Protein AF-0000000076938879 (afdb_homodimer)

Secondary structure (DSSP, 8-state):
------------------------------------------SEEEEEEE-HHHHGGG--S--TT-GGGSSSPP-S-EEEEEEEE-TTS-EEE---TT----GGGGGGGHHHHHHHS---SSS-EE-STT-EE-HHHHIIIIIGGGSTTT--SHHHHHHHHHHHHHHT-HHHHHHHTT---EEEEEEEHHHHHHHHHHHHSS--EEEEETTEEEEEEEEE-TTS-EE---HHHHHHHHTSTTT---SEEEEPPPP----------SHHHHHHHHHHHHGGGG-/------------------------------------------SEEEEEEE-HHHHGGG--S--TT-GGGSSSPP-S-EEEEEEEE-TTS-EEE---TT----GGGGGGGHHHHHHHS---SSS-EE-STT-EE-HHHHIIIIIGGGSTTT--SHHHHHHHHHHHHHHT-HHHHHHHTT---EEEEEEEHHHHHHHHHHHHSS--EEEEETTEEEEEEEEE-TTS-EE---HHHHHHHHTSTTT---SEEEEPPPP---------SHHHHHHHHHHHHHTGGG-

Sequence (566 aa):
MDRTRRGRRLLVSLCFLCLAVLLPGALLASPAAGRKRRQAGFDHYVLALQWPGTVCRQTNHCCSSNGCCRSNPLNWFTIHGLWPQYSYGGWPSCCRPTTTFNMNKIAMLKPILEKYWPSLYCGDTSTCFGGRGPFWAHEWATHGTCGYPEIQDEYDYFSTALYLYSKYNVTKALRKAHIYPRNGRKYAVAHIVDAIDHAFGRLPHLVCKNGSVQELRLCFHKDYQPRDCGSEDDEAWSSSRRSHCPRYVTLPQSGTYQQSLVSLGVLHLITKNADTELLSLKSMDRTRRGRRLLVSLCFLCLAVLLPGALLASPAAGRKRRQAGFDHYVLALQWPGTVCRQTNHCCSSNGCCRSNPLNWFTIHGLWPQYSYGGWPSCCRPTTTFNMNKIAMLKPILEKYWPSLYCGDTSTCFGGRGPFWAHEWATHGTCGYPEIQDEYDYFSTALYLYSKYNVTKALRKAHIYPRNGRKYAVAHIVDAIDHAFGRLPHLVCKNGSVQELRLCFHKDYQPRDCGSEDDEAWSSSRRSHCPRYVTLPQSGTYQQSLVSLGVLHLITKNADTELLSLKS

Organism: Aegilops tauschii subsp. strangulata (NCBI:txid200361)

InterPro domains:
  IPR001568 Ribonuclease T2-like [PF00445] (42-229)
  IPR001568 Ribonuclease T2-like [PTHR11240] (25-244)
  IPR018188 Ribonuclease T2, His active site 1 [PS00530] (77-84)
  IPR033130 Ribonuclease T2, His active site 2 [PS00531] (135-146)
  IPR033697 Ribonuclease T2, eukaryotic [cd01061] (42-229)
  IPR036430 Ribonuclease T2-like superfamily [G3DSA:3.90.730.10] (39-255)
  IPR036430 Ribonuclease T2-like superfamily [SSF55895] (41-251)

Radius of gyration: 37.09 Å; Cα contacts (8 Å, |Δi|>4): 1011; chains: 2; bounding box: 168×109×142 Å

Structure (mmCIF, N/CA/C/O backbone):
data_AF-0000000076938879-model_v1
#
loop_
_entity.id
_entity.type
_entity.pdbx_description
1 polymer 'Uncharacterized protein'
#
loop_
_atom_site.group_PDB
_atom_site.id
_atom_site.type_symbol
_atom_site.label_atom_id
_atom_site.label_alt_id
_atom_site.label_comp_id
_atom_site.label_asym_id
_atom_site.label_entity_id
_atom_site.label_seq_id
_atom_site.pdbx_PDB_ins_code
_atom_site.Cartn_x
_atom_site.Cartn_y
_atom_site.Cartn_z
_atom_site.occupancy
_atom_site.B_iso_or_equiv
_atom_site.auth_seq_id
_atom_site.auth_comp_id
_atom_site.auth_asym_id
_atom_site.auth_atom_id
_atom_site.pdbx_PDB_model_num
ATOM 1 N N . MET A 1 1 ? -98.688 -2.184 -59.219 1 25 1 MET A N 1
ATOM 2 C CA . MET A 1 1 ? -97.312 -2.656 -59.406 1 25 1 MET A CA 1
ATOM 3 C C . MET A 1 1 ? -96.312 -1.599 -58.938 1 25 1 MET A C 1
ATOM 5 O O . MET A 1 1 ? -96.625 -0.415 -58.875 1 25 1 MET A O 1
ATOM 9 N N . ASP A 1 2 ? -95 -2.049 -58.875 1 24.91 2 ASP A N 1
ATOM 10 C CA . ASP A 1 2 ? -93.75 -2.066 -58.219 1 24.91 2 ASP A CA 1
ATOM 11 C C . ASP A 1 2 ? -92.875 -0.896 -58.656 1 24.91 2 ASP A C 1
ATOM 13 O O . ASP A 1 2 ? -92.438 -0.821 -59.812 1 24.91 2 ASP A O 1
ATOM 17 N N . ARG A 1 3 ? -93.125 0.353 -58.094 1 29.06 3 ARG A N 1
ATOM 18 C CA . ARG A 1 3 ? -92.562 1.684 -58.25 1 29.06 3 ARG A CA 1
ATOM 19 C C . ARG A 1 3 ? -91.062 1.659 -57.938 1 29.06 3 ARG A C 1
ATOM 21 O O . ARG A 1 3 ? -90.625 1.355 -56.844 1 29.06 3 ARG A O 1
ATOM 28 N N . THR A 1 4 ? -90.188 1.072 -58.875 1 28.36 4 THR A N 1
ATOM 29 C CA . THR A 1 4 ? -88.75 0.814 -58.875 1 28.36 4 THR A CA 1
ATOM 30 C C . THR A 1 4 ? -88 2.1 -58.594 1 28.36 4 THR A C 1
ATOM 32 O O . THR A 1 4 ? -88 3.023 -59.406 1 28.36 4 THR A O 1
ATOM 35 N N . ARG A 1 5 ? -87.938 2.605 -57.312 1 27.12 5 ARG A N 1
ATOM 36 C CA . ARG A 1 5 ? -87.312 3.795 -56.781 1 27.12 5 ARG A CA 1
ATOM 37 C C . ARG A 1 5 ? -85.812 3.787 -57.094 1 27.12 5 ARG A C 1
ATOM 39 O O . ARG A 1 5 ? -85.062 2.814 -56.812 1 27.12 5 ARG A O 1
ATOM 46 N N . ARG A 1 6 ? -85.312 4.449 -58.156 1 28.62 6 ARG A N 1
ATOM 47 C CA . ARG A 1 6 ? -84 4.68 -58.719 1 28.62 6 ARG A CA 1
ATOM 48 C C . ARG A 1 6 ? -83.062 5.301 -57.688 1 28.62 6 ARG A C 1
ATOM 50 O O . ARG A 1 6 ? -83.25 6.438 -57.281 1 28.62 6 ARG A O 1
ATOM 57 N N . GLY A 1 7 ? -82.625 4.562 -56.594 1 27.86 7 GLY A N 1
ATOM 58 C CA . GLY A 1 7 ? -81.812 5.078 -55.531 1 27.86 7 GLY A CA 1
ATOM 59 C C . GLY A 1 7 ? -80.5 5.641 -56.031 1 27.86 7 GLY A C 1
ATOM 60 O O . GLY A 1 7 ? -79.812 5.023 -56.844 1 27.86 7 GLY A O 1
ATOM 61 N N . ARG A 1 8 ? -80.312 6.957 -56.281 1 28.5 8 ARG A N 1
ATOM 62 C CA . ARG A 1 8 ? -79.188 7.785 -56.656 1 28.5 8 ARG A CA 1
ATOM 63 C C . ARG A 1 8 ? -78 7.516 -55.75 1 28.5 8 ARG A C 1
ATOM 65 O O . ARG A 1 8 ? -78.125 7.566 -54.531 1 28.5 8 ARG A O 1
ATOM 72 N N . ARG A 1 9 ? -76.938 6.777 -56.219 1 27.77 9 ARG A N 1
ATOM 73 C CA . ARG A 1 9 ? -75.625 6.375 -55.688 1 27.77 9 ARG A CA 1
ATOM 74 C C . ARG A 1 9 ? -74.75 7.59 -55.375 1 27.77 9 ARG A C 1
ATOM 76 O O . ARG A 1 9 ? -74.438 8.383 -56.25 1 27.77 9 ARG A O 1
ATOM 83 N N . LEU A 1 10 ? -75.062 8.375 -54.312 1 29.53 10 LEU A N 1
ATOM 84 C CA . LEU A 1 10 ? -74.25 9.492 -53.906 1 29.53 10 LEU A CA 1
ATOM 85 C C . LEU A 1 10 ? -72.812 9.031 -53.719 1 29.53 10 LEU A C 1
ATOM 87 O O . LEU A 1 10 ? -72.562 8.094 -52.969 1 29.53 10 LEU A O 1
ATOM 91 N N . LEU A 1 11 ? -71.875 9.195 -54.688 1 30.08 11 LEU A N 1
ATOM 92 C CA . LEU A 1 11 ? -70.438 8.992 -54.75 1 30.08 11 LEU A CA 1
ATOM 93 C C . LEU A 1 11 ? -69.75 9.844 -53.688 1 30.08 11 LEU A C 1
ATOM 95 O O . LEU A 1 11 ? -69.875 11.078 -53.719 1 30.08 11 LEU A O 1
ATOM 99 N N . VAL A 1 12 ? -69.812 9.531 -52.375 1 32.47 12 VAL A N 1
ATOM 100 C CA . VAL A 1 12 ? -69.125 10.227 -51.281 1 32.47 12 VAL A CA 1
ATOM 101 C C . VAL A 1 12 ? -67.625 10.211 -51.562 1 32.47 12 VAL A C 1
ATOM 103 O O . VAL A 1 12 ? -67 9.156 -51.844 1 32.47 12 VAL A O 1
ATOM 106 N N . SER A 1 13 ? -67 11.25 -52.156 1 32.66 13 SER A N 1
ATOM 107 C CA . SER A 1 13 ? -65.625 11.516 -52.312 1 32.66 13 SER A CA 1
ATOM 108 C C . SER A 1 13 ? -64.875 11.453 -50.969 1 32.66 13 SER A C 1
ATOM 110 O O . SER A 1 13 ? -65.188 12.156 -50.031 1 32.66 13 SER A O 1
ATOM 112 N N . LEU A 1 14 ? -64.312 10.32 -50.562 1 34.56 14 LEU A N 1
ATOM 113 C CA . LEU A 1 14 ? -63.469 10.07 -49.438 1 34.56 14 LEU A CA 1
ATOM 114 C C . LEU A 1 14 ? -62.188 10.938 -49.5 1 34.56 14 LEU A C 1
ATOM 116 O O . LEU A 1 14 ? -61.406 10.805 -50.438 1 34.56 14 LEU A O 1
ATOM 120 N N . CYS A 1 15 ? -62.312 12.25 -49.156 1 32.56 15 CYS A N 1
ATOM 121 C CA . CYS A 1 15 ? -61.156 13.109 -49 1 32.56 15 CYS A CA 1
ATOM 122 C C . CYS A 1 15 ? -60.156 12.469 -48.062 1 32.56 15 CYS A C 1
ATOM 124 O O . CYS A 1 15 ? -60.469 12.18 -46.906 1 32.56 15 CYS A O 1
ATOM 126 N N . PHE A 1 16 ? -59.188 11.742 -48.562 1 33.31 16 PHE A N 1
ATOM 127 C CA . PHE A 1 16 ? -58 11.164 -47.938 1 33.31 16 PHE A CA 1
ATOM 128 C C . PHE A 1 16 ? -57.188 12.242 -47.219 1 33.31 16 PHE A C 1
ATOM 130 O O . PHE A 1 16 ? -56.594 13.109 -47.875 1 33.31 16 PHE A O 1
ATOM 137 N N . LEU A 1 17 ? -57.75 12.812 -46.094 1 32.38 17 LEU A N 1
ATOM 138 C CA . LEU A 1 17 ? -56.906 13.672 -45.281 1 32.38 17 LEU A CA 1
ATOM 139 C C . LEU A 1 17 ? -55.562 13 -44.938 1 32.38 17 LEU A C 1
ATOM 141 O O . LEU A 1 17 ? -55.562 11.914 -44.375 1 32.38 17 LEU A O 1
ATOM 145 N N . CYS A 1 18 ? -54.594 13.203 -45.781 1 34.41 18 CYS A N 1
ATOM 146 C CA . CYS A 1 18 ? -53.188 12.828 -45.531 1 34.41 18 CYS A CA 1
ATOM 147 C C . CYS A 1 18 ? -52.719 13.398 -44.219 1 34.41 18 CYS A C 1
ATOM 149 O O . CYS A 1 18 ? -52.562 14.617 -44.062 1 34.41 18 CYS A O 1
ATOM 151 N N . LEU A 1 19 ? -53.25 12.906 -43.094 1 36.47 19 LEU A N 1
ATOM 152 C CA . LEU A 1 19 ? -52.625 13.266 -41.812 1 36.47 19 LEU A CA 1
ATOM 153 C C . LEU A 1 19 ? -51.125 13.094 -41.844 1 36.47 19 LEU A C 1
ATOM 155 O O . LEU A 1 19 ? -50.625 11.977 -42.031 1 36.47 19 LEU A O 1
ATOM 159 N N . ALA A 1 20 ? -50.406 14.109 -42.375 1 38.84 20 ALA A N 1
ATOM 160 C CA . ALA A 1 20 ? -48.969 14.172 -42.188 1 38.84 20 ALA A CA 1
ATOM 161 C C . ALA A 1 20 ? -48.594 13.922 -40.719 1 38.84 20 ALA A C 1
ATOM 163 O O . ALA A 1 20 ? -48.906 14.727 -39.844 1 38.84 20 ALA A O 1
ATOM 164 N N . VAL A 1 21 ? -48.656 12.688 -40.312 1 41.12 21 VAL A N 1
ATOM 165 C CA . VAL A 1 21 ? -48.062 12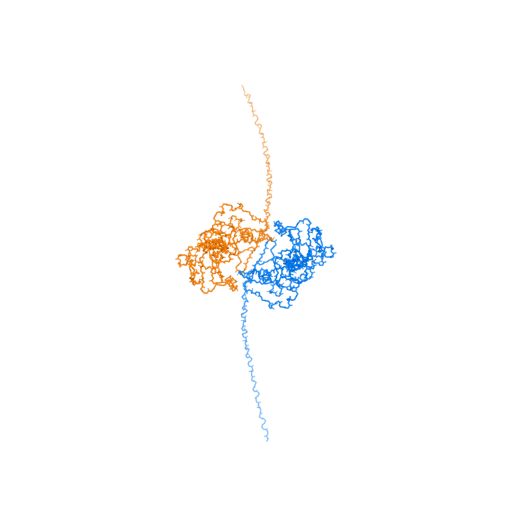.359 -39 1 41.12 21 VAL A CA 1
ATOM 166 C C . VAL A 1 21 ? -46.656 12.977 -38.906 1 41.12 21 VAL A C 1
ATOM 168 O O . VAL A 1 21 ? -45.75 12.609 -39.656 1 41.12 21 VAL A O 1
ATOM 171 N N . LEU A 1 22 ? -46.625 14.289 -38.594 1 41.22 22 LEU A N 1
ATOM 172 C CA . LEU A 1 22 ? -45.344 14.812 -38.188 1 41.22 22 LEU A CA 1
ATOM 173 C C . LEU A 1 22 ? -44.656 13.875 -37.188 1 41.22 22 LEU A C 1
ATOM 175 O O . LEU A 1 22 ? -45.188 13.594 -36.125 1 41.22 22 LEU A O 1
ATOM 179 N N . LEU A 1 23 ? -43.969 12.891 -37.75 1 43.53 23 LEU A N 1
ATOM 180 C CA . LEU A 1 23 ? -43.094 12.102 -36.875 1 43.53 23 LEU A CA 1
ATOM 181 C C . LEU A 1 23 ? -42.25 13 -35.969 1 43.53 23 LEU A C 1
ATOM 183 O O . LEU A 1 23 ? -41.625 13.938 -36.438 1 43.53 23 LEU A O 1
ATOM 187 N N . PRO A 1 24 ? -42.781 13.25 -34.719 1 45.31 24 PRO A N 1
ATOM 188 C CA . PRO A 1 24 ? -41.844 13.984 -33.875 1 45.31 24 PRO A CA 1
ATOM 189 C C . PRO A 1 24 ? -40.406 13.531 -34.062 1 45.31 24 PRO A C 1
ATOM 191 O O . PRO A 1 24 ? -40.156 12.336 -34.219 1 45.31 24 PRO A O 1
ATOM 194 N N . GLY A 1 25 ? -39.625 14.273 -34.844 1 39.59 25 GLY A N 1
ATOM 195 C CA . GLY A 1 25 ? -38.188 14.047 -34.781 1 39.59 25 GLY A CA 1
ATOM 196 C C . GLY A 1 25 ? -37.688 13.75 -33.375 1 39.59 25 GLY A C 1
ATOM 197 O O . GLY A 1 25 ? -37.844 14.57 -32.469 1 39.59 25 GLY A O 1
ATOM 198 N N . ALA A 1 26 ? -37.781 12.453 -32.969 1 43.53 26 ALA A N 1
ATOM 199 C CA . ALA A 1 26 ? -37.062 12.07 -31.781 1 43.53 26 ALA A CA 1
ATOM 200 C C . ALA A 1 26 ? -35.688 12.773 -31.719 1 43.53 26 ALA A C 1
ATOM 202 O O . ALA A 1 26 ? -34.875 12.625 -32.625 1 43.53 26 ALA A O 1
ATOM 203 N N . LEU A 1 27 ? -35.75 13.961 -31.141 1 41.31 27 LEU A N 1
ATOM 204 C CA . LEU A 1 27 ? -34.438 14.445 -30.719 1 41.31 27 LEU A CA 1
ATOM 205 C C . LEU A 1 27 ? -33.562 13.305 -30.203 1 41.31 27 LEU A C 1
ATOM 207 O O . LEU A 1 27 ? -33.906 12.68 -29.188 1 41.31 27 LEU A O 1
ATOM 211 N N . LEU A 1 28 ? -32.938 12.625 -31.109 1 40.12 28 LEU A N 1
ATOM 212 C CA . LEU A 1 28 ? -31.797 11.836 -30.641 1 40.12 28 LEU A CA 1
ATOM 213 C C . LEU A 1 28 ? -31 12.609 -29.594 1 40.12 28 LEU A C 1
ATOM 215 O O . LEU A 1 28 ? -30.297 13.555 -29.922 1 40.12 28 LEU A O 1
ATOM 219 N N . ALA A 1 29 ? -31.562 12.773 -28.406 1 39.78 29 ALA A N 1
ATOM 220 C CA . ALA A 1 29 ? -30.609 13.141 -27.375 1 39.78 29 ALA A CA 1
ATOM 221 C C . ALA A 1 29 ? -29.281 12.406 -27.562 1 39.78 29 ALA A C 1
ATOM 223 O O . ALA A 1 29 ? -29.25 11.18 -27.672 1 39.78 29 ALA A O 1
ATOM 224 N N . SER A 1 30 ? -28.359 13.047 -28.25 1 38.44 30 SER A N 1
ATOM 225 C CA . SER A 1 30 ? -27.016 12.492 -28.203 1 38.44 30 SER A CA 1
ATOM 226 C C . SER A 1 30 ? -26.703 11.953 -26.812 1 38.44 30 SER A C 1
ATOM 228 O O . SER A 1 30 ? -27.016 12.586 -25.797 1 38.44 30 SER A O 1
ATOM 230 N N . PRO A 1 31 ? -26.688 10.648 -26.672 1 38.75 31 PRO A N 1
ATOM 231 C CA . PRO A 1 31 ? -26.25 10.258 -25.328 1 38.75 31 PRO A CA 1
ATOM 232 C C . PRO A 1 31 ? -25.203 11.211 -24.75 1 38.75 31 PRO A C 1
ATOM 234 O O . PRO A 1 31 ? -24.406 11.781 -25.5 1 38.75 31 PRO A O 1
ATOM 237 N N . ALA A 1 32 ? -25.594 12.016 -23.844 1 36.16 32 ALA A N 1
ATOM 238 C CA . ALA A 1 32 ? -24.531 12.68 -23.094 1 36.16 32 ALA A CA 1
ATOM 239 C C . ALA A 1 32 ? -23.25 11.875 -23.125 1 36.16 32 ALA A C 1
ATOM 241 O O . ALA A 1 32 ? -23.25 10.672 -22.844 1 36.16 32 ALA A O 1
ATOM 242 N N . ALA A 1 33 ? -22.375 12.125 -24.047 1 36.28 33 ALA A N 1
ATOM 243 C CA . ALA A 1 33 ? -21.016 11.57 -23.938 1 36.28 33 ALA A CA 1
ATOM 244 C C . ALA A 1 33 ? -20.625 11.383 -22.469 1 36.28 33 ALA A C 1
ATOM 246 O O . ALA A 1 33 ? -20.438 12.359 -21.75 1 36.28 33 ALA A O 1
ATOM 247 N N . GLY A 1 34 ? -21.219 10.523 -21.828 1 36.38 34 GLY A N 1
ATOM 248 C CA . GLY A 1 34 ? -20.734 10.273 -20.484 1 36.38 34 GLY A CA 1
ATOM 249 C C . GLY A 1 34 ? -19.266 10.586 -20.312 1 36.38 34 GLY A C 1
ATOM 250 O O . GLY A 1 34 ? -18.453 10.297 -21.188 1 36.38 34 GLY A O 1
ATOM 251 N N . ARG A 1 35 ? -18.891 11.664 -19.797 1 36.72 35 ARG A N 1
ATOM 252 C CA . ARG A 1 35 ? -17.5 11.992 -19.484 1 36.72 35 ARG A CA 1
ATOM 253 C C . ARG A 1 35 ? -16.688 10.727 -19.25 1 36.72 35 ARG A C 1
ATOM 255 O O . ARG A 1 35 ? -17.031 9.906 -18.391 1 36.72 35 ARG A O 1
ATOM 262 N N . LYS A 1 36 ? -16.141 10.125 -20.297 1 42.69 36 LYS A N 1
ATOM 263 C CA . LYS A 1 36 ? -15.188 9.031 -20.203 1 42.69 36 LYS A CA 1
ATOM 264 C C . LYS A 1 36 ? -14.398 9.117 -18.891 1 42.69 36 LYS A C 1
ATOM 266 O O . LYS A 1 36 ? -13.695 10.102 -18.641 1 42.69 36 LYS A O 1
ATOM 271 N N . ARG A 1 37 ? -14.984 8.617 -17.797 1 49.09 37 ARG A N 1
ATOM 272 C CA . ARG A 1 37 ? -14.312 8.539 -16.516 1 49.09 37 ARG A CA 1
ATOM 273 C C . ARG A 1 37 ? -12.828 8.258 -16.688 1 49.09 37 ARG A C 1
ATOM 275 O O . ARG A 1 37 ? -12.445 7.234 -17.25 1 49.09 37 ARG A O 1
ATOM 282 N N . ARG A 1 38 ? -12.086 9.273 -16.656 1 57.06 38 ARG A N 1
ATOM 283 C CA . ARG A 1 38 ? -10.641 9.086 -16.672 1 57.06 38 ARG A CA 1
ATOM 284 C C . ARG A 1 38 ? -10.219 8.031 -15.648 1 57.06 38 ARG A C 1
ATOM 286 O O . ARG A 1 38 ? -10.742 7.996 -14.531 1 57.06 38 ARG A O 1
ATOM 293 N N . GLN A 1 39 ? -9.82 6.883 -16.172 1 67.12 39 GLN A N 1
ATOM 294 C CA . GLN A 1 39 ? -9.367 5.773 -15.336 1 67.12 39 GLN A CA 1
ATOM 295 C C . GLN A 1 39 ? -7.844 5.758 -15.219 1 67.12 39 GLN A C 1
ATOM 297 O O . GLN A 1 39 ? -7.145 6.301 -16.078 1 67.12 39 GLN A O 1
ATOM 302 N N . ALA A 1 40 ? -7.391 5.445 -14.039 1 70.62 40 ALA A N 1
ATOM 303 C CA . ALA A 1 40 ? -5.961 5.367 -13.758 1 70.62 40 ALA A CA 1
ATOM 304 C C . ALA A 1 40 ? -5.207 4.707 -14.906 1 70.62 40 ALA A C 1
ATOM 306 O O . ALA A 1 40 ? -4.102 5.125 -15.258 1 70.62 40 ALA A O 1
ATOM 307 N N . GLY A 1 41 ? -5.867 3.936 -15.656 1 83.5 41 GLY A N 1
ATOM 308 C CA . GLY A 1 41 ? -5.254 3.125 -16.703 1 83.5 41 GLY A CA 1
ATOM 309 C C . GLY A 1 41 ? -4.176 2.195 -16.172 1 83.5 41 GLY A C 1
ATOM 310 O O . GLY A 1 41 ? -3.791 2.279 -15 1 83.5 41 GLY A O 1
ATOM 311 N N . PHE A 1 42 ? -3.723 1.211 -16.875 1 91.19 42 PHE A N 1
ATOM 312 C CA . PHE A 1 42 ? -2.625 0.288 -16.625 1 91.19 42 PHE A CA 1
ATOM 313 C C . PHE A 1 42 ? -2.154 -0.374 -17.906 1 91.19 42 PHE A C 1
ATOM 315 O O . PHE A 1 42 ? -2.781 -0.214 -18.953 1 91.19 42 PHE A O 1
ATOM 322 N N . ASP A 1 43 ? -0.997 -1.08 -17.766 1 92.06 43 ASP A N 1
ATOM 323 C CA . ASP A 1 43 ? -0.389 -1.542 -19.016 1 92.06 43 ASP A CA 1
ATOM 324 C C . ASP A 1 43 ? -0.384 -3.066 -19.094 1 92.06 43 ASP A C 1
ATOM 326 O O . ASP A 1 43 ? -0.444 -3.641 -20.188 1 92.06 43 ASP A O 1
ATOM 330 N N . HIS A 1 44 ? -0.257 -3.695 -18 1 94.88 44 HIS A N 1
ATOM 331 C CA . HIS A 1 44 ? -0.177 -5.152 -17.984 1 94.88 44 HIS A CA 1
ATOM 332 C C . HIS A 1 44 ? -0.536 -5.715 -16.625 1 94.88 44 HIS A C 1
ATOM 334 O O . HIS A 1 44 ? -0.735 -4.961 -15.664 1 94.88 44 HIS A O 1
ATOM 340 N N . TYR A 1 45 ? -0.69 -7.062 -16.578 1 97.06 45 TYR A N 1
ATOM 341 C CA . TYR A 1 45 ? -1.018 -7.734 -15.32 1 97.06 45 TYR A CA 1
ATOM 342 C C . TYR A 1 45 ? 0.181 -8.508 -14.789 1 97.06 45 TYR A C 1
ATOM 344 O O . TYR A 1 45 ? 0.959 -9.07 -15.562 1 97.06 45 TYR A O 1
ATOM 352 N N . VAL A 1 46 ? 0.249 -8.531 -13.5 1 96.81 46 VAL A N 1
ATOM 353 C CA . VAL A 1 46 ? 1.127 -9.469 -12.805 1 96.81 46 VAL A CA 1
ATOM 354 C C . VAL A 1 46 ? 0.292 -10.445 -11.969 1 96.81 46 VAL A C 1
ATOM 356 O O . VAL A 1 46 ? -0.496 -10.023 -11.117 1 96.81 46 VAL A O 1
ATOM 359 N N . LEU A 1 47 ? 0.402 -11.695 -12.258 1 98.62 47 LEU A N 1
ATOM 360 C CA . LEU A 1 47 ? -0.086 -12.734 -11.352 1 98.62 47 LEU A CA 1
ATOM 361 C C . LEU A 1 47 ? 1 -13.148 -10.367 1 98.62 47 LEU A C 1
ATOM 363 O O . LEU A 1 47 ? 1.958 -13.828 -10.742 1 98.62 47 LEU A O 1
ATOM 367 N N . ALA A 1 48 ? 0.826 -12.75 -9.141 1 97.44 48 ALA A N 1
ATOM 368 C CA . ALA A 1 48 ? 1.791 -13.07 -8.094 1 97.44 48 ALA A CA 1
ATOM 369 C C . ALA A 1 48 ? 1.411 -14.359 -7.371 1 97.44 48 ALA A C 1
ATOM 371 O O . ALA A 1 48 ? 0.28 -14.5 -6.902 1 97.44 48 ALA A O 1
ATOM 372 N N . LEU A 1 49 ? 2.373 -15.258 -7.293 1 98.56 49 LEU A N 1
ATOM 373 C CA . LEU A 1 49 ? 2.166 -16.547 -6.648 1 98.56 49 LEU A CA 1
ATOM 374 C C . LEU A 1 49 ? 3.115 -16.734 -5.469 1 98.56 49 LEU A C 1
ATOM 376 O O . LEU A 1 49 ? 4.328 -16.562 -5.613 1 98.56 49 LEU A O 1
ATOM 380 N N . GLN A 1 50 ? 2.586 -17.094 -4.355 1 97.38 50 GLN A N 1
ATOM 381 C CA . GLN A 1 50 ? 3.373 -17.25 -3.137 1 97.38 50 GLN A CA 1
ATOM 382 C C . GLN A 1 50 ? 3.746 -18.719 -2.902 1 97.38 50 GLN A C 1
ATOM 384 O O . GLN A 1 50 ? 2.943 -19.609 -3.158 1 97.38 50 GLN A O 1
ATOM 389 N N . TRP A 1 51 ? 4.914 -18.812 -2.43 1 97.56 51 TRP A N 1
ATOM 390 C CA . TRP A 1 51 ? 5.332 -20.156 -2.01 1 97.56 51 TRP A CA 1
ATOM 391 C C . TRP A 1 51 ? 5.164 -20.328 -0.503 1 97.56 51 TRP A C 1
ATOM 393 O O . TRP A 1 51 ? 5.961 -19.797 0.28 1 97.56 51 TRP A O 1
ATOM 403 N N . PRO A 1 52 ? 4.168 -21.172 -0.089 1 97 52 PRO A N 1
ATOM 404 C CA . PRO A 1 52 ? 3.889 -21.312 1.343 1 97 52 PRO A CA 1
ATOM 405 C C . PRO A 1 52 ? 5.094 -21.812 2.133 1 97 52 PRO A C 1
ATOM 407 O O . PRO A 1 52 ? 5.289 -21.422 3.285 1 97 52 PRO A O 1
ATOM 410 N N . GLY A 1 53 ? 5.973 -22.609 1.496 1 95.62 53 GLY A N 1
ATOM 411 C CA . GLY A 1 53 ? 7.137 -23.125 2.197 1 95.62 53 GLY A CA 1
ATOM 412 C C . GLY A 1 53 ? 8.039 -22.031 2.742 1 95.62 53 GLY A C 1
ATOM 413 O O . GLY A 1 53 ? 8.695 -22.219 3.768 1 95.62 53 GLY A O 1
ATOM 414 N N . THR A 1 54 ? 8.094 -20.953 2.088 1 94.62 54 THR A N 1
ATOM 415 C CA . THR A 1 54 ? 8.906 -19.828 2.525 1 94.62 54 THR A CA 1
ATOM 416 C C . THR A 1 54 ? 8.102 -18.891 3.412 1 94.62 54 THR A C 1
ATOM 418 O O . THR A 1 54 ? 8.555 -18.484 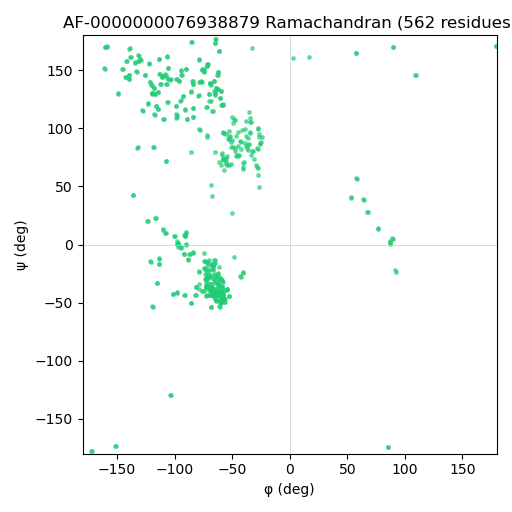4.484 1 94.62 54 THR A O 1
ATOM 421 N N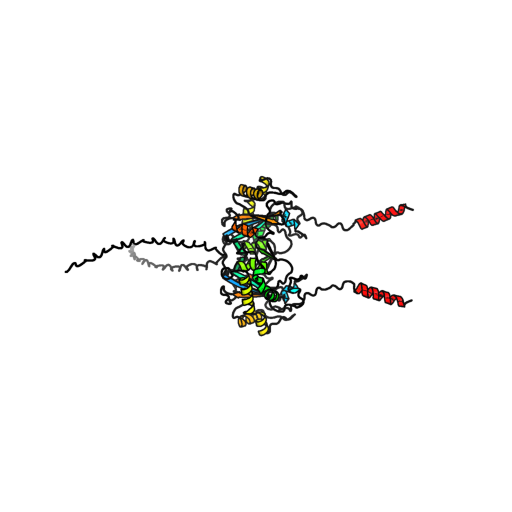 . VAL A 1 55 ? 6.867 -18.578 3.072 1 94.69 55 VAL A N 1
ATOM 422 C CA . VAL A 1 55 ? 6.035 -17.594 3.754 1 94.69 55 VAL A CA 1
ATOM 423 C C . VAL A 1 55 ? 5.68 -18.094 5.152 1 94.69 55 VAL A C 1
ATOM 425 O O . VAL A 1 55 ? 5.723 -17.328 6.121 1 94.69 55 VAL A O 1
ATOM 428 N N . CYS A 1 56 ? 5.367 -19.344 5.301 1 94.31 56 CYS A N 1
ATOM 429 C CA . CYS A 1 56 ? 4.855 -19.891 6.551 1 94.31 56 CYS A CA 1
ATOM 430 C C . CYS A 1 56 ? 5.965 -20 7.59 1 94.31 56 CYS A C 1
ATOM 432 O O . CYS A 1 56 ? 5.695 -20.172 8.781 1 94.31 56 CYS A O 1
ATOM 434 N N . ARG A 1 57 ? 7.191 -19.891 7.16 1 90.56 57 ARG A N 1
ATOM 435 C CA . ARG A 1 57 ? 8.312 -19.922 8.094 1 90.56 57 ARG A CA 1
ATOM 436 C C . ARG A 1 57 ? 8.297 -18.688 8.992 1 90.56 57 ARG A C 1
ATOM 438 O O . ARG A 1 57 ? 8.938 -18.672 10.047 1 90.56 57 ARG A O 1
ATOM 445 N N . GLN A 1 58 ? 7.574 -17.719 8.539 1 87.12 58 GLN A N 1
ATOM 446 C CA . GLN A 1 58 ? 7.516 -16.484 9.305 1 87.12 58 GLN A CA 1
ATOM 447 C C . GLN A 1 58 ? 6.305 -16.469 10.234 1 87.12 58 GLN A C 1
ATOM 449 O O . GLN A 1 58 ? 6.09 -15.492 10.961 1 87.12 58 GLN A O 1
ATOM 454 N N . THR A 1 59 ? 5.469 -17.484 10.203 1 89.62 59 THR A N 1
ATOM 455 C CA . THR A 1 59 ? 4.27 -17.562 11.039 1 89.62 59 THR A CA 1
ATOM 456 C C . THR A 1 59 ? 4.645 -17.734 12.508 1 89.62 59 THR A C 1
ATOM 458 O O . THR A 1 59 ? 5.352 -18.688 12.852 1 89.62 59 THR A O 1
ATOM 461 N N . ASN A 1 60 ? 4.168 -16.797 13.398 1 87.31 60 ASN A N 1
ATOM 462 C CA . ASN A 1 60 ? 4.52 -16.859 14.812 1 87.31 60 ASN A CA 1
ATOM 463 C C . ASN A 1 60 ? 3.303 -17.172 15.68 1 87.31 60 ASN A C 1
ATOM 465 O O . ASN A 1 60 ? 3.441 -17.484 16.875 1 87.31 60 ASN A O 1
ATOM 469 N N . HIS A 1 61 ? 2.164 -17.016 15.172 1 89 61 HIS A N 1
ATOM 470 C CA . HIS A 1 61 ? 0.926 -17.406 15.836 1 89 61 HIS A CA 1
ATOM 471 C C . HIS A 1 61 ? -0.104 -17.906 14.82 1 89 61 HIS A C 1
ATOM 473 O O . HIS A 1 61 ? -0.084 -17.484 13.656 1 89 61 HIS A O 1
ATOM 479 N N . CYS A 1 62 ? -0.947 -18.781 15.266 1 90.44 62 CYS A N 1
ATOM 480 C CA . CYS A 1 62 ? -1.903 -19.375 14.336 1 90.44 62 CYS A CA 1
ATOM 481 C C . CYS A 1 62 ? -3.303 -18.812 14.57 1 90.44 62 CYS A C 1
ATOM 483 O O . CYS A 1 62 ? -3.645 -18.438 15.688 1 90.44 62 CYS A O 1
ATOM 485 N N . CYS A 1 63 ? -4 -18.641 13.516 1 91.56 63 CYS A N 1
ATOM 486 C CA . CYS A 1 63 ? -5.414 -18.297 13.484 1 91.56 63 CYS A CA 1
ATOM 487 C C . CYS A 1 63 ? -6.141 -19.062 12.391 1 91.56 63 CYS A C 1
ATOM 489 O O . CYS A 1 63 ? -5.508 -19.719 11.562 1 91.56 63 CYS A O 1
ATOM 491 N N . SER A 1 64 ? -7.434 -19.016 12.406 1 90.25 64 SER A N 1
ATOM 492 C CA . SER A 1 64 ? -8.219 -19.859 11.516 1 90.25 64 SER A CA 1
ATOM 493 C C . SER A 1 64 ? -8.109 -19.391 10.07 1 90.25 64 SER A C 1
ATOM 495 O O . SER A 1 64 ? -8.25 -20.188 9.141 1 90.25 64 SER A O 1
ATOM 497 N N . SER A 1 65 ? -7.824 -18.172 9.875 1 91.56 65 SER A N 1
ATOM 498 C CA . SER A 1 65 ? -7.828 -17.625 8.523 1 91.56 65 SER A CA 1
ATOM 499 C C . SER A 1 65 ? -6.473 -17.812 7.844 1 91.56 65 SER A C 1
ATOM 501 O O . SER A 1 65 ? -6.344 -17.594 6.641 1 91.56 65 SER A O 1
ATOM 503 N N . ASN A 1 66 ? -5.512 -18.25 8.57 1 95.19 66 ASN A N 1
ATOM 504 C CA . ASN A 1 66 ? -4.148 -18.391 8.07 1 95.19 66 ASN A CA 1
ATOM 505 C C . ASN A 1 66 ? -3.912 -19.781 7.488 1 95.19 66 ASN A C 1
ATOM 507 O O . ASN A 1 66 ? -3.938 -20.781 8.219 1 95.19 66 ASN A O 1
ATOM 511 N N . GLY A 1 67 ? -3.643 -19.797 6.223 1 95 67 GLY A N 1
ATOM 512 C CA . GLY A 1 67 ? -3.408 -21.062 5.539 1 95 67 GLY A CA 1
ATOM 513 C C . GLY A 1 67 ? -2.207 -21.812 6.078 1 95 67 GLY A C 1
ATOM 514 O O . GLY A 1 67 ? -2.127 -23.047 5.949 1 95 67 GLY A O 1
ATOM 515 N N . CYS A 1 68 ? -1.268 -21.141 6.645 1 94.75 68 CYS A N 1
ATOM 516 C CA . CYS A 1 68 ? -0.087 -21.766 7.234 1 94.75 68 CYS A CA 1
ATOM 517 C C . CYS A 1 68 ? -0.46 -22.578 8.461 1 94.75 68 CYS A C 1
ATOM 519 O O . CYS A 1 68 ? 0.342 -23.391 8.945 1 94.75 68 CYS A O 1
ATOM 521 N N . CYS A 1 69 ? -1.599 -22.344 8.969 1 92.94 69 CYS A N 1
ATOM 522 C CA . CYS A 1 69 ? -2.016 -22.953 10.227 1 92.94 69 CYS A CA 1
ATOM 523 C C . CYS A 1 69 ? -2.887 -24.172 9.969 1 92.94 69 CYS A C 1
ATOM 525 O O . CYS A 1 69 ? -3.377 -24.812 10.914 1 92.94 69 CYS A O 1
ATOM 527 N N . ARG A 1 70 ? -3.08 -24.516 8.781 1 91.88 70 ARG A N 1
ATOM 528 C CA . ARG A 1 70 ? -3.893 -25.672 8.43 1 91.88 70 ARG A CA 1
ATOM 529 C C . ARG A 1 70 ? -3.174 -26.969 8.789 1 91.88 70 ARG A C 1
ATOM 531 O O . ARG A 1 70 ? -1.942 -27.016 8.828 1 91.88 70 ARG A O 1
ATOM 538 N N . SER A 1 71 ? -4.023 -28 8.984 1 88.31 71 SER A N 1
ATOM 539 C CA . SER A 1 71 ? -3.477 -29.297 9.352 1 88.31 71 SER A CA 1
ATOM 540 C C . SER A 1 71 ? -2.672 -29.906 8.203 1 88.31 71 SER A C 1
ATOM 542 O O . SER A 1 71 ? -1.659 -30.562 8.43 1 88.31 71 SER A O 1
ATOM 544 N N . ASN A 1 72 ? -3.154 -29.688 7.043 1 88.69 72 ASN A N 1
ATOM 545 C CA . ASN A 1 72 ? -2.432 -30.156 5.867 1 88.69 72 ASN A CA 1
ATOM 546 C C . ASN A 1 72 ? -1.614 -29.031 5.227 1 88.69 72 ASN A C 1
ATOM 548 O O . ASN A 1 72 ? -2.172 -28.031 4.789 1 88.69 72 ASN A O 1
ATOM 552 N N . PRO A 1 73 ? -0.327 -29.266 5.191 1 89.44 73 PRO A N 1
ATOM 553 C CA . PRO A 1 73 ? 0.52 -28.219 4.617 1 89.44 73 PRO A CA 1
ATOM 554 C C . PRO A 1 73 ? 0.205 -27.953 3.146 1 89.44 73 PRO A C 1
ATOM 556 O O . PRO A 1 73 ? -0.175 -28.859 2.412 1 89.44 73 PRO A O 1
ATOM 559 N N . LEU A 1 74 ? 0.392 -26.734 2.76 1 92.31 74 LEU A N 1
ATOM 560 C CA . LEU A 1 74 ? 0.243 -26.312 1.372 1 92.31 74 LEU A CA 1
ATOM 561 C C . LEU A 1 74 ? 1.517 -26.578 0.58 1 92.31 74 LEU A C 1
ATOM 563 O O . LEU A 1 74 ? 2.57 -26.016 0.873 1 92.31 74 LEU A O 1
ATOM 567 N N . ASN A 1 75 ? 1.452 -27.438 -0.446 1 91.69 75 ASN A N 1
ATOM 568 C CA . ASN A 1 75 ? 2.646 -27.844 -1.179 1 91.69 75 ASN A CA 1
ATOM 569 C C . ASN A 1 75 ? 2.592 -27.391 -2.635 1 91.69 75 ASN A C 1
ATOM 571 O O . ASN A 1 75 ? 3.127 -28.062 -3.518 1 91.69 75 ASN A O 1
ATOM 575 N N . TRP A 1 76 ? 1.866 -26.453 -2.836 1 96.94 76 TRP A N 1
ATOM 576 C CA . TRP A 1 76 ? 1.787 -25.812 -4.141 1 96.94 76 TRP A CA 1
ATOM 577 C C . TRP A 1 76 ? 1.839 -24.281 -3.998 1 96.94 76 TRP A C 1
ATOM 579 O O . TRP A 1 76 ? 1.618 -23.75 -2.908 1 96.94 76 TRP A O 1
ATOM 589 N N . PHE A 1 77 ? 2.266 -23.609 -5.102 1 98.38 77 PHE A N 1
ATOM 590 C CA . PHE A 1 77 ? 2.152 -22.156 -5.137 1 98.38 77 PHE A CA 1
ATOM 591 C C . PHE A 1 77 ? 0.7 -21.734 -4.977 1 98.38 77 PHE A C 1
ATOM 593 O O . PHE A 1 77 ? -0.194 -22.281 -5.621 1 98.38 77 PHE A O 1
ATOM 600 N N . THR A 1 78 ? 0.454 -20.75 -4.078 1 98.62 78 THR A N 1
ATOM 601 C CA . THR A 1 78 ? -0.871 -20.156 -3.936 1 98.62 78 THR A CA 1
ATOM 602 C C . THR A 1 78 ? -0.899 -18.75 -4.523 1 98.62 78 THR A C 1
ATOM 604 O O . THR A 1 78 ? 0.151 -18.141 -4.754 1 98.62 78 THR A O 1
ATOM 607 N N . ILE A 1 79 ? -2.086 -18.281 -4.77 1 98.88 79 ILE A N 1
ATOM 608 C CA . ILE A 1 79 ? -2.236 -16.969 -5.379 1 98.88 79 ILE A CA 1
ATOM 609 C C . ILE A 1 79 ? -2.064 -15.883 -4.312 1 98.88 79 ILE A C 1
ATOM 611 O O . ILE A 1 79 ? -2.641 -15.977 -3.227 1 98.88 79 ILE A O 1
ATOM 615 N N . HIS A 1 80 ? -1.229 -14.938 -4.535 1 98.06 80 HIS A N 1
ATOM 616 C CA . HIS A 1 80 ? -1.184 -13.703 -3.77 1 98.06 80 HIS A CA 1
ATOM 617 C C . HIS A 1 80 ? -2.156 -12.672 -4.332 1 98.06 80 HIS A C 1
ATOM 619 O O . HIS A 1 80 ? -2.984 -12.125 -3.6 1 98.06 80 HIS A O 1
ATOM 625 N N . GLY A 1 81 ? -2.002 -12.516 -5.699 1 98.56 81 GLY A N 1
ATOM 626 C CA . GLY A 1 81 ? -2.922 -11.586 -6.332 1 98.56 81 GLY A CA 1
ATOM 627 C C . GLY A 1 81 ? -2.695 -11.445 -7.824 1 98.56 81 GLY A C 1
ATOM 628 O O . GLY A 1 81 ? -1.736 -11.992 -8.367 1 98.56 81 GLY A O 1
ATOM 629 N N . LEU A 1 82 ? -3.646 -10.742 -8.461 1 98.75 82 LEU A N 1
ATOM 630 C CA . LEU A 1 82 ? -3.559 -10.281 -9.844 1 98.75 82 LEU A CA 1
ATOM 631 C C . LEU A 1 82 ? -3.523 -8.758 -9.914 1 98.75 82 LEU A C 1
ATOM 633 O O . LEU A 1 82 ? -4.523 -8.094 -9.633 1 98.75 82 LEU A O 1
ATOM 637 N N . TRP A 1 83 ? -2.422 -8.242 -10.406 1 97.56 83 TRP A N 1
ATOM 638 C CA . TRP A 1 83 ? -2.172 -6.828 -10.172 1 97.56 83 TRP A CA 1
ATOM 639 C C . TRP A 1 83 ? -1.982 -6.086 -11.492 1 97.56 83 TRP A C 1
ATOM 641 O O . TRP A 1 83 ? -1.064 -6.387 -12.258 1 97.56 83 TRP A O 1
ATOM 651 N N . PRO A 1 84 ? -2.836 -5.043 -11.773 1 96.06 84 PRO A N 1
ATOM 652 C CA . PRO A 1 84 ? -2.506 -4.109 -12.852 1 96.06 84 PRO A CA 1
ATOM 653 C C . PRO A 1 84 ? -1.219 -3.33 -12.578 1 96.06 84 PRO A C 1
ATOM 655 O O . PRO A 1 84 ? -0.99 -2.877 -11.461 1 96.06 84 PRO A O 1
ATOM 658 N N . GLN A 1 85 ? -0.411 -3.285 -13.625 1 92.38 85 GLN A N 1
ATOM 659 C CA . GLN A 1 85 ? 0.89 -2.635 -13.508 1 92.38 85 GLN A CA 1
ATOM 660 C C . GLN A 1 85 ? 1.107 -1.637 -14.641 1 92.38 85 GLN A C 1
ATOM 662 O O . GLN A 1 85 ? 0.445 -1.713 -15.68 1 92.38 85 GLN A O 1
ATOM 667 N N . TYR A 1 86 ? 2.047 -0.736 -14.328 1 88.25 86 TYR A N 1
ATOM 668 C CA . TYR A 1 86 ? 2.564 0.108 -15.398 1 88.25 86 TYR A CA 1
ATOM 669 C C . TYR A 1 86 ? 3.836 -0.485 -15.992 1 88.25 86 TYR A C 1
ATOM 671 O O . TYR A 1 86 ? 4.625 -1.116 -15.289 1 88.25 86 TYR A O 1
ATOM 679 N N . SER A 1 87 ? 4.043 -0.221 -17.266 1 83.5 87 SER A N 1
ATOM 680 C CA . SER A 1 87 ? 5.227 -0.744 -17.938 1 83.5 87 SER A CA 1
ATOM 681 C C . SER A 1 87 ? 6.484 0.011 -17.516 1 83.5 87 SER A C 1
ATOM 683 O O . SER A 1 87 ? 7.594 -0.504 -17.656 1 83.5 87 SER A O 1
ATOM 685 N N . TYR A 1 88 ? 6.34 1.182 -17 1 75.69 88 TYR A N 1
ATOM 686 C CA . TYR A 1 88 ? 7.492 1.999 -16.641 1 75.69 88 TYR A CA 1
ATOM 687 C C . TYR A 1 88 ? 7.77 1.926 -15.141 1 75.69 88 TYR A C 1
ATOM 689 O O . TYR A 1 88 ? 8.578 2.691 -14.617 1 75.69 88 TYR A O 1
ATOM 697 N N . GLY A 1 89 ? 7.062 1.086 -14.547 1 77.12 89 GLY A N 1
ATOM 698 C CA . GLY A 1 89 ? 7.234 0.946 -13.109 1 77.12 89 GLY A CA 1
ATOM 699 C C . GLY A 1 89 ? 6.055 1.479 -12.312 1 77.12 89 GLY A C 1
ATOM 700 O O . GLY A 1 89 ? 5.395 2.432 -12.734 1 77.12 89 GLY A O 1
ATOM 701 N N . GLY A 1 90 ? 5.824 0.77 -11.203 1 86.75 90 GLY A N 1
ATOM 702 C CA . GLY A 1 90 ? 4.734 1.169 -10.336 1 86.75 90 GLY A CA 1
ATOM 703 C C . GLY A 1 90 ? 3.393 0.603 -10.758 1 86.75 90 GLY A C 1
ATOM 704 O O . GLY A 1 90 ? 3.326 -0.244 -11.656 1 86.75 90 GLY A O 1
ATOM 705 N N . TRP A 1 91 ? 2.391 1.095 -10 1 92.38 91 TRP A N 1
ATOM 706 C CA . TRP A 1 91 ? 1.062 0.532 -10.219 1 92.38 91 TRP A CA 1
ATOM 707 C C . TRP A 1 91 ? -0.018 1.459 -9.664 1 92.38 91 TRP A C 1
ATOM 709 O O . TRP A 1 91 ? 0.24 2.256 -8.766 1 92.38 91 TRP A O 1
ATOM 719 N N . PRO A 1 92 ? -1.202 1.4 -10.266 1 93.75 92 PRO A N 1
ATOM 720 C CA . PRO A 1 92 ? -2.354 2.088 -9.68 1 93.75 92 PRO A CA 1
ATOM 721 C C . PRO A 1 92 ? -2.918 1.357 -8.461 1 93.75 92 PRO A C 1
ATOM 723 O O . PRO A 1 92 ? -2.818 0.131 -8.375 1 93.75 92 PRO A O 1
ATOM 726 N N . SER A 1 93 ? -3.484 2.092 -7.566 1 93.56 93 SER A N 1
ATOM 727 C CA . SER A 1 93 ? -4.094 1.5 -6.379 1 93.56 93 SER A CA 1
ATOM 728 C C . SER A 1 93 ? -5.414 2.184 -6.035 1 93.56 93 SER A C 1
ATOM 730 O O . SER A 1 93 ? -5.578 3.381 -6.277 1 93.56 93 SER A O 1
ATOM 732 N N . CYS A 1 94 ? -6.375 1.369 -5.57 1 91.12 94 CYS A N 1
ATOM 733 C CA . CYS A 1 94 ? -7.629 1.86 -5.004 1 91.12 94 CYS A CA 1
ATOM 734 C C . CYS A 1 94 ? -8.375 2.727 -6.004 1 91.12 94 CYS A C 1
ATOM 736 O O . CYS A 1 94 ? -8.781 3.846 -5.684 1 91.12 94 CYS A O 1
ATOM 738 N N . CYS A 1 95 ? -8.672 2.186 -7.16 1 89.31 95 CYS A N 1
ATOM 739 C CA . CYS A 1 95 ? -9.102 2.953 -8.328 1 89.31 95 CYS A CA 1
ATOM 740 C C . CYS A 1 95 ? -10.617 3.141 -8.328 1 89.31 95 CYS A C 1
ATOM 742 O O . CYS A 1 95 ? -11.148 3.895 -9.148 1 89.31 95 CYS A O 1
ATOM 744 N N . ARG A 1 96 ? -11.375 2.459 -7.535 1 80 96 ARG A N 1
ATOM 745 C CA . ARG A 1 96 ? -12.82 2.611 -7.469 1 80 96 ARG A CA 1
ATOM 746 C C . ARG A 1 96 ? -13.297 2.742 -6.023 1 80 96 ARG A C 1
ATOM 748 O O . ARG A 1 96 ? -13.758 1.769 -5.426 1 80 96 ARG A O 1
ATOM 755 N N . PRO A 1 97 ? -13.242 3.871 -5.535 1 66.94 97 PRO A N 1
ATOM 756 C CA . PRO A 1 97 ? -13.539 4.059 -4.113 1 66.94 97 PRO A CA 1
ATOM 757 C C . PRO A 1 97 ? -15 3.76 -3.77 1 66.94 97 PRO A C 1
ATOM 759 O O . PRO A 1 97 ? -15.32 3.484 -2.611 1 66.94 97 PRO A O 1
ATOM 762 N N . THR A 1 98 ? -15.789 3.713 -4.691 1 65.44 98 THR A N 1
ATOM 763 C CA . THR A 1 98 ? -17.219 3.584 -4.391 1 65.44 98 THR A CA 1
ATOM 764 C C . THR A 1 98 ? -17.625 2.115 -4.316 1 65.44 98 THR A C 1
ATOM 766 O O . THR A 1 98 ? -18.766 1.799 -3.992 1 65.44 98 THR A O 1
ATOM 769 N N . THR A 1 99 ? -16.75 1.297 -4.508 1 67.19 99 THR A N 1
ATOM 770 C CA . THR A 1 99 ? -17.094 -0.117 -4.504 1 67.19 99 THR A CA 1
ATOM 771 C C . THR A 1 99 ? -16.531 -0.813 -3.268 1 67.19 99 THR A C 1
ATOM 773 O O . THR A 1 99 ? -15.32 -0.816 -3.053 1 67.19 99 THR A O 1
ATOM 776 N N . THR A 1 100 ? -17.438 -1.171 -2.334 1 78.81 100 THR A N 1
ATOM 777 C CA . THR A 1 100 ? -17.016 -1.956 -1.183 1 78.81 100 THR A CA 1
ATOM 778 C C . THR A 1 100 ? -17 -3.445 -1.516 1 78.81 100 THR A C 1
ATOM 780 O O . THR A 1 100 ? -17.875 -3.928 -2.24 1 78.81 100 THR A O 1
ATOM 783 N N . PHE A 1 101 ? -16.062 -4.07 -1.034 1 90.81 101 PHE A N 1
ATOM 784 C CA . PHE A 1 101 ? -15.953 -5.512 -1.246 1 90.81 101 PHE A CA 1
ATOM 785 C C . PHE A 1 101 ? -17.156 -6.234 -0.67 1 90.81 101 PHE A C 1
ATOM 787 O O . PHE A 1 101 ? -17.562 -5.984 0.471 1 90.81 101 PHE A O 1
ATOM 794 N N . ASN A 1 102 ? -17.766 -7.004 -1.487 1 92.56 102 ASN A N 1
ATOM 795 C CA . ASN A 1 102 ? -18.906 -7.824 -1.086 1 92.56 102 ASN A CA 1
ATOM 796 C C . ASN A 1 102 ? -18.609 -9.312 -1.253 1 92.56 102 ASN A C 1
ATOM 798 O O . ASN A 1 102 ? -18.578 -9.82 -2.375 1 92.56 102 ASN A O 1
ATOM 802 N N . MET A 1 103 ? -18.531 -10.008 -0.122 1 93.19 103 MET A N 1
ATOM 803 C CA . MET A 1 103 ? -18.172 -11.422 -0.113 1 93.19 103 MET A CA 1
ATOM 804 C C . MET A 1 103 ? -19.219 -12.25 -0.852 1 93.19 103 MET A C 1
ATOM 806 O O . MET A 1 103 ? -18.891 -13.281 -1.441 1 93.19 103 MET A O 1
ATOM 810 N N . ASN A 1 104 ? -20.375 -11.82 -0.874 1 94.94 104 ASN A N 1
ATOM 811 C CA . ASN A 1 104 ? -21.438 -12.578 -1.513 1 94.94 104 ASN A CA 1
ATOM 812 C C . ASN A 1 104 ? -21.234 -12.672 -3.021 1 94.94 104 ASN A C 1
ATOM 814 O O . ASN A 1 104 ? -21.672 -13.641 -3.65 1 94.94 104 ASN A O 1
ATOM 818 N N . LYS A 1 105 ? -20.625 -11.719 -3.545 1 95.5 105 LYS A N 1
ATOM 819 C CA . LYS A 1 105 ? -20.406 -11.688 -4.988 1 95.5 105 LYS A CA 1
ATOM 820 C C . LYS A 1 105 ? -19.453 -12.797 -5.426 1 95.5 105 LYS A C 1
ATOM 822 O O . LYS A 1 105 ? -19.406 -13.148 -6.605 1 95.5 105 LYS A O 1
ATOM 827 N N . ILE A 1 106 ? -18.703 -13.328 -4.43 1 97 106 ILE A N 1
ATOM 828 C CA . ILE A 1 106 ? -17.766 -14.383 -4.805 1 97 106 ILE A CA 1
ATOM 829 C C . ILE A 1 106 ? -18.047 -15.641 -3.984 1 97 106 ILE A C 1
ATOM 831 O O . ILE A 1 106 ? -17.172 -16.484 -3.828 1 97 106 ILE A O 1
ATOM 835 N N . ALA A 1 107 ? -19.172 -15.766 -3.455 1 97.31 107 ALA A N 1
ATOM 836 C CA . ALA A 1 107 ? -19.547 -16.875 -2.582 1 97.31 107 ALA A CA 1
ATOM 837 C C . ALA A 1 107 ? -19.359 -18.219 -3.295 1 97.31 107 ALA A C 1
ATOM 839 O O . ALA A 1 107 ? -18.906 -19.188 -2.689 1 97.31 107 ALA A O 1
ATOM 840 N N . MET A 1 108 ? -19.688 -18.281 -4.539 1 97.44 108 MET A N 1
ATOM 841 C CA . MET A 1 108 ? -19.609 -19.531 -5.305 1 97.44 108 MET A CA 1
ATOM 842 C C . MET A 1 108 ? -18.156 -19.938 -5.539 1 97.44 108 MET A C 1
ATOM 844 O O . MET A 1 108 ? -17.875 -21.094 -5.824 1 97.44 108 MET A O 1
ATOM 848 N N . LEU A 1 109 ? -17.25 -18.953 -5.453 1 98.25 109 LEU A N 1
ATOM 849 C CA . LEU A 1 109 ? -15.836 -19.219 -5.695 1 98.25 109 LEU A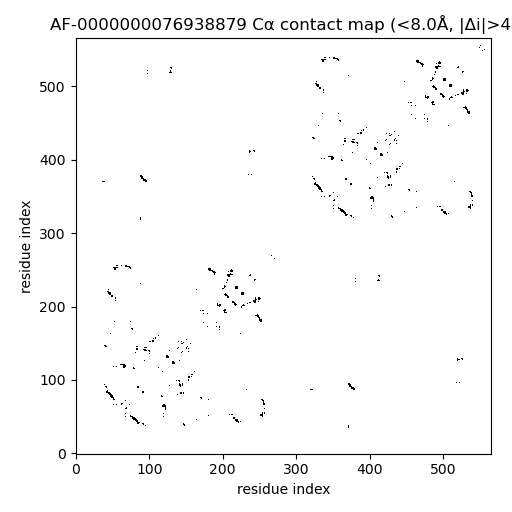 CA 1
ATOM 850 C C . LEU A 1 109 ? -15.117 -19.562 -4.395 1 98.25 109 LEU A C 1
ATOM 852 O O . LEU A 1 109 ? -13.953 -19.969 -4.41 1 98.25 109 LEU A O 1
ATOM 856 N N . LYS A 1 110 ? -15.773 -19.422 -3.293 1 97.44 110 LYS A N 1
ATOM 857 C CA . LYS A 1 110 ? -15.133 -19.453 -1.982 1 97.44 110 LYS A CA 1
ATOM 858 C C . LYS A 1 110 ? -14.367 -20.766 -1.784 1 97.44 110 LYS A C 1
ATOM 860 O O . LYS A 1 110 ? -13.219 -20.75 -1.34 1 97.44 110 LYS A O 1
ATOM 865 N N . PRO A 1 111 ? -14.922 -21.969 -2.096 1 97.06 111 PRO A N 1
ATOM 866 C CA . PRO A 1 111 ? -14.164 -23.203 -1.868 1 97.06 111 PRO A CA 1
AT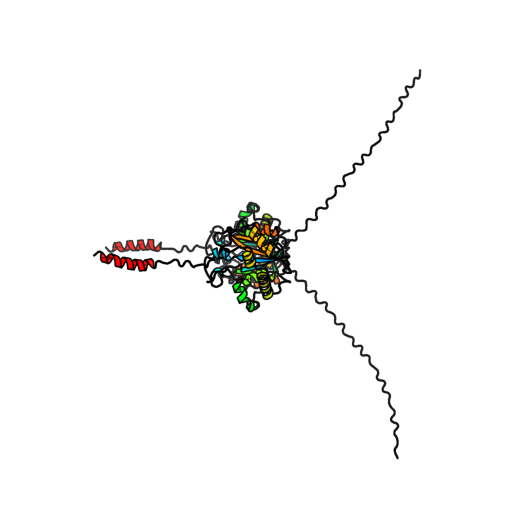OM 867 C C . PRO A 1 111 ? -12.852 -23.234 -2.643 1 97.06 111 PRO A C 1
ATOM 869 O O . PRO A 1 111 ? -11.82 -23.656 -2.104 1 97.06 111 PRO A O 1
ATOM 872 N N . ILE A 1 112 ? -12.875 -22.828 -3.875 1 98.19 112 ILE A N 1
ATOM 873 C CA . ILE A 1 112 ? -11.672 -22.859 -4.695 1 98.19 112 ILE A CA 1
ATOM 874 C C . ILE A 1 112 ? -10.703 -21.766 -4.242 1 98.19 112 ILE A C 1
ATOM 876 O O . ILE A 1 112 ? -9.484 -21.969 -4.266 1 98.19 112 ILE A O 1
ATOM 880 N N . LEU A 1 113 ? -11.188 -20.609 -3.824 1 98.5 113 LEU A N 1
ATOM 881 C CA . LEU A 1 113 ? -10.352 -19.531 -3.303 1 98.5 113 LEU A CA 1
ATOM 882 C C . LEU A 1 113 ? -9.656 -19.969 -2.02 1 98.5 113 LEU A C 1
ATOM 884 O O . LEU A 1 113 ? -8.477 -19.656 -1.821 1 98.5 113 LEU A O 1
ATOM 888 N N . GLU A 1 114 ? -10.375 -20.656 -1.189 1 96.62 114 GLU A N 1
ATOM 889 C CA . GLU A 1 114 ? -9.789 -21.141 0.058 1 96.62 114 GLU A CA 1
ATOM 890 C C . GLU A 1 114 ? -8.648 -22.109 -0.208 1 96.62 114 GLU A C 1
ATOM 892 O O . GLU A 1 114 ? -7.676 -22.172 0.545 1 96.62 114 GLU A O 1
ATOM 897 N N . LYS A 1 115 ? -8.781 -22.812 -1.246 1 96.88 115 LYS A N 1
ATOM 898 C CA . LYS A 1 115 ? -7.781 -23.828 -1.562 1 96.88 115 LYS A CA 1
ATOM 899 C C . LYS A 1 115 ? -6.562 -23.203 -2.236 1 96.88 115 LYS A C 1
ATOM 901 O O . LYS A 1 115 ? -5.426 -23.484 -1.855 1 96.88 115 LYS A O 1
ATOM 906 N N . TYR A 1 116 ? -6.723 -22.297 -3.18 1 98.38 116 TYR A N 1
ATOM 907 C CA . TYR A 1 116 ? -5.625 -21.891 -4.043 1 98.38 116 TYR A CA 1
ATOM 908 C C . TYR A 1 116 ? -5.254 -20.422 -3.785 1 98.38 116 TYR A C 1
ATOM 910 O O . TYR A 1 116 ? -4.211 -19.953 -4.246 1 98.38 116 TYR A O 1
ATOM 918 N N . TRP A 1 117 ? -6.051 -19.672 -3.051 1 98.62 117 TRP A N 1
ATOM 919 C CA . TRP A 1 117 ? -5.836 -18.25 -2.777 1 98.62 117 TRP A CA 1
ATOM 920 C C . TRP A 1 117 ? -6.094 -17.938 -1.308 1 98.62 117 TRP A C 1
ATOM 922 O O . TRP A 1 117 ? -6.809 -16.984 -0.988 1 98.62 117 TRP A O 1
ATOM 932 N N . PRO A 1 118 ? -5.613 -18.797 -0.417 1 97.56 118 PRO A N 1
ATOM 933 C CA . PRO A 1 118 ? -5.805 -18.516 1.009 1 97.56 118 PRO A CA 1
ATOM 934 C C . PRO A 1 118 ? -4.945 -17.359 1.508 1 97.56 118 PRO A C 1
ATOM 936 O O . PRO A 1 118 ? -3.895 -17.078 0.93 1 97.56 118 PRO A O 1
ATOM 939 N N . SER A 1 119 ? -5.461 -16.719 2.582 1 96.94 119 SER A N 1
ATOM 940 C CA . SER A 1 119 ? -4.527 -15.898 3.344 1 96.94 119 SER A CA 1
ATOM 941 C C . SER A 1 119 ? -3.457 -16.75 4.016 1 96.94 119 SER A C 1
ATOM 943 O O . SER A 1 119 ? -3.746 -17.828 4.52 1 96.94 119 SER A O 1
ATOM 945 N N . LEU A 1 120 ? -2.248 -16.281 4.043 1 95.81 120 LEU A N 1
ATOM 946 C CA . LEU A 1 120 ? -1.17 -16.969 4.75 1 95.81 120 LEU A CA 1
ATOM 947 C C . LEU A 1 120 ? -0.751 -16.188 5.992 1 95.81 120 LEU A C 1
ATOM 949 O O . LEU A 1 120 ? 0.324 -16.422 6.547 1 95.81 120 LEU A O 1
ATOM 953 N N . TYR A 1 121 ? -1.538 -15.258 6.336 1 93.56 121 TYR A N 1
ATOM 954 C CA . TYR A 1 121 ? -1.302 -14.43 7.512 1 93.56 121 TYR A CA 1
ATOM 955 C C . TYR A 1 121 ? -2.555 -14.336 8.375 1 93.56 121 TYR A C 1
ATOM 957 O O . TYR A 1 121 ? -3.664 -14.578 7.898 1 93.56 121 TYR A O 1
ATOM 965 N N . CYS A 1 122 ? -2.314 -14.008 9.641 1 92.19 122 CYS A N 1
ATOM 966 C CA . CYS A 1 122 ? -3.438 -13.758 10.539 1 92.19 122 CYS A CA 1
ATOM 967 C C . CYS A 1 122 ? -3.842 -12.289 10.523 1 92.19 122 CYS A C 1
ATOM 969 O O . CYS A 1 122 ? -3.01 -11.414 10.266 1 92.19 122 CYS A O 1
ATOM 971 N N . GLY A 1 123 ? -5.141 -12.039 10.789 1 88.94 123 GLY A N 1
ATOM 972 C CA . GLY A 1 123 ? -5.629 -10.688 11.008 1 88.94 123 GLY A CA 1
ATOM 973 C C . GLY A 1 123 ? -6.082 -10.008 9.727 1 88.94 123 GLY A C 1
ATOM 974 O O . GLY A 1 123 ? -5.871 -10.523 8.633 1 88.94 123 GLY A O 1
ATOM 975 N N . ASP A 1 124 ? -6.727 -8.867 9.875 1 89.44 124 ASP A N 1
ATOM 976 C CA . ASP A 1 124 ? -7.172 -8.039 8.758 1 89.44 124 ASP A CA 1
ATOM 977 C C . ASP A 1 124 ? -6.008 -7.27 8.141 1 89.44 124 ASP A C 1
ATOM 979 O O . ASP A 1 124 ? -5.004 -7.012 8.812 1 89.44 124 ASP A O 1
ATOM 983 N N . THR A 1 125 ? -6.172 -7.051 6.93 1 88.62 125 THR A N 1
ATOM 984 C CA . THR A 1 125 ? -5.184 -6.262 6.199 1 88.62 125 THR A CA 1
ATOM 985 C C . THR A 1 125 ? -5.781 -4.934 5.742 1 88.62 125 THR A C 1
ATOM 987 O O . THR A 1 125 ? -7.004 -4.785 5.688 1 88.62 125 THR A O 1
ATOM 990 N N . SER A 1 126 ? -4.848 -4.012 5.465 1 84.75 126 SER A N 1
ATOM 991 C CA . SER A 1 126 ? -5.297 -2.705 4.996 1 84.75 126 SER A CA 1
ATOM 992 C C . SER A 1 126 ? -6 -2.816 3.646 1 84.75 126 SER A C 1
ATOM 994 O O . SER A 1 126 ? -5.574 -3.58 2.779 1 84.75 126 SER A O 1
ATOM 996 N N . THR A 1 127 ? -7.082 -2.166 3.561 1 87.06 127 THR A N 1
ATOM 997 C CA . THR A 1 127 ? -7.719 -1.997 2.26 1 87.06 127 THR A CA 1
ATOM 998 C C . THR A 1 127 ? -7.488 -0.588 1.723 1 87.06 127 THR A C 1
ATOM 1000 O O . THR A 1 127 ? -6.344 -0.15 1.592 1 87.06 127 THR A O 1
ATOM 1003 N N . CYS A 1 128 ? -8.453 0.107 1.308 1 85.38 128 CYS A N 1
ATOM 1004 C CA . CYS A 1 128 ? -8.297 1.463 0.793 1 85.38 128 CYS A CA 1
ATOM 1005 C C . CYS A 1 128 ? -8.914 2.48 1.745 1 85.38 128 CYS A C 1
ATOM 1007 O O . CYS A 1 128 ? -9.852 2.162 2.484 1 85.38 128 CYS A O 1
ATOM 1009 N N . PHE A 1 129 ? -8.25 3.59 1.797 1 77.06 129 PHE A N 1
ATOM 1010 C CA . PHE A 1 129 ? -8.828 4.75 2.459 1 77.06 129 PHE A CA 1
ATOM 1011 C C . PHE A 1 129 ? -9.031 4.484 3.947 1 77.06 129 PHE A C 1
ATOM 1013 O O . PHE A 1 129 ? -10.094 4.758 4.496 1 77.06 129 PHE A O 1
ATOM 1020 N N . GLY A 1 130 ? -8.07 3.809 4.52 1 74.06 130 GLY A N 1
ATOM 1021 C CA . GLY A 1 130 ? -8.07 3.586 5.957 1 74.06 130 GLY A CA 1
ATOM 1022 C C . GLY A 1 130 ? -8.852 2.355 6.371 1 74.06 130 GLY A C 1
ATOM 1023 O O . GLY A 1 130 ? -9.008 2.084 7.562 1 74.06 130 GLY A O 1
ATOM 1024 N N . GLY A 1 131 ? -9.367 1.705 5.434 1 77.25 131 GLY A N 1
ATOM 1025 C CA . GLY A 1 131 ? -10.133 0.508 5.734 1 77.25 131 GLY A CA 1
ATOM 1026 C C . GLY A 1 131 ? -9.266 -0.704 6.016 1 77.25 131 GLY A C 1
ATOM 1027 O O . GLY A 1 131 ? -8.07 -0.7 5.711 1 77.25 131 GLY A O 1
ATOM 1028 N N . ARG A 1 132 ? -9.867 -1.667 6.695 1 83.81 132 ARG A N 1
ATOM 1029 C CA . ARG A 1 132 ? -9.258 -2.975 6.93 1 83.81 132 ARG A CA 1
ATOM 1030 C C . ARG A 1 132 ? -10.25 -4.098 6.633 1 83.81 132 ARG A C 1
ATOM 1032 O O . ARG A 1 132 ? -11.461 -3.906 6.734 1 83.81 132 ARG A O 1
ATOM 1039 N N . GLY A 1 133 ? -9.75 -5.18 6.215 1 88.62 133 GLY A N 1
ATOM 1040 C CA . GLY A 1 133 ? -10.586 -6.328 5.918 1 88.62 133 GLY A CA 1
ATOM 1041 C C . GLY A 1 133 ? -9.797 -7.582 5.609 1 88.62 133 GLY A C 1
ATOM 1042 O O . GLY A 1 133 ? -8.57 -7.605 5.762 1 88.62 133 GLY A O 1
ATOM 1043 N N . PRO A 1 134 ? -10.57 -8.648 5.281 1 93.75 134 PRO A N 1
ATOM 1044 C CA . PRO A 1 134 ? -9.875 -9.891 4.949 1 93.75 134 PRO A CA 1
ATOM 1045 C C . PRO A 1 134 ? -8.969 -9.758 3.73 1 93.75 134 PRO A C 1
ATOM 1047 O O . PRO A 1 134 ? -9.062 -8.773 2.99 1 93.75 134 PRO A O 1
ATOM 1050 N N . PHE A 1 135 ? -8.164 -10.719 3.576 1 96.75 135 PHE A N 1
ATOM 1051 C CA . PHE A 1 135 ? -7.141 -10.766 2.539 1 96.75 135 PHE A CA 1
ATOM 1052 C C . PHE A 1 135 ? -7.75 -10.508 1.165 1 96.75 135 PHE A C 1
ATOM 1054 O O . PHE A 1 135 ? -7.234 -9.703 0.389 1 96.75 135 PHE A O 1
ATOM 1061 N N . TRP A 1 136 ? -8.867 -11.117 0.856 1 97.69 136 TRP A N 1
ATOM 1062 C CA . TRP A 1 136 ? -9.5 -10.984 -0.453 1 97.69 136 TRP A CA 1
ATOM 1063 C C . TRP A 1 136 ? -10.047 -9.578 -0.655 1 97.69 136 TRP A C 1
ATOM 1065 O O . TRP A 1 136 ? -10.023 -9.047 -1.77 1 97.69 136 TRP A O 1
ATOM 1075 N N . ALA A 1 137 ? -10.555 -8.992 0.38 1 95.31 137 ALA A N 1
ATOM 1076 C CA . ALA A 1 137 ? -11.008 -7.609 0.303 1 95.31 137 ALA A CA 1
ATOM 1077 C C . ALA A 1 137 ? -9.859 -6.672 -0.049 1 95.31 137 ALA A C 1
ATOM 1079 O O . ALA A 1 137 ? -10.016 -5.758 -0.862 1 95.31 137 ALA A O 1
ATOM 1080 N N . HIS A 1 138 ? -8.758 -6.906 0.55 1 95.31 138 HIS A N 1
ATOM 1081 C CA . HIS A 1 138 ? -7.57 -6.121 0.234 1 95.31 138 HIS A CA 1
ATOM 1082 C C . HIS A 1 138 ? -7.191 -6.258 -1.237 1 95.31 138 HIS A C 1
ATOM 1084 O O . HIS A 1 138 ? -6.949 -5.254 -1.916 1 95.31 138 HIS A O 1
ATOM 1090 N N . GLU A 1 139 ? -7.121 -7.488 -1.699 1 97.25 139 GLU A N 1
ATOM 1091 C CA . GLU A 1 139 ? -6.691 -7.738 -3.072 1 97.25 139 GLU A CA 1
ATOM 1092 C C . GLU A 1 139 ? -7.641 -7.086 -4.074 1 97.25 139 GLU A C 1
ATOM 1094 O O . GLU A 1 139 ? -7.203 -6.512 -5.074 1 97.25 139 GLU A O 1
ATOM 1099 N N . TRP A 1 140 ? -8.914 -7.145 -3.803 1 96.69 140 TRP A N 1
ATOM 1100 C CA . TRP A 1 140 ? -9.891 -6.508 -4.68 1 96.69 140 TRP A CA 1
ATOM 1101 C C . TRP A 1 140 ? -9.773 -4.988 -4.617 1 96.69 140 TRP A C 1
ATOM 1103 O O . TRP A 1 140 ? -9.609 -4.328 -5.648 1 96.69 140 TRP A O 1
ATOM 1113 N N . ALA A 1 141 ? -9.836 -4.449 -3.43 1 93.31 141 ALA A N 1
ATOM 1114 C CA . ALA A 1 141 ? -9.906 -3.004 -3.246 1 93.31 141 ALA A CA 1
ATOM 1115 C C . ALA A 1 141 ? -8.633 -2.324 -3.754 1 93.31 141 ALA A C 1
ATOM 1117 O O . ALA A 1 141 ? -8.703 -1.323 -4.473 1 93.31 141 ALA A O 1
ATOM 1118 N N . THR A 1 142 ? -7.508 -2.904 -3.451 1 94.19 142 THR A N 1
ATOM 1119 C CA . THR A 1 142 ? -6.23 -2.266 -3.746 1 94.19 142 THR A CA 1
ATOM 1120 C C . THR A 1 142 ? -5.836 -2.49 -5.203 1 94.19 142 THR A C 1
ATOM 1122 O O . THR A 1 142 ? -5.285 -1.596 -5.848 1 94.19 142 THR A O 1
ATOM 1125 N N . HIS A 1 143 ? -6.145 -3.65 -5.723 1 96.25 143 HIS A N 1
ATOM 1126 C CA . HIS A 1 143 ? -5.621 -4.02 -7.031 1 96.25 143 HIS A CA 1
ATOM 1127 C C . HIS A 1 143 ? -6.746 -4.262 -8.031 1 96.25 143 HIS A C 1
ATOM 1129 O O . HIS A 1 143 ? -6.773 -3.652 -9.102 1 96.25 143 HIS A O 1
ATOM 1135 N N . GLY A 1 144 ? -7.691 -5.102 -7.715 1 96.38 144 GLY A N 1
ATOM 1136 C CA . GLY A 1 144 ? -8.742 -5.492 -8.641 1 96.38 144 GLY A CA 1
ATOM 1137 C C . GLY A 1 144 ? -9.5 -4.312 -9.219 1 96.38 144 GLY A C 1
ATOM 1138 O O . GLY A 1 144 ? -9.836 -4.312 -10.406 1 96.38 144 GLY A O 1
ATOM 1139 N N . THR A 1 145 ? -9.742 -3.301 -8.422 1 93.69 145 THR A N 1
ATOM 1140 C CA . THR A 1 145 ? -10.516 -2.137 -8.836 1 93.69 145 THR A CA 1
ATOM 1141 C C . THR A 1 145 ? -9.789 -1.359 -9.93 1 93.69 145 THR A C 1
ATOM 1143 O O . THR A 1 145 ? -10.391 -0.504 -10.586 1 93.69 145 THR A O 1
ATOM 1146 N N . CYS A 1 146 ? -8.547 -1.669 -10.109 1 94 146 CYS A N 1
ATOM 1147 C CA . CYS A 1 146 ? -7.754 -0.897 -11.062 1 94 146 CYS A CA 1
ATOM 1148 C C . CYS A 1 146 ? -7.672 -1.607 -12.406 1 94 146 CYS A C 1
ATOM 1150 O O . CYS A 1 146 ? -7.023 -1.117 -13.336 1 94 146 CYS A O 1
ATOM 1152 N N . GLY A 1 147 ? -8.297 -2.748 -12.539 1 93.81 147 GLY A N 1
ATOM 1153 C CA . GLY A 1 147 ? -8.227 -3.523 -13.766 1 93.81 147 GLY A CA 1
ATOM 1154 C C . GLY A 1 147 ? -9.328 -3.174 -14.75 1 93.81 147 GLY A C 1
ATOM 1155 O O . GLY A 1 147 ? -9.508 -3.865 -15.758 1 93.81 147 GLY A O 1
ATOM 1156 N N . TYR A 1 148 ? -10.016 -2.135 -14.477 1 90.31 148 TYR A N 1
ATOM 1157 C CA . TYR A 1 148 ? -11.07 -1.714 -15.391 1 90.31 148 TYR A CA 1
ATOM 1158 C C . TYR A 1 148 ? -10.492 -1.194 -16.703 1 90.31 148 TYR A C 1
ATOM 1160 O O . TYR A 1 148 ? -9.469 -0.508 -16.703 1 90.31 148 TYR A O 1
ATOM 1168 N N . PRO A 1 149 ? -11.062 -1.499 -17.891 1 91.06 149 PRO A N 1
ATOM 1169 C CA . PRO A 1 149 ? -12.391 -2.111 -18.016 1 91.06 149 PRO A CA 1
ATOM 1170 C C . PRO A 1 149 ? -12.328 -3.629 -18.188 1 91.06 149 PRO A C 1
ATOM 1172 O O . PRO A 1 149 ? -13.359 -4.285 -18.297 1 91.06 149 PRO A O 1
ATOM 1175 N N . GLU A 1 150 ? -11.125 -4.293 -18.203 1 92.81 150 GLU A N 1
ATOM 1176 C CA . GLU A 1 150 ? -11.008 -5.738 -18.375 1 92.81 150 GLU A CA 1
ATOM 1177 C C . GLU A 1 150 ? -11.664 -6.488 -17.219 1 92.81 150 GLU A C 1
ATOM 1179 O O . GLU A 1 150 ? -12.266 -7.547 -17.422 1 92.81 150 GLU A O 1
ATOM 1184 N N . ILE A 1 151 ? -11.523 -5.934 -16.062 1 95 151 ILE A N 1
ATOM 1185 C CA . ILE A 1 151 ? -12.141 -6.453 -14.852 1 95 151 ILE A CA 1
ATOM 1186 C C . ILE A 1 151 ? -13.305 -5.551 -14.445 1 95 151 ILE A C 1
ATOM 1188 O O . ILE A 1 151 ? -13.117 -4.367 -14.164 1 95 151 ILE A O 1
ATOM 1192 N N . GLN A 1 152 ? -14.445 -6.133 -14.344 1 92.88 152 GLN A N 1
ATOM 1193 C CA . GLN A 1 152 ? -15.648 -5.336 -14.117 1 92.88 152 GLN A CA 1
ATOM 1194 C C . GLN A 1 152 ? -16.031 -5.324 -12.641 1 92.88 152 GLN A C 1
ATOM 1196 O O . GLN A 1 152 ? -16.5 -4.309 -12.125 1 92.88 152 GLN A O 1
ATOM 1201 N N . ASP A 1 153 ? -15.914 -6.477 -12.039 1 94.62 153 ASP A N 1
ATOM 1202 C CA . ASP A 1 153 ? -16.312 -6.59 -10.641 1 94.62 153 ASP A CA 1
ATOM 1203 C C . ASP A 1 153 ? -15.516 -7.672 -9.922 1 94.62 153 ASP A C 1
ATOM 1205 O O . ASP A 1 153 ? -14.57 -8.227 -10.477 1 94.62 153 ASP A O 1
ATOM 1209 N N . GLU A 1 154 ? -15.914 -7.926 -8.703 1 96.38 154 GLU A N 1
ATOM 1210 C CA . GLU A 1 154 ? -15.203 -8.875 -7.852 1 96.38 154 GLU A CA 1
ATOM 1211 C C . GLU A 1 154 ? -15.172 -10.266 -8.477 1 96.38 154 GLU A C 1
ATOM 1213 O O . GLU A 1 154 ? -14.133 -10.93 -8.477 1 96.38 154 GLU A O 1
ATOM 1218 N N . TYR A 1 155 ? -16.281 -10.68 -8.914 1 97.44 155 TYR A N 1
ATOM 1219 C CA . TYR A 1 155 ? -16.359 -12.016 -9.508 1 97.44 155 TYR A CA 1
ATOM 1220 C C . TYR A 1 155 ? -15.406 -12.141 -10.688 1 97.44 155 TYR A C 1
ATOM 1222 O O . TYR A 1 155 ? -14.688 -13.133 -10.812 1 97.44 155 TYR A O 1
ATOM 1230 N N . ASP A 1 156 ? -15.406 -11.125 -11.508 1 97.25 156 ASP A N 1
ATOM 1231 C CA . ASP A 1 156 ? -14.508 -11.109 -12.656 1 97.25 156 ASP A CA 1
ATOM 1232 C C . ASP A 1 156 ? -13.047 -11.188 -12.219 1 97.25 156 ASP A C 1
ATOM 1234 O O . ASP A 1 156 ? -12.25 -11.922 -12.805 1 97.25 156 ASP A O 1
ATOM 1238 N N . TYR A 1 157 ? -12.75 -10.438 -11.25 1 98.25 157 TYR A N 1
ATOM 1239 C CA . TYR A 1 157 ? -11.383 -10.359 -10.766 1 98.25 157 TYR A CA 1
ATOM 1240 C C . TYR A 1 157 ? -10.898 -11.711 -10.273 1 98.25 157 TYR A C 1
ATOM 1242 O O . TYR A 1 157 ? -9.875 -12.219 -10.734 1 98.25 157 TYR A O 1
ATOM 1250 N N . PHE A 1 158 ? -11.617 -12.297 -9.406 1 98.75 158 PHE A N 1
ATOM 1251 C CA . PHE A 1 158 ? -11.195 -13.547 -8.781 1 98.75 158 PHE A CA 1
ATOM 1252 C C . PHE A 1 158 ? -11.273 -14.703 -9.766 1 98.75 158 PHE A C 1
ATOM 1254 O O . PHE A 1 158 ? -10.414 -15.586 -9.766 1 98.75 158 PHE A O 1
ATOM 1261 N N . SER A 1 159 ? -12.289 -14.703 -10.648 1 98.62 159 SER A N 1
ATOM 1262 C CA . SER A 1 159 ? -12.398 -15.766 -11.633 1 98.62 159 SER A CA 1
ATOM 1263 C C . SER A 1 159 ? -11.266 -15.695 -12.648 1 98.62 159 SER A C 1
ATOM 1265 O O . SER A 1 159 ? -10.75 -16.734 -13.086 1 98.62 159 SER A O 1
ATOM 1267 N N . THR A 1 160 ? -10.922 -14.492 -12.992 1 98.75 160 THR A N 1
ATOM 1268 C CA . THR A 1 160 ? -9.828 -14.32 -13.945 1 98.75 160 THR A CA 1
ATOM 1269 C C . THR A 1 160 ? -8.516 -14.812 -13.344 1 98.75 160 THR A C 1
ATOM 1271 O O . THR A 1 160 ? -7.758 -15.531 -13.992 1 98.75 160 THR A O 1
ATOM 1274 N N . ALA A 1 161 ? -8.242 -14.422 -12.125 1 98.88 161 ALA A N 1
ATOM 1275 C CA . ALA A 1 161 ? -7.027 -14.867 -11.453 1 98.88 161 ALA A CA 1
ATOM 1276 C C . ALA A 1 161 ? -6.98 -16.391 -11.344 1 98.88 161 ALA A C 1
ATOM 1278 O O . ALA A 1 161 ? -5.945 -17 -11.617 1 98.88 161 ALA A O 1
ATOM 1279 N N . LEU A 1 162 ? -8.102 -16.953 -10.969 1 98.88 162 LEU A N 1
ATOM 1280 C CA . LEU A 1 162 ? -8.18 -18.406 -10.852 1 98.88 162 LEU A CA 1
ATOM 1281 C C . LEU A 1 162 ? -7.973 -19.078 -12.203 1 98.88 162 LEU A C 1
ATOM 1283 O O . LEU A 1 162 ? -7.332 -20.125 -12.289 1 98.88 162 LEU A O 1
ATOM 1287 N N . TYR A 1 163 ? -8.547 -18.5 -13.211 1 98.81 163 TYR A N 1
ATOM 1288 C CA . TYR A 1 163 ? -8.375 -19.031 -14.562 1 98.81 163 TYR A CA 1
ATOM 1289 C C . TYR A 1 163 ? -6.902 -19.031 -14.961 1 98.81 163 TYR A C 1
ATOM 1291 O O . TYR A 1 163 ? -6.375 -20.031 -15.422 1 98.81 163 TYR A O 1
ATOM 1299 N N . LEU A 1 164 ? -6.262 -17.906 -14.781 1 98.88 164 LEU A N 1
ATOM 1300 C CA . LEU A 1 164 ? -4.852 -17.797 -15.141 1 98.88 164 LEU A CA 1
ATOM 1301 C C . LEU A 1 164 ? -3.998 -18.75 -14.305 1 98.88 164 LEU A C 1
ATOM 1303 O O . LEU A 1 164 ? -3.078 -19.391 -14.828 1 98.88 164 LEU A O 1
ATOM 1307 N N . TYR A 1 165 ? -4.316 -18.828 -13.078 1 98.88 165 TYR A N 1
ATOM 1308 C CA . TYR A 1 165 ? -3.615 -19.734 -12.18 1 98.88 165 TYR A CA 1
ATOM 1309 C C . TYR A 1 165 ? -3.711 -21.172 -12.672 1 98.88 165 TYR A C 1
ATOM 1311 O O . TYR A 1 165 ? -2.719 -21.906 -12.672 1 98.88 165 TYR A O 1
ATOM 1319 N N . SER A 1 166 ? -4.891 -21.547 -13.031 1 98.69 166 SER A N 1
ATOM 1320 C CA . SER A 1 166 ? -5.129 -22.906 -13.484 1 98.69 166 SER A CA 1
ATOM 1321 C C . SER A 1 166 ? -4.465 -23.172 -14.828 1 98.69 166 SER A C 1
ATOM 1323 O O . SER A 1 166 ? -3.852 -24.219 -15.031 1 98.69 166 SER A O 1
ATOM 1325 N N . LYS A 1 167 ? -4.59 -22.234 -15.68 1 98.75 167 LYS A N 1
ATOM 1326 C CA . LYS A 1 167 ? -4.059 -22.391 -17.031 1 98.75 167 LYS A CA 1
ATOM 1327 C C . LYS A 1 167 ? -2.535 -22.406 -17.016 1 98.75 167 LYS A C 1
ATOM 1329 O O . LYS A 1 167 ? -1.914 -23.188 -17.75 1 98.75 167 LYS A O 1
ATOM 1334 N N . TYR A 1 168 ? -1.965 -21.531 -16.266 1 98.81 168 TYR A N 1
ATOM 1335 C CA . TYR A 1 168 ? -0.516 -21.422 -16.141 1 98.81 168 TYR A CA 1
ATOM 1336 C C . TYR A 1 168 ? -0.039 -21.938 -14.789 1 98.81 168 TYR A C 1
ATOM 1338 O O . TYR A 1 168 ? 0.458 -21.172 -13.961 1 98.81 168 TYR A O 1
ATOM 1346 N N . ASN A 1 169 ? -0.112 -23.25 -14.664 1 98.75 169 ASN A N 1
ATOM 1347 C CA . ASN A 1 169 ? 0.139 -23.938 -13.406 1 98.75 169 ASN A CA 1
ATOM 1348 C C . ASN A 1 169 ? 1.633 -24.062 -13.117 1 98.75 169 ASN A C 1
ATOM 1350 O O . ASN A 1 169 ? 2.291 -24.984 -13.578 1 98.75 169 ASN A O 1
ATOM 1354 N N . VAL A 1 170 ? 2.129 -23.188 -12.297 1 98.81 170 VAL A N 1
ATOM 1355 C CA . VAL A 1 170 ? 3.549 -23.062 -11.984 1 98.81 170 VAL A CA 1
ATOM 1356 C C . VAL A 1 170 ? 4.016 -24.297 -11.227 1 98.81 170 VAL A C 1
ATOM 1358 O O . VAL A 1 170 ? 5.102 -24.828 -11.484 1 98.81 170 VAL A O 1
ATOM 1361 N N . THR A 1 171 ? 3.223 -24.766 -10.312 1 98.44 171 THR A N 1
ATOM 1362 C CA . THR A 1 171 ? 3.572 -25.953 -9.531 1 98.44 171 THR A CA 1
ATOM 1363 C C . THR A 1 171 ? 3.834 -27.141 -10.453 1 98.44 171 THR A C 1
ATOM 1365 O O . THR A 1 171 ? 4.852 -27.828 -10.312 1 98.44 171 THR A O 1
ATOM 1368 N N . LYS A 1 172 ? 2.939 -27.344 -11.32 1 98.31 172 LYS A N 1
ATOM 1369 C CA . LYS A 1 172 ? 3.068 -28.453 -12.266 1 98.31 172 LYS A CA 1
ATOM 1370 C C . LYS A 1 172 ? 4.281 -28.266 -13.172 1 98.31 172 LYS A C 1
ATOM 1372 O O . LYS A 1 172 ? 5.012 -29.219 -13.445 1 98.31 172 LYS A O 1
ATOM 1377 N N . ALA A 1 173 ? 4.492 -27.031 -13.688 1 98.75 173 ALA A N 1
ATOM 1378 C CA . ALA A 1 173 ? 5.617 -26.75 -14.57 1 98.75 173 ALA A CA 1
ATOM 1379 C C . ALA A 1 173 ? 6.945 -27.047 -13.883 1 98.75 173 ALA A C 1
ATOM 1381 O O . ALA A 1 173 ? 7.848 -27.641 -14.484 1 98.75 173 ALA A O 1
ATOM 1382 N N . LEU A 1 174 ? 7.062 -26.672 -12.633 1 98.62 174 LEU A N 1
ATOM 1383 C CA . LEU A 1 174 ? 8.305 -26.906 -11.898 1 98.62 174 LEU A CA 1
ATOM 1384 C C . LEU A 1 174 ? 8.5 -28.391 -11.633 1 98.62 174 LEU A C 1
ATOM 1386 O O . LEU A 1 174 ? 9.617 -28.906 -11.766 1 98.62 174 LEU A O 1
ATOM 1390 N N . ARG A 1 175 ? 7.445 -29.094 -11.312 1 97.75 175 ARG A N 1
ATOM 1391 C CA . ARG A 1 175 ? 7.531 -30.531 -11.094 1 97.75 175 ARG A CA 1
ATOM 1392 C C . ARG A 1 175 ? 8 -31.25 -12.359 1 97.75 175 ARG A C 1
ATOM 1394 O O . ARG A 1 175 ? 8.836 -32.156 -12.289 1 97.75 175 ARG A O 1
ATOM 1401 N N . LYS A 1 176 ? 7.477 -30.875 -13.453 1 98.19 176 LYS A N 1
ATOM 1402 C CA . LYS A 1 176 ? 7.863 -31.469 -14.727 1 98.19 176 LYS A CA 1
ATOM 1403 C C . LYS A 1 176 ? 9.344 -31.25 -15.008 1 98.19 176 LYS A C 1
ATOM 1405 O O . LYS A 1 176 ? 9.984 -32.062 -15.664 1 98.19 176 LYS A O 1
ATOM 1410 N N . ALA A 1 177 ? 9.867 -30.172 -14.492 1 98.25 177 ALA A N 1
ATOM 1411 C CA . ALA A 1 177 ? 11.281 -29.844 -14.664 1 98.25 177 ALA A CA 1
ATOM 1412 C C . ALA A 1 177 ? 12.109 -30.422 -13.516 1 98.25 177 ALA A C 1
ATOM 1414 O O . ALA A 1 177 ? 13.281 -30.062 -13.352 1 98.25 177 ALA A O 1
ATOM 1415 N N . HIS A 1 178 ? 11.469 -31.234 -12.664 1 97.06 178 HIS A N 1
ATOM 1416 C CA . HIS A 1 178 ? 12.109 -31.922 -11.547 1 97.06 178 HIS A CA 1
ATOM 1417 C C . HIS A 1 178 ? 12.57 -30.938 -10.477 1 97.06 178 HIS A C 1
ATOM 1419 O O . HIS A 1 178 ? 13.625 -31.125 -9.867 1 97.06 178 HIS A O 1
ATOM 1425 N N . ILE A 1 179 ? 11.906 -29.859 -10.398 1 97.5 179 ILE A N 1
ATOM 1426 C CA . ILE A 1 179 ? 12.07 -28.922 -9.289 1 97.5 179 ILE A CA 1
ATOM 1427 C C . ILE A 1 179 ? 10.969 -29.141 -8.258 1 97.5 179 ILE A C 1
ATOM 1429 O O . ILE A 1 179 ? 9.805 -28.844 -8.5 1 97.5 179 ILE A O 1
ATOM 1433 N N . TYR A 1 180 ? 11.359 -29.641 -7.035 1 94.31 180 TYR A N 1
ATOM 1434 C CA . TYR A 1 180 ? 10.445 -30.031 -5.965 1 94.31 180 TYR A CA 1
ATOM 1435 C C . TYR A 1 180 ? 10.797 -29.312 -4.668 1 94.31 180 TYR A C 1
ATOM 1437 O O . TYR A 1 180 ? 11.961 -28.969 -4.43 1 94.31 180 TYR A O 1
ATOM 1445 N N . PRO A 1 181 ? 9.688 -29.062 -4.012 1 94.88 181 PRO A N 1
ATOM 1446 C CA . PRO A 1 181 ? 10.039 -28.594 -2.672 1 94.88 181 PRO A CA 1
ATOM 1447 C C . PRO A 1 181 ? 10.883 -29.594 -1.891 1 94.88 181 PRO A C 1
ATOM 1449 O O . PRO A 1 181 ? 10.508 -30.766 -1.773 1 94.88 181 PRO A O 1
ATOM 1452 N N . ARG A 1 182 ? 12.008 -29.25 -1.493 1 90.94 182 ARG A N 1
ATOM 1453 C CA . ARG A 1 182 ? 12.914 -30.062 -0.698 1 90.94 182 ARG A CA 1
ATOM 1454 C C . ARG A 1 182 ? 13.781 -29.203 0.209 1 90.94 182 ARG A C 1
ATOM 1456 O O . ARG A 1 182 ? 14.375 -28.219 -0.244 1 90.94 182 ARG A O 1
ATOM 1463 N N . ASN A 1 183 ? 13.75 -29.656 1.451 1 87.19 183 ASN A N 1
ATOM 1464 C CA . ASN A 1 183 ? 14.57 -28.891 2.381 1 87.19 183 ASN A CA 1
ATOM 1465 C C . ASN A 1 183 ? 16.062 -29.094 2.111 1 87.19 183 ASN A C 1
ATOM 1467 O O . ASN A 1 183 ? 16.516 -30.219 1.914 1 87.19 183 ASN A O 1
ATOM 1471 N N . GLY A 1 184 ? 16.766 -28.016 2.002 1 85.31 184 GLY A N 1
ATOM 1472 C CA . GLY A 1 184 ? 18.203 -28.094 1.88 1 85.31 184 GLY A CA 1
ATOM 1473 C C . GLY A 1 184 ? 18.688 -28.125 0.44 1 85.31 184 GLY A C 1
ATOM 1474 O O . GLY A 1 184 ? 19.859 -27.859 0.16 1 85.31 184 GLY A O 1
ATOM 1475 N N . ARG A 1 185 ? 17.875 -28.531 -0.457 1 92.56 185 ARG A N 1
ATOM 1476 C CA . ARG A 1 185 ? 18.266 -28.547 -1.862 1 92.56 185 ARG A CA 1
ATOM 1477 C C . ARG A 1 185 ? 18.234 -27.156 -2.465 1 92.56 185 ARG A C 1
ATOM 1479 O O . ARG A 1 185 ? 17.297 -26.391 -2.207 1 92.56 185 ARG A O 1
ATOM 1486 N N . LYS A 1 186 ? 19.219 -26.859 -3.283 1 96.75 186 LYS A N 1
ATOM 1487 C CA . LYS A 1 186 ? 19.266 -25.578 -3.973 1 96.75 186 LYS A CA 1
ATOM 1488 C C . LYS A 1 186 ? 19.016 -25.734 -5.469 1 96.75 186 LYS A C 1
ATOM 1490 O O . LYS A 1 186 ? 19.438 -26.734 -6.062 1 96.75 186 LYS A O 1
ATOM 1495 N N . TYR A 1 187 ? 18.406 -24.844 -6.016 1 97.81 187 TYR A N 1
ATOM 1496 C CA . TYR A 1 187 ? 18.156 -24.781 -7.453 1 97.81 187 TYR A CA 1
ATOM 1497 C C . TYR A 1 187 ? 18.734 -23.516 -8.047 1 97.81 187 TYR A C 1
ATOM 1499 O O . TYR A 1 187 ? 18.656 -22.438 -7.441 1 97.81 187 TYR A O 1
ATOM 1507 N N . ALA A 1 188 ? 19.312 -23.625 -9.219 1 96.44 188 ALA A N 1
ATOM 1508 C CA . ALA A 1 188 ? 19.703 -22.422 -9.938 1 96.44 188 ALA A CA 1
ATOM 1509 C C . ALA A 1 188 ? 18.469 -21.609 -10.352 1 96.44 188 ALA A C 1
ATOM 1511 O O . ALA A 1 188 ? 17.5 -22.172 -10.875 1 96.44 188 ALA A O 1
ATOM 1512 N N . VAL A 1 189 ? 18.516 -20.312 -10.078 1 95.75 189 VAL A N 1
ATOM 1513 C CA . VAL A 1 189 ? 17.438 -19.438 -10.5 1 95.75 189 VAL A CA 1
ATOM 1514 C C . VAL A 1 189 ? 17.203 -19.578 -12.008 1 95.75 189 VAL A C 1
ATOM 1516 O O . VAL A 1 189 ? 16.062 -19.641 -12.461 1 95.75 189 VAL A O 1
ATOM 1519 N N . ALA A 1 190 ? 18.266 -19.719 -12.773 1 95.69 190 ALA A N 1
ATOM 1520 C CA . ALA A 1 190 ? 18.172 -19.875 -14.219 1 95.69 190 ALA A CA 1
ATOM 1521 C C . ALA A 1 190 ? 17.375 -21.125 -14.586 1 95.69 190 ALA A C 1
ATOM 1523 O O . ALA A 1 190 ? 16.641 -21.125 -15.57 1 95.69 190 ALA A O 1
ATOM 1524 N N . HIS A 1 191 ? 17.547 -22.141 -13.781 1 97.56 191 HIS A N 1
ATOM 1525 C CA . HIS A 1 191 ? 16.812 -23.391 -14.039 1 97.56 191 HIS A CA 1
ATOM 1526 C C . HIS A 1 191 ? 15.312 -23.188 -13.82 1 97.56 191 HIS A C 1
ATOM 1528 O O . HIS A 1 191 ? 14.492 -23.703 -14.594 1 97.56 191 HIS A O 1
ATOM 1534 N N . ILE A 1 192 ? 14.961 -22.5 -12.805 1 97.75 192 ILE A N 1
ATOM 1535 C CA . ILE A 1 192 ? 13.555 -22.203 -12.516 1 97.75 192 ILE A CA 1
ATOM 1536 C C . ILE A 1 192 ? 12.961 -21.344 -13.633 1 97.75 192 ILE A C 1
ATOM 1538 O O . ILE A 1 192 ? 11.883 -21.641 -14.141 1 97.75 192 ILE A O 1
ATOM 1542 N N . VAL A 1 193 ? 13.672 -20.312 -14.008 1 96.62 193 VAL A N 1
ATOM 1543 C CA . VAL A 1 193 ? 13.227 -19.406 -15.055 1 96.62 193 VAL A CA 1
ATOM 1544 C C . VAL A 1 193 ? 13.055 -20.172 -16.359 1 96.62 193 VAL A C 1
ATOM 1546 O O . VAL A 1 193 ? 12.047 -20 -17.062 1 96.62 193 VAL A O 1
ATOM 1549 N N . ASP A 1 194 ? 14.008 -21.047 -16.672 1 97.62 194 ASP A N 1
ATOM 1550 C CA . ASP A 1 194 ? 13.953 -21.844 -17.891 1 97.62 194 ASP A CA 1
ATOM 1551 C C . ASP A 1 194 ? 12.742 -22.781 -17.875 1 97.62 194 ASP A C 1
ATOM 1553 O O . ASP A 1 194 ? 12.109 -23 -18.922 1 97.62 194 ASP A O 1
ATOM 1557 N N . ALA A 1 195 ? 12.492 -23.375 -16.719 1 98.62 195 ALA A N 1
ATOM 1558 C CA . ALA A 1 195 ? 11.352 -24.281 -16.609 1 98.62 195 ALA A CA 1
ATOM 1559 C C . ALA A 1 195 ? 10.039 -23.562 -16.922 1 98.62 195 ALA A C 1
ATOM 1561 O O . ALA A 1 195 ? 9.18 -24.109 -17.625 1 98.62 195 ALA A O 1
ATOM 1562 N N . ILE A 1 196 ? 9.922 -22.375 -16.469 1 98.5 196 ILE A N 1
ATOM 1563 C CA . ILE A 1 196 ? 8.711 -21.594 -16.703 1 98.5 196 ILE A CA 1
ATOM 1564 C C . ILE A 1 196 ? 8.656 -21.141 -18.156 1 98.5 196 ILE A C 1
ATOM 1566 O O . ILE A 1 196 ? 7.598 -21.219 -18.797 1 98.5 196 ILE A O 1
ATOM 1570 N N . ASP A 1 197 ? 9.773 -20.688 -18.672 1 97.62 197 ASP A N 1
ATOM 1571 C CA . ASP A 1 197 ? 9.836 -20.281 -20.078 1 97.62 197 ASP A CA 1
ATOM 1572 C C . ASP A 1 197 ? 9.453 -21.453 -20.984 1 97.62 197 ASP A C 1
ATOM 1574 O O . ASP A 1 197 ? 8.727 -21.25 -21.969 1 97.62 197 ASP A O 1
ATOM 1578 N N . HIS A 1 198 ? 9.938 -22.562 -20.672 1 98.38 198 HIS A N 1
ATOM 1579 C CA . HIS A 1 198 ? 9.625 -23.75 -21.469 1 98.38 198 HIS A CA 1
ATOM 1580 C C . HIS A 1 198 ? 8.133 -24.078 -21.406 1 98.38 198 HIS A C 1
ATOM 1582 O O . HIS A 1 198 ? 7.531 -24.438 -22.422 1 98.38 198 HIS A O 1
ATOM 1588 N N . ALA A 1 199 ? 7.578 -23.953 -20.281 1 98.62 199 ALA A N 1
ATOM 1589 C CA . ALA A 1 199 ? 6.188 -24.344 -20.078 1 98.62 199 ALA A CA 1
ATOM 1590 C C . ALA A 1 199 ? 5.234 -23.312 -20.672 1 98.62 199 ALA A C 1
ATOM 1592 O O . ALA A 1 199 ? 4.188 -23.672 -21.219 1 98.62 199 ALA A O 1
ATOM 1593 N N . PHE A 1 200 ? 5.562 -22.031 -20.516 1 98.44 200 PHE A N 1
ATOM 1594 C CA . PHE A 1 200 ? 4.566 -21 -20.797 1 98.44 200 PHE A CA 1
ATOM 1595 C C . PHE A 1 200 ? 5.059 -20.062 -21.891 1 98.44 200 PHE A C 1
ATOM 1597 O O . PHE A 1 200 ? 4.297 -19.219 -22.391 1 98.44 200 PHE A O 1
ATOM 1604 N N . GLY A 1 201 ? 6.348 -20.078 -22.219 1 98 201 GLY A N 1
ATOM 1605 C CA . GLY A 1 201 ? 6.895 -19.328 -23.344 1 98 201 GLY A CA 1
ATOM 1606 C C . GLY A 1 201 ? 7.336 -17.922 -22.969 1 98 201 GLY A C 1
ATOM 1607 O O . GLY A 1 201 ? 7.645 -17.109 -23.844 1 98 201 GLY A O 1
ATOM 1608 N N . ARG A 1 202 ? 7.285 -17.562 -21.703 1 97.56 202 ARG A N 1
ATOM 1609 C CA . ARG A 1 202 ? 7.648 -16.234 -21.25 1 97.56 202 ARG A CA 1
ATOM 1610 C C . ARG A 1 202 ? 8.391 -16.297 -19.906 1 97.56 202 ARG A C 1
ATOM 1612 O O . ARG A 1 202 ? 8.211 -17.234 -19.141 1 97.56 202 ARG A O 1
ATOM 1619 N N . LEU A 1 203 ? 9.156 -15.242 -19.625 1 95.88 203 LEU A N 1
ATOM 1620 C CA . LEU A 1 203 ? 10.023 -15.211 -18.453 1 95.88 203 LEU A CA 1
ATOM 1621 C C . LEU A 1 203 ? 9.25 -14.727 -17.234 1 95.88 203 LEU A C 1
ATOM 1623 O O . LEU A 1 203 ? 8.562 -13.703 -17.281 1 95.88 203 LEU A O 1
ATOM 1627 N N . PRO A 1 204 ? 9.406 -15.484 -16.125 1 96.25 204 PRO A N 1
ATOM 1628 C CA . PRO A 1 204 ? 8.836 -15.039 -14.852 1 96.25 204 PRO A CA 1
ATOM 1629 C C . PRO A 1 204 ? 9.75 -14.086 -14.086 1 96.25 204 PRO A C 1
ATOM 1631 O O . PRO A 1 204 ? 10.852 -13.789 -14.555 1 96.25 204 PRO A O 1
ATOM 1634 N N . HIS A 1 205 ? 9.227 -13.586 -13.031 1 92.31 205 HIS A N 1
ATOM 1635 C CA . HIS A 1 205 ? 10.031 -12.891 -12.039 1 92.31 205 HIS A CA 1
ATOM 1636 C C . HIS A 1 205 ? 9.984 -13.602 -10.695 1 92.31 205 HIS A C 1
ATOM 1638 O O . HIS A 1 205 ? 8.914 -14.016 -10.242 1 92.31 205 HIS A O 1
ATOM 1644 N N . LEU A 1 206 ? 11.211 -13.742 -10.094 1 93.19 206 LEU A N 1
ATOM 1645 C CA . LEU A 1 206 ? 11.273 -14.391 -8.789 1 93.19 206 LEU A CA 1
ATOM 1646 C C . LEU A 1 206 ? 11.555 -13.367 -7.691 1 93.19 206 LEU A C 1
ATOM 1648 O O . LEU A 1 206 ? 12.367 -12.461 -7.867 1 93.19 206 LEU A O 1
ATOM 1652 N N . VAL A 1 207 ? 10.875 -13.523 -6.637 1 91.5 207 VAL A N 1
ATOM 1653 C CA . VAL A 1 207 ? 11.125 -12.797 -5.395 1 91.5 207 VAL A CA 1
ATOM 1654 C C . VAL A 1 207 ? 11.578 -13.773 -4.312 1 91.5 207 VAL A C 1
ATOM 1656 O O . VAL A 1 207 ? 10.953 -14.82 -4.109 1 91.5 207 VAL A O 1
ATOM 1659 N N . CYS A 1 208 ? 12.648 -13.422 -3.648 1 92.38 208 CYS A N 1
ATOM 1660 C CA . CYS A 1 208 ? 13.195 -14.336 -2.654 1 92.38 208 CYS A CA 1
ATOM 1661 C C . CYS A 1 208 ? 13.266 -13.672 -1.284 1 92.38 208 CYS A C 1
ATOM 1663 O O . CYS A 1 208 ? 13.211 -12.445 -1.18 1 92.38 208 CYS A O 1
ATOM 1665 N N . LYS A 1 209 ? 13.258 -14.453 -0.304 1 90.25 209 LYS A N 1
ATOM 1666 C CA . LYS A 1 209 ? 13.547 -14.078 1.076 1 90.25 209 LYS A CA 1
ATOM 1667 C C . LYS A 1 209 ? 14.617 -14.977 1.683 1 90.25 209 LYS A C 1
ATOM 1669 O O . LYS A 1 209 ? 14.43 -16.188 1.79 1 90.25 209 LYS A O 1
ATOM 1674 N N . ASN A 1 210 ? 15.727 -14.336 1.986 1 89 210 ASN A N 1
ATOM 1675 C CA . ASN A 1 210 ? 16.844 -15.055 2.598 1 89 210 ASN A CA 1
ATOM 1676 C C . ASN A 1 210 ? 17.234 -16.281 1.771 1 89 210 ASN A C 1
ATOM 1678 O O . ASN A 1 210 ? 17.375 -17.375 2.305 1 89 210 ASN A O 1
ATOM 1682 N N . GLY A 1 211 ? 17.234 -16.141 0.491 1 92.44 211 GLY A N 1
ATOM 1683 C CA . GLY A 1 211 ? 17.734 -17.172 -0.402 1 92.44 211 GLY A CA 1
ATOM 1684 C C . GLY A 1 211 ? 16.688 -18.203 -0.772 1 92.44 211 GLY A C 1
ATOM 1685 O O . GLY A 1 211 ? 16.969 -19.141 -1.517 1 92.44 211 GLY A O 1
ATOM 1686 N N . SER A 1 212 ? 15.43 -18.031 -0.29 1 95.19 212 SER A N 1
ATOM 1687 C CA . SER A 1 212 ? 14.336 -18.938 -0.6 1 95.19 212 SER A CA 1
ATOM 1688 C C . SER A 1 212 ? 13.281 -18.266 -1.473 1 95.19 212 SER A C 1
ATOM 1690 O O . SER A 1 212 ? 12.953 -17.094 -1.261 1 95.19 212 SER A O 1
ATOM 1692 N N . VAL A 1 213 ? 12.812 -18.984 -2.418 1 95.69 213 VAL A N 1
ATOM 1693 C CA . VAL A 1 213 ? 11.75 -18.438 -3.258 1 95.69 213 VAL A CA 1
ATOM 1694 C C . VAL A 1 213 ? 10.539 -18.078 -2.4 1 95.69 213 VAL A C 1
ATOM 1696 O O . VAL A 1 213 ? 9.992 -18.938 -1.707 1 95.69 213 VAL A O 1
ATOM 1699 N N . GLN A 1 214 ? 10.203 -16.875 -2.426 1 95.31 214 GLN A N 1
ATOM 1700 C CA . GLN A 1 214 ? 9.039 -16.406 -1.685 1 95.31 214 GLN A CA 1
ATOM 1701 C C . GLN A 1 214 ? 7.836 -16.219 -2.607 1 95.31 214 GLN A C 1
ATOM 1703 O O . GLN A 1 214 ? 6.699 -16.516 -2.223 1 95.31 214 GLN A O 1
ATOM 1708 N N . GLU A 1 215 ? 8.141 -15.648 -3.764 1 96.12 215 GLU A N 1
ATOM 1709 C CA . GLU A 1 215 ? 7.098 -15.414 -4.758 1 96.12 215 GLU A CA 1
ATOM 1710 C C . GLU A 1 215 ? 7.621 -15.641 -6.172 1 96.12 215 GLU A C 1
ATOM 1712 O O . GLU A 1 215 ? 8.797 -15.383 -6.457 1 96.12 215 GLU A O 1
ATOM 1717 N N . LEU A 1 216 ? 6.781 -16.156 -6.98 1 96.62 216 LEU A N 1
ATOM 1718 C CA . LEU A 1 216 ? 6.98 -16.203 -8.43 1 96.62 216 LEU A CA 1
ATOM 1719 C C . LEU A 1 216 ? 5.875 -15.445 -9.148 1 96.62 216 LEU A C 1
ATOM 1721 O O . LEU A 1 216 ? 4.691 -15.656 -8.891 1 96.62 216 LEU A O 1
ATOM 1725 N N . ARG A 1 217 ? 6.273 -14.578 -10.047 1 96.31 217 ARG A N 1
ATOM 1726 C CA . ARG A 1 217 ? 5.32 -13.711 -10.727 1 96.31 217 ARG A CA 1
ATOM 1727 C C . ARG A 1 217 ? 5.297 -13.984 -12.227 1 96.31 217 ARG A C 1
ATOM 1729 O O . ARG A 1 217 ? 6.352 -14.117 -12.852 1 96.31 217 ARG A O 1
ATOM 1736 N N . LEU A 1 218 ? 4.133 -14.164 -12.711 1 98 218 LEU A N 1
ATOM 1737 C CA . LEU A 1 218 ? 3.896 -14.234 -14.148 1 98 218 LEU A CA 1
ATOM 1738 C C . LEU A 1 218 ? 3.287 -12.93 -14.664 1 98 218 LEU A C 1
ATOM 1740 O O . LEU A 1 218 ? 2.436 -12.336 -14.008 1 98 218 LEU A O 1
ATOM 1744 N N . CYS A 1 219 ? 3.699 -12.555 -15.82 1 96.69 219 CYS A N 1
ATOM 1745 C CA . CYS A 1 219 ? 3.211 -11.305 -16.391 1 96.69 219 CYS A CA 1
ATOM 1746 C C . CYS A 1 219 ? 2.355 -11.562 -17.625 1 96.69 219 CYS A C 1
ATOM 1748 O O . CYS A 1 219 ? 2.617 -12.5 -18.375 1 96.69 219 CYS A O 1
ATOM 1750 N N . PHE A 1 220 ? 1.345 -10.703 -17.812 1 97.81 220 PHE A N 1
ATOM 1751 C CA . PHE A 1 220 ? 0.393 -10.859 -18.906 1 97.81 220 PHE A CA 1
ATOM 1752 C C . PHE A 1 220 ? 0.055 -9.508 -19.516 1 97.81 220 PHE A C 1
ATOM 1754 O O . PHE A 1 220 ? -0.005 -8.492 -18.828 1 97.81 220 PHE A O 1
ATOM 1761 N N . HIS A 1 221 ? -0.152 -9.586 -20.812 1 96.5 221 HIS A N 1
ATOM 1762 C CA . HIS A 1 221 ? -0.81 -8.445 -21.438 1 96.5 221 HIS A CA 1
ATOM 1763 C C . HIS A 1 221 ? -2.236 -8.281 -20.922 1 96.5 221 HIS A C 1
ATOM 1765 O O . HIS A 1 221 ? -2.744 -9.141 -20.203 1 96.5 221 HIS A O 1
ATOM 1771 N N . LYS A 1 222 ? -2.895 -7.215 -21.312 1 96.06 222 LYS A N 1
ATOM 1772 C CA . LYS A 1 222 ? -4.25 -6.922 -20.859 1 96.06 222 LYS A CA 1
ATOM 1773 C C . LYS A 1 222 ? -5.242 -7.957 -21.391 1 96.06 222 LYS A C 1
ATOM 1775 O O . LYS A 1 222 ? -6.316 -8.141 -20.812 1 96.06 222 LYS A O 1
ATOM 1780 N N . ASP A 1 223 ? -4.875 -8.617 -22.438 1 97 223 ASP A N 1
ATOM 1781 C CA . ASP A 1 223 ? -5.727 -9.656 -23 1 97 223 ASP A CA 1
ATOM 1782 C C . ASP A 1 223 ? -5.395 -11.023 -22.406 1 97 223 ASP A C 1
ATOM 1784 O O . ASP A 1 223 ? -5.801 -12.055 -22.938 1 97 223 ASP A O 1
ATOM 1788 N N . TYR A 1 224 ? -4.57 -11.102 -21.422 1 97.75 224 TYR A N 1
ATOM 1789 C CA . TYR A 1 224 ? -4.234 -12.258 -20.594 1 97.75 224 TYR A CA 1
ATOM 1790 C C . TYR A 1 224 ? -3.305 -13.211 -21.344 1 97.75 224 TYR A C 1
ATOM 1792 O O . TYR A 1 224 ? -3.15 -14.367 -20.969 1 97.75 224 TYR A O 1
ATOM 1800 N N . GLN A 1 225 ? -2.729 -12.695 -22.453 1 97.88 225 GLN A N 1
ATOM 1801 C CA . GLN A 1 225 ? -1.633 -13.445 -23.062 1 97.88 225 GLN A CA 1
ATOM 1802 C C . GLN A 1 225 ? -0.331 -13.234 -22.297 1 97.88 225 GLN A C 1
ATOM 1804 O O . GLN A 1 225 ? -0.034 -12.117 -21.859 1 97.88 225 GLN A O 1
ATOM 1809 N N . PRO A 1 226 ? 0.414 -14.312 -22.156 1 97.56 226 PRO A N 1
ATOM 1810 C CA . PRO A 1 226 ? 1.648 -14.188 -21.391 1 97.56 226 PRO A CA 1
ATOM 1811 C C . PRO A 1 226 ? 2.648 -13.219 -22.016 1 97.56 226 PRO A C 1
ATOM 1813 O O . PRO A 1 226 ? 2.709 -13.094 -23.234 1 97.56 226 PRO A O 1
ATOM 1816 N N . ARG A 1 227 ? 3.41 -12.516 -21.188 1 96.5 227 ARG A N 1
ATOM 1817 C CA . ARG A 1 227 ? 4.527 -11.656 -21.578 1 96.5 227 ARG A CA 1
ATOM 1818 C C . ARG A 1 227 ? 5.703 -11.828 -20.609 1 96.5 227 ARG A C 1
ATOM 1820 O O . ARG A 1 227 ? 5.543 -12.367 -19.516 1 96.5 227 ARG A O 1
ATOM 1827 N N . ASP A 1 228 ? 6.836 -11.406 -21.094 1 94.88 228 ASP A N 1
ATOM 1828 C CA . ASP A 1 228 ? 7.984 -11.398 -20.188 1 94.88 228 ASP A CA 1
ATOM 1829 C C . ASP A 1 228 ? 7.785 -10.406 -19.047 1 94.88 228 ASP A C 1
ATOM 1831 O O . ASP A 1 228 ? 7.281 -9.297 -19.266 1 94.88 228 ASP A O 1
ATOM 1835 N N . CYS A 1 229 ? 7.969 -10.797 -17.75 1 90.69 229 CYS A N 1
ATOM 1836 C CA . CYS A 1 229 ? 7.922 -9.852 -16.641 1 90.69 229 CYS A CA 1
ATOM 1837 C C . CYS A 1 229 ? 9.102 -8.891 -16.688 1 90.69 229 CYS A C 1
ATOM 1839 O O . CYS A 1 229 ? 9.109 -7.871 -16 1 90.69 229 CYS A O 1
ATOM 1841 N N . GLY A 1 230 ? 9.492 -8.375 -17.891 1 70.44 230 GLY A N 1
ATOM 1842 C CA . GLY A 1 230 ? 10.453 -7.426 -18.422 1 70.44 230 GLY A CA 1
ATOM 1843 C C . GLY A 1 230 ? 11.562 -7.086 -17.438 1 70.44 230 GLY A C 1
ATOM 1844 O O . GLY A 1 230 ? 11.445 -7.355 -16.25 1 70.44 230 GLY A O 1
ATOM 1845 N N . SER A 1 231 ? 12.68 -6.539 -17.922 1 54.62 231 SER A N 1
ATOM 1846 C CA . SER A 1 231 ? 13.945 -6.094 -17.344 1 54.62 231 SER A CA 1
ATOM 1847 C C . SER A 1 231 ? 13.734 -4.93 -16.375 1 54.62 231 SER A C 1
ATOM 1849 O O . SER A 1 231 ? 14.328 -4.898 -15.297 1 54.62 231 SER A O 1
ATOM 1851 N N . GLU A 1 232 ? 12.961 -3.945 -16.906 1 49 232 GLU A N 1
ATOM 1852 C CA . GLU A 1 232 ? 12.844 -2.736 -16.094 1 49 232 GLU A CA 1
ATOM 1853 C C . GLU A 1 232 ? 12.117 -3.021 -14.773 1 49 232 GLU A C 1
ATOM 1855 O O . GLU A 1 232 ? 12.508 -2.51 -13.727 1 49 232 GLU A O 1
ATOM 1860 N N . ASP A 1 233 ? 11.039 -3.832 -14.93 1 51.34 233 ASP A N 1
ATOM 1861 C CA . ASP A 1 233 ? 10.344 -4.246 -13.711 1 51.34 233 ASP A CA 1
ATOM 1862 C C . ASP A 1 233 ? 11.266 -5.059 -12.805 1 51.34 233 ASP A C 1
ATOM 1864 O O . ASP A 1 233 ? 11.234 -4.902 -11.586 1 51.34 233 ASP A O 1
ATOM 1868 N N . ASP A 1 234 ? 12.062 -5.762 -13.539 1 53.47 234 ASP A N 1
ATOM 1869 C CA . ASP A 1 234 ? 12.977 -6.648 -12.82 1 53.47 234 ASP A CA 1
ATOM 1870 C C . ASP A 1 234 ? 14 -5.852 -12.023 1 53.47 234 ASP A C 1
ATOM 1872 O O . ASP A 1 234 ? 14.297 -6.184 -10.867 1 53.47 234 ASP A O 1
ATOM 1876 N N . GLU A 1 235 ? 14.43 -4.871 -12.773 1 54.06 235 GLU A N 1
ATOM 1877 C CA . GLU A 1 235 ? 15.398 -4.07 -12.039 1 54.06 235 GLU A CA 1
ATOM 1878 C C . GLU A 1 235 ? 14.758 -3.395 -10.836 1 54.06 235 GLU A C 1
ATOM 1880 O O . GLU A 1 235 ? 15.367 -3.311 -9.766 1 54.06 235 GLU A O 1
ATOM 1885 N N . ALA A 1 236 ? 13.578 -3.092 -11.039 1 55.75 236 ALA A N 1
ATOM 1886 C CA . ALA A 1 236 ? 12.867 -2.402 -9.961 1 55.75 236 ALA A CA 1
ATOM 1887 C C . ALA A 1 236 ? 12.602 -3.342 -8.789 1 55.75 236 ALA A C 1
ATOM 1889 O O . ALA A 1 236 ? 12.781 -2.967 -7.629 1 55.75 236 ALA A O 1
ATOM 1890 N N . TRP A 1 237 ? 12.188 -4.508 -9.172 1 55.06 237 TRP A N 1
ATOM 1891 C CA . TRP A 1 237 ? 11.836 -5.504 -8.164 1 55.06 237 TRP A CA 1
ATOM 1892 C C . TRP A 1 237 ? 13.078 -6.055 -7.484 1 55.06 237 TRP A C 1
ATOM 1894 O O . TRP A 1 237 ? 13.031 -6.457 -6.316 1 55.06 237 TRP A O 1
ATOM 1904 N N . SER A 1 238 ? 14.141 -6.016 -8.336 1 54.12 238 SER A N 1
ATOM 1905 C CA . SER A 1 238 ? 15.383 -6.594 -7.836 1 54.12 238 SER A CA 1
ATOM 1906 C C . SER A 1 238 ? 16.156 -5.594 -6.992 1 54.12 238 SER A C 1
ATOM 1908 O O . SER A 1 238 ? 17.188 -5.938 -6.398 1 54.12 238 SER A O 1
ATOM 1910 N N . SER A 1 239 ? 15.672 -4.43 -6.996 1 52.41 239 SER A N 1
ATOM 1911 C CA . SER A 1 239 ? 16.5 -3.406 -6.367 1 52.41 239 SER A CA 1
ATOM 1912 C C . SER A 1 239 ? 16.484 -3.545 -4.852 1 52.41 239 SER A C 1
ATOM 1914 O O . SER A 1 239 ? 17.406 -3.066 -4.176 1 52.41 239 SER A O 1
ATOM 1916 N N . SER A 1 240 ? 15.422 -4.254 -4.359 1 55.16 240 SER A N 1
ATOM 1917 C CA . SER A 1 240 ? 15.523 -4.438 -2.916 1 55.16 240 SER A CA 1
ATOM 1918 C C . SER A 1 240 ? 16.391 -5.645 -2.572 1 55.16 240 SER A C 1
ATOM 1920 O O . SER A 1 240 ? 16.109 -6.762 -3.004 1 55.16 240 SER A O 1
ATOM 1922 N N . ARG A 1 241 ? 17.547 -5.465 -2.039 1 55.31 241 ARG A N 1
ATOM 1923 C CA . ARG A 1 241 ? 18.453 -6.52 -1.597 1 55.31 241 ARG A CA 1
ATOM 1924 C C . ARG A 1 241 ? 17.703 -7.621 -0.86 1 55.31 241 ARG A C 1
ATOM 1926 O O . ARG A 1 241 ? 18.062 -8.797 -0.939 1 55.31 241 ARG A O 1
ATOM 1933 N N . ARG A 1 242 ? 16.594 -7.219 -0.263 1 55.78 242 ARG A N 1
ATOM 1934 C CA . ARG A 1 242 ? 15.859 -8.188 0.548 1 55.78 242 ARG A CA 1
ATOM 1935 C C . ARG A 1 242 ? 15.031 -9.117 -0.328 1 55.78 242 ARG A C 1
ATOM 1937 O O . ARG A 1 242 ? 14.773 -10.266 0.042 1 55.78 242 ARG A O 1
ATOM 1944 N N . SER A 1 243 ? 14.734 -8.625 -1.485 1 65.88 243 SER A N 1
ATOM 1945 C CA . SER A 1 243 ? 13.875 -9.406 -2.369 1 65.88 243 SER A CA 1
ATOM 1946 C C . SER A 1 243 ? 14.664 -9.984 -3.537 1 65.88 243 SER A C 1
ATOM 1948 O O . SER A 1 243 ? 14.109 -10.711 -4.371 1 65.88 243 SER A O 1
ATOM 1950 N N . HIS A 1 244 ? 15.922 -9.852 -3.418 1 79.38 244 HIS A N 1
ATOM 1951 C CA . HIS A 1 244 ? 16.781 -10.336 -4.488 1 79.38 244 HIS A CA 1
ATOM 1952 C C . HIS A 1 244 ? 17.062 -11.828 -4.348 1 79.38 244 HIS A C 1
ATOM 1954 O O . HIS A 1 244 ? 17.281 -12.32 -3.24 1 79.38 244 HIS A O 1
ATOM 1960 N N . CYS A 1 245 ? 17.016 -12.477 -5.469 1 89 245 CYS A N 1
ATOM 1961 C CA . CYS A 1 245 ? 17.344 -13.906 -5.492 1 89 245 CYS A CA 1
ATOM 1962 C C . CYS A 1 245 ? 18.797 -14.125 -5.855 1 89 245 CYS A C 1
ATOM 1964 O O . CYS A 1 245 ? 19.266 -13.648 -6.895 1 89 245 CYS A O 1
ATOM 1966 N N . PRO A 1 246 ? 19.531 -14.836 -4.98 1 91.5 246 PRO A N 1
ATOM 1967 C CA . PRO A 1 246 ? 20.875 -15.25 -5.387 1 91.5 246 PRO A CA 1
ATOM 1968 C C . PRO A 1 246 ? 20.875 -16.219 -6.562 1 91.5 246 PRO A C 1
ATOM 1970 O O . PRO A 1 246 ? 19.797 -16.594 -7.059 1 91.5 246 PRO A O 1
ATOM 1973 N N . ARG A 1 247 ? 22.062 -16.578 -7.023 1 92.56 247 ARG A N 1
ATOM 1974 C CA . ARG A 1 247 ? 22.188 -17.469 -8.18 1 92.56 247 ARG A CA 1
ATOM 1975 C C . ARG A 1 247 ? 21.5 -18.797 -7.922 1 92.56 247 ARG A C 1
ATOM 1977 O O . ARG A 1 247 ? 20.953 -19.406 -8.844 1 92.56 247 ARG A O 1
ATOM 1984 N N . TYR A 1 248 ? 21.641 -19.188 -6.641 1 96.12 248 TYR A N 1
ATOM 1985 C CA . TYR A 1 248 ? 20.969 -20.422 -6.223 1 96.12 248 TYR A CA 1
ATOM 1986 C C . TYR A 1 248 ? 19.969 -20.141 -5.102 1 96.12 248 TYR A C 1
ATOM 1988 O O . TYR A 1 248 ? 20.25 -19.344 -4.203 1 96.12 248 TYR A O 1
ATOM 1996 N N . VAL A 1 249 ? 18.781 -20.781 -5.223 1 97 249 VAL A N 1
ATOM 1997 C CA . VAL A 1 249 ? 17.734 -20.547 -4.238 1 97 249 VAL A CA 1
ATOM 1998 C C . VAL A 1 249 ? 17.172 -21.875 -3.746 1 97 249 VAL A C 1
ATOM 2000 O O . VAL A 1 249 ? 17.375 -22.922 -4.383 1 97 249 VAL A O 1
ATOM 2003 N N . THR A 1 250 ? 16.484 -21.766 -2.59 1 96.5 250 THR A N 1
ATOM 2004 C CA . THR A 1 250 ? 15.805 -22.953 -2.07 1 96.5 250 THR A CA 1
ATOM 2005 C C . THR A 1 250 ? 14.297 -22.844 -2.289 1 96.5 250 THR A C 1
ATOM 2007 O O . THR A 1 250 ? 13.766 -21.75 -2.479 1 96.5 250 THR A O 1
ATOM 2010 N N . LEU A 1 251 ? 13.672 -23.953 -2.416 1 96.5 251 LEU A N 1
ATOM 2011 C CA . LEU A 1 251 ? 12.227 -24.141 -2.402 1 96.5 251 LEU A CA 1
ATOM 2012 C C . LEU A 1 251 ? 11.797 -25.031 -1.246 1 96.5 251 LEU A C 1
ATOM 2014 O O . LEU A 1 251 ? 11.531 -26.219 -1.443 1 96.5 251 LEU A O 1
ATOM 2018 N N . PRO A 1 252 ? 11.641 -24.406 -0.076 1 95.56 252 PRO A N 1
ATOM 2019 C CA . PRO A 1 252 ? 11.453 -25.25 1.107 1 95.56 252 PRO A CA 1
ATOM 2020 C C . PRO A 1 252 ? 10.062 -25.875 1.166 1 95.56 252 PRO A C 1
ATOM 2022 O O . PRO A 1 252 ? 9.094 -25.297 0.675 1 95.56 252 PRO A O 1
ATOM 2025 N N . GLN A 1 253 ? 10.023 -27.078 1.759 1 92.31 253 GLN A N 1
ATOM 2026 C CA . GLN A 1 253 ? 8.734 -27.703 2.023 1 92.31 253 GLN A CA 1
ATOM 2027 C C . GLN A 1 253 ? 7.961 -26.938 3.094 1 92.31 253 GLN A C 1
ATOM 2029 O O . GLN A 1 253 ? 8.555 -26.375 4.02 1 92.31 253 GLN A O 1
ATOM 2034 N N . SER A 1 254 ? 6.711 -26.812 2.775 1 86.81 254 SER A N 1
ATOM 2035 C CA . SER A 1 254 ? 5.875 -26.156 3.775 1 86.81 254 SER A CA 1
ATOM 2036 C C . SER A 1 254 ? 5.645 -27.062 4.984 1 86.81 254 SER A C 1
ATOM 2038 O O . SER A 1 254 ? 5.461 -28.266 4.836 1 86.81 254 SER A O 1
ATOM 2040 N N . GLY A 1 255 ? 6.109 -26.609 6.141 1 73.81 255 GLY A N 1
ATOM 2041 C CA . GLY A 1 255 ? 5.805 -27.344 7.352 1 73.81 255 GLY A CA 1
ATOM 2042 C C . GLY A 1 255 ? 4.566 -26.844 8.07 1 73.81 255 GLY A C 1
ATOM 2043 O O . GLY A 1 255 ? 4.02 -25.797 7.715 1 73.81 255 GLY A O 1
ATOM 2044 N N . THR A 1 256 ? 3.846 -27.781 8.68 1 63.78 256 THR A N 1
ATOM 2045 C CA . THR A 1 256 ? 2.756 -27.328 9.531 1 63.78 256 THR A CA 1
ATOM 2046 C C . THR A 1 256 ? 3.301 -26.578 10.75 1 63.78 256 THR A C 1
ATOM 2048 O O . THR A 1 256 ? 4.371 -26.922 11.266 1 63.78 256 THR A O 1
ATOM 2051 N N . TYR A 1 257 ? 2.936 -25.266 10.734 1 60.88 257 TYR A N 1
ATOM 2052 C CA . TYR A 1 257 ? 3.252 -24.594 11.992 1 60.88 257 TYR A CA 1
ATOM 2053 C C . TYR A 1 257 ? 2.908 -25.484 13.18 1 60.88 257 TYR A C 1
ATOM 2055 O O . TYR A 1 257 ? 1.763 -25.906 13.336 1 60.88 257 TYR A O 1
ATOM 2063 N N . GLN A 1 258 ? 3.822 -26.312 13.617 1 52.41 258 GLN A N 1
ATOM 2064 C CA . GLN A 1 258 ? 3.584 -27.031 14.859 1 52.41 258 GLN A CA 1
ATOM 2065 C C . GLN A 1 258 ? 3.689 -26.094 16.062 1 52.41 258 GLN A C 1
ATOM 2067 O O . GLN A 1 258 ? 4.66 -25.344 16.188 1 52.41 258 GLN A O 1
ATOM 2072 N N . GLN A 1 259 ? 2.584 -25.578 16.469 1 47.19 259 GLN A N 1
ATOM 2073 C CA . GLN A 1 259 ? 2.625 -24.922 17.766 1 47.19 259 GLN A CA 1
ATOM 2074 C C . GLN A 1 259 ? 3.625 -25.594 18.703 1 47.19 259 GLN A C 1
ATOM 2076 O O . GLN A 1 259 ? 3.592 -26.828 18.875 1 47.19 259 GLN A O 1
ATOM 2081 N N . SER A 1 260 ? 4.828 -25.297 18.547 1 39.41 260 SER A N 1
ATOM 2082 C CA . SER A 1 260 ? 5.625 -25.859 19.641 1 39.41 260 SER A CA 1
ATOM 2083 C C . SER A 1 260 ? 4.824 -25.938 20.938 1 39.41 260 SER A C 1
ATOM 2085 O O . SER A 1 260 ? 4.375 -24.906 21.453 1 39.41 260 SER A O 1
ATOM 2087 N N . LEU A 1 261 ? 3.895 -26.828 21.094 1 35.97 261 LEU A N 1
ATOM 2088 C CA . LEU A 1 261 ? 3.586 -27.156 22.484 1 35.97 261 LEU A CA 1
ATOM 2089 C C . LEU A 1 261 ? 4.859 -27.234 23.312 1 35.97 261 LEU A C 1
ATOM 2091 O O 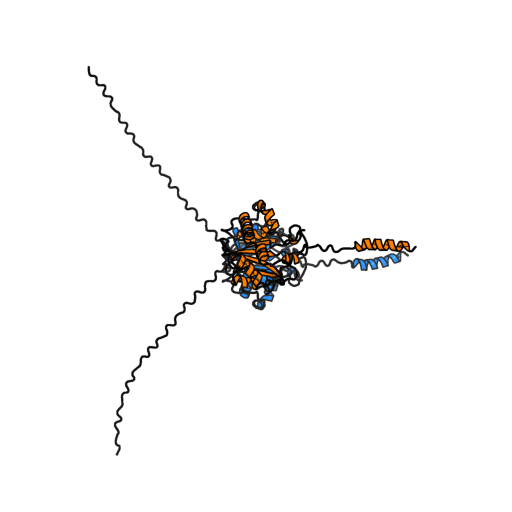. LEU A 1 261 ? 5.723 -28.078 23.078 1 35.97 261 LEU A O 1
ATOM 2095 N N . VAL A 1 262 ? 5.594 -26.219 23.562 1 35.41 262 VAL A N 1
ATOM 2096 C CA . VAL A 1 262 ? 6.414 -26.312 24.766 1 35.41 262 VAL A CA 1
ATOM 2097 C C . VAL A 1 262 ? 5.758 -27.25 25.781 1 35.41 262 VAL A C 1
ATOM 2099 O O . VAL A 1 262 ? 4.578 -27.094 26.109 1 35.41 262 VAL A O 1
ATOM 2102 N N . SER A 1 263 ? 6.094 -28.516 25.781 1 32.5 263 SER A N 1
ATOM 2103 C CA . SER A 1 263 ? 6.07 -29.469 26.906 1 32.5 263 SER A CA 1
ATOM 2104 C C . SER A 1 263 ? 6.262 -28.75 28.234 1 32.5 263 SER A C 1
ATOM 2106 O O . SER A 1 263 ? 7.359 -28.281 28.547 1 32.5 263 SER A O 1
ATOM 2108 N N . LEU A 1 264 ? 5.496 -27.844 28.672 1 32.72 264 LEU A N 1
ATOM 2109 C CA . LEU A 1 264 ? 5.445 -27.734 30.125 1 32.72 264 LEU A CA 1
ATOM 2110 C C . LEU A 1 264 ? 5.555 -29.094 30.781 1 32.72 264 LEU A C 1
ATOM 2112 O O . LEU A 1 264 ? 4.961 -30.078 30.297 1 32.72 264 LEU A O 1
ATOM 2116 N N . GLY A 1 265 ? 6.641 -29.406 31.547 1 31.44 265 GLY A N 1
ATOM 2117 C CA . GLY A 1 265 ? 7.145 -30.469 32.406 1 31.44 265 GLY A CA 1
ATOM 2118 C C . GLY A 1 265 ? 6.043 -31.281 33.062 1 31.44 265 GLY A C 1
ATOM 2119 O O . GLY A 1 265 ? 5.328 -30.766 33.938 1 31.44 265 GLY A O 1
ATOM 2120 N N . VAL A 1 266 ? 5.215 -32.031 32.438 1 34.78 266 VAL A N 1
ATOM 2121 C CA . VAL A 1 266 ? 4.793 -33.25 33.094 1 34.78 266 VAL A CA 1
ATOM 2122 C C . VAL A 1 266 ? 6.012 -34 33.625 1 34.78 266 VAL A C 1
ATOM 2124 O O . VAL A 1 266 ? 5.875 -35.062 34.25 1 34.78 266 VAL A O 1
ATOM 2127 N N . LEU A 1 267 ? 7.219 -33.562 33.219 1 34.88 267 LEU A N 1
ATOM 2128 C CA . LEU A 1 267 ? 8.352 -34.156 33.938 1 34.88 267 LEU A CA 1
ATOM 2129 C C . LEU A 1 267 ? 8.344 -33.75 35.406 1 34.88 267 LEU A C 1
ATOM 2131 O O . LEU A 1 267 ? 8.977 -34.406 36.25 1 34.88 267 LEU A O 1
ATOM 2135 N N . HIS A 1 268 ? 7.684 -32.531 35.656 1 34.09 268 HIS A N 1
ATOM 2136 C CA . HIS A 1 268 ? 7.746 -32.344 37.094 1 34.09 268 HIS A CA 1
ATOM 2137 C C . HIS A 1 268 ? 6.82 -33.312 37.812 1 34.09 268 HIS A C 1
ATOM 2139 O O . HIS A 1 268 ? 7.133 -33.75 38.938 1 34.09 268 HIS A O 1
ATOM 2145 N N . LEU A 1 269 ? 5.645 -33.594 37.156 1 33.56 269 LEU A N 1
ATOM 2146 C CA . LEU A 1 269 ? 4.805 -34.438 38 1 33.56 269 LEU A CA 1
ATOM 2147 C C . LEU A 1 269 ? 5.277 -35.906 37.938 1 33.56 269 LEU A C 1
ATOM 2149 O O . LEU A 1 269 ? 5.043 -36.656 38.875 1 33.56 269 LEU A O 1
ATOM 2153 N N . ILE A 1 270 ? 5.789 -36.312 36.719 1 34.06 270 ILE A N 1
ATOM 2154 C CA . ILE A 1 270 ? 6.176 -37.719 36.781 1 34.06 270 ILE A CA 1
ATOM 2155 C C . ILE A 1 270 ? 7.445 -37.875 37.625 1 34.06 270 ILE A C 1
ATOM 2157 O O . ILE A 1 270 ? 7.578 -38.812 38.406 1 34.06 270 ILE A O 1
ATOM 2161 N N . THR A 1 271 ? 8.305 -36.844 37.438 1 32.12 271 THR A N 1
ATOM 2162 C CA . THR A 1 271 ? 9.539 -37.031 38.188 1 32.12 271 THR A CA 1
ATOM 2163 C C . THR A 1 271 ? 9.289 -36.781 39.688 1 32.12 271 THR A C 1
ATOM 2165 O O . THR A 1 271 ? 10.141 -37.125 40.531 1 32.12 271 THR A O 1
ATOM 2168 N N . LYS A 1 272 ? 8.211 -35.938 39.906 1 33.5 272 LYS A N 1
ATOM 2169 C CA . LYS A 1 272 ? 7.988 -35.875 41.344 1 33.5 272 LYS A CA 1
ATOM 2170 C C . LYS A 1 272 ? 7.559 -37.25 41.875 1 33.5 272 LYS A C 1
ATOM 2172 O O . LYS A 1 272 ? 7.781 -37.562 43.062 1 33.5 272 LYS A O 1
ATOM 2177 N N . ASN A 1 273 ? 6.738 -37.812 41 1 33.5 273 ASN A N 1
ATOM 2178 C CA . ASN A 1 273 ? 6.305 -39.094 41.562 1 33.5 273 ASN A CA 1
ATOM 2179 C C . ASN A 1 273 ? 7.426 -40.125 41.531 1 33.5 273 ASN A C 1
ATOM 2181 O O . ASN A 1 273 ? 7.363 -41.125 42.25 1 33.5 273 ASN A O 1
ATOM 2185 N N . ALA A 1 274 ? 8.242 -39.969 40.438 1 34.81 274 ALA A N 1
ATOM 2186 C CA . ALA A 1 274 ? 9.25 -41 40.406 1 34.81 274 ALA A CA 1
ATOM 2187 C C . ALA A 1 274 ? 10.266 -40.875 41.531 1 34.81 274 ALA A C 1
ATOM 2189 O O . ALA A 1 274 ? 10.773 -41.844 42.031 1 34.81 274 ALA A O 1
ATOM 2190 N N . ASP A 1 275 ? 10.539 -39.562 41.75 1 33.88 275 ASP A N 1
ATOM 2191 C CA . ASP A 1 275 ? 11.539 -39.469 42.812 1 33.88 275 ASP A CA 1
ATOM 2192 C C . ASP A 1 275 ? 10.961 -39.906 44.156 1 33.88 275 ASP A C 1
ATOM 2194 O O . ASP A 1 275 ? 11.703 -40.25 45.094 1 33.88 275 ASP A O 1
ATOM 2198 N N . THR A 1 276 ? 9.641 -39.75 44.25 1 34.66 276 THR A N 1
ATOM 2199 C CA . THR A 1 276 ? 9.195 -40.156 45.562 1 34.66 276 THR A CA 1
ATOM 2200 C C . THR A 1 276 ? 9.359 -41.688 45.75 1 34.66 276 THR A C 1
ATOM 2202 O O . THR A 1 276 ? 9.5 -42.188 46.844 1 34.66 276 THR A O 1
ATOM 2205 N N . GLU A 1 277 ? 9.148 -42.375 44.594 1 33.12 277 GLU A N 1
ATOM 2206 C CA . GLU A 1 277 ? 9.164 -43.812 44.844 1 33.12 277 GLU A CA 1
ATOM 2207 C C . GLU A 1 277 ? 10.57 -44.312 45.188 1 33.12 277 GLU A C 1
ATOM 2209 O O . GLU A 1 277 ? 10.75 -45.25 45.938 1 33.12 277 GLU A O 1
ATOM 2214 N N . LEU A 1 278 ? 11.531 -43.688 44.438 1 31.23 278 LEU A N 1
ATOM 2215 C CA . LEU A 1 278 ? 12.789 -44.406 44.562 1 31.23 278 LEU A CA 1
ATOM 2216 C C . LEU A 1 278 ? 13.406 -44.219 45.938 1 31.23 278 LEU A C 1
ATOM 2218 O O . LEU A 1 278 ? 14.344 -44.938 46.312 1 31.23 278 LEU A O 1
ATOM 2222 N N . LEU A 1 279 ? 13.039 -43 46.469 1 30.62 279 LEU A N 1
ATOM 2223 C CA . LEU A 1 279 ? 13.781 -42.844 47.719 1 30.62 279 LEU A CA 1
ATOM 2224 C C . LEU A 1 279 ? 13.281 -43.781 48.781 1 30.62 279 LEU A C 1
ATOM 2226 O O . LEU A 1 279 ? 13.82 -43.812 49.906 1 30.62 279 LEU A O 1
ATOM 2230 N N . SER A 1 280 ? 12.109 -44.406 48.562 1 30.86 280 SER A N 1
ATOM 2231 C CA . SER A 1 280 ? 11.695 -45.219 49.688 1 30.86 280 SER A CA 1
ATOM 2232 C C . SER A 1 280 ? 12.648 -46.375 49.906 1 30.86 280 SER A C 1
ATOM 2234 O O . SER A 1 280 ? 12.609 -47.031 50.938 1 30.86 280 SER A O 1
ATOM 2236 N N . LEU A 1 281 ? 13.211 -46.844 48.812 1 25.38 281 LEU A N 1
ATOM 2237 C CA . LEU A 1 281 ? 13.766 -48.156 49.062 1 25.38 281 LEU A CA 1
ATOM 2238 C C . LEU A 1 281 ? 15.016 -48.062 49.938 1 25.38 281 LEU A C 1
ATOM 2240 O O . LEU A 1 281 ? 15.656 -49.094 50.219 1 25.38 281 LEU A O 1
ATOM 2244 N N . LYS A 1 282 ? 15.57 -46.812 50.062 1 24.03 282 LYS A N 1
ATOM 2245 C CA . LYS A 1 282 ? 16.812 -46.969 50.812 1 24.03 282 LYS A CA 1
ATOM 2246 C C . LYS A 1 282 ? 16.547 -47.219 52.312 1 24.03 282 LYS A C 1
ATOM 2248 O O . LYS A 1 282 ? 17.469 -47.469 53.062 1 24.03 282 LYS A O 1
ATOM 2253 N N . SER A 1 283 ? 15.328 -47.125 52.75 1 23.19 283 SER A N 1
ATOM 2254 C CA . SER A 1 283 ? 15.438 -47.719 54.062 1 23.19 283 SER A CA 1
ATOM 2255 C C . SER A 1 283 ? 15.516 -49.25 54 1 23.19 283 SER A C 1
ATOM 2257 O O . SER A 1 283 ? 14.867 -49.875 53.156 1 23.19 283 SER A O 1
ATOM 2259 N N . MET B 1 1 ? 71.562 61.406 -69.875 1 24.8 1 MET B N 1
ATOM 2260 C CA . MET B 1 1 ? 70.562 60.719 -70.625 1 24.8 1 MET B CA 1
ATOM 2261 C C . MET B 1 1 ? 69.688 59.844 -69.688 1 24.8 1 MET B C 1
ATOM 2263 O O . MET B 1 1 ? 70.188 59.469 -68.625 1 24.8 1 MET B O 1
ATOM 2267 N N . ASP B 1 2 ? 68.562 59.25 -70.25 1 21.88 2 ASP B N 1
ATOM 2268 C CA . ASP B 1 2 ? 67.125 58.938 -70.188 1 21.88 2 ASP B CA 1
ATOM 2269 C C . ASP B 1 2 ? 66.938 57.531 -69.625 1 21.88 2 ASP B C 1
ATOM 2271 O O . ASP B 1 2 ? 65.812 56.969 -69.75 1 21.88 2 ASP B O 1
ATOM 2275 N N . ARG B 1 3 ? 67.938 56.75 -69.312 1 27.02 3 ARG B N 1
ATOM 2276 C CA . ARG B 1 3 ? 67.688 55.312 -69.375 1 27.02 3 ARG B CA 1
ATOM 2277 C C . ARG B 1 3 ? 66.625 54.938 -68.312 1 27.02 3 ARG B C 1
ATOM 2279 O O . ARG B 1 3 ? 66.875 55.062 -67.062 1 27.02 3 ARG B O 1
ATOM 2286 N N . THR B 1 4 ? 65.312 55.188 -68.625 1 25.39 4 THR B N 1
ATOM 2287 C CA . THR B 1 4 ? 64.062 55.062 -67.938 1 25.39 4 THR B CA 1
ATOM 2288 C C . THR B 1 4 ? 63.844 53.594 -67.5 1 25.39 4 THR B C 1
ATOM 2290 O O . THR B 1 4 ? 63.781 52.719 -68.375 1 25.39 4 THR B O 1
ATOM 2293 N N . ARG B 1 5 ? 64.438 53.062 -66.438 1 27.14 5 ARG B N 1
ATOM 2294 C CA . ARG B 1 5 ? 64.438 51.719 -65.875 1 27.14 5 ARG B CA 1
ATOM 2295 C C . ARG B 1 5 ? 63 51.281 -65.562 1 27.14 5 ARG B C 1
ATOM 2297 O O . ARG B 1 5 ? 62.406 51.781 -64.562 1 27.14 5 ARG B O 1
ATOM 2304 N N . ARG B 1 6 ? 62.094 51.125 -66.625 1 25.8 6 ARG B N 1
ATOM 2305 C CA . ARG B 1 6 ? 60.688 50.812 -66.5 1 25.8 6 ARG B CA 1
ATOM 2306 C C . ARG B 1 6 ? 60.5 49.562 -65.625 1 25.8 6 ARG B C 1
ATOM 2308 O O . ARG B 1 6 ? 61.062 48.531 -65.938 1 25.8 6 ARG B O 1
ATOM 2315 N N . GLY B 1 7 ? 60.344 49.656 -64.312 1 26.88 7 GLY B N 1
ATOM 2316 C CA . GLY B 1 7 ? 60.062 48.688 -63.25 1 26.88 7 GLY B CA 1
ATOM 2317 C C . GLY B 1 7 ? 58.812 47.875 -63.5 1 26.88 7 GLY B C 1
ATOM 2318 O O . GLY B 1 7 ? 57.719 48.438 -63.625 1 26.88 7 GLY B O 1
ATOM 2319 N N . ARG B 1 8 ? 58.812 46.906 -64.5 1 27.95 8 ARG B N 1
ATOM 2320 C CA . ARG B 1 8 ? 57.656 46.094 -64.875 1 27.95 8 ARG B CA 1
ATOM 2321 C C . ARG B 1 8 ? 57.031 45.469 -63.625 1 27.95 8 ARG B C 1
ATOM 2323 O O . ARG B 1 8 ? 57.75 44.844 -62.812 1 27.95 8 ARG B O 1
ATOM 2330 N N . ARG B 1 9 ? 55.812 45.906 -63.188 1 26.88 9 ARG B N 1
ATOM 2331 C CA . ARG B 1 9 ? 54.812 45.594 -62.156 1 26.88 9 ARG B CA 1
ATOM 2332 C C . ARG B 1 9 ? 54.312 44.156 -62.312 1 26.88 9 ARG B C 1
ATOM 2334 O O . ARG B 1 9 ? 53.719 43.812 -63.344 1 26.88 9 ARG B O 1
ATOM 2341 N N . LEU B 1 10 ? 55.156 43.125 -62.062 1 28.89 10 LEU B N 1
ATOM 2342 C CA . LEU B 1 10 ? 54.656 41.75 -62.125 1 28.89 10 LEU B CA 1
ATOM 2343 C C . LEU B 1 10 ? 53.375 41.594 -61.281 1 28.89 10 LEU B C 1
ATOM 2345 O O . LEU B 1 10 ? 53.438 41.844 -60.062 1 28.89 10 LEU B O 1
ATOM 2349 N N . LEU B 1 11 ? 52.188 41.906 -61.781 1 28.95 11 LEU B N 1
ATOM 2350 C CA . LEU B 1 11 ? 50.875 41.688 -61.188 1 28.95 11 LEU B CA 1
ATOM 2351 C C . LEU B 1 11 ? 50.656 40.219 -60.844 1 28.95 11 LEU B C 1
ATOM 2353 O O . LEU B 1 11 ? 50.688 39.375 -61.719 1 28.95 11 LEU B O 1
ATOM 2357 N N . VAL B 1 12 ? 51.25 39.656 -59.812 1 32.44 12 VAL B N 1
ATOM 2358 C CA . VAL B 1 12 ? 51 38.312 -59.312 1 32.44 12 VAL B CA 1
ATOM 2359 C C . VAL B 1 12 ? 49.531 38.125 -59 1 32.44 12 VAL B C 1
ATOM 2361 O O . VAL B 1 12 ? 48.906 38.969 -58.344 1 32.44 12 VAL B O 1
ATOM 2364 N N . SER B 1 13 ? 48.719 37.562 -59.938 1 31.44 13 SER B N 1
ATOM 2365 C CA . SER B 1 13 ? 47.344 37.156 -59.781 1 31.44 13 SER B CA 1
ATOM 2366 C C . SER B 1 13 ? 47.156 36.219 -58.594 1 31.44 13 SER B C 1
ATOM 2368 O O . SER B 1 13 ? 47.812 35.188 -58.469 1 31.44 13 SER B O 1
ATOM 2370 N N . LEU B 1 14 ? 46.875 36.75 -57.406 1 33.88 14 LEU B N 1
ATOM 2371 C CA . LEU B 1 14 ? 46.5 36.062 -56.188 1 33.88 14 LEU B CA 1
ATOM 2372 C C . LEU B 1 14 ? 45.25 35.219 -56.406 1 33.88 14 LEU B C 1
ATOM 2374 O O . LEU B 1 14 ? 44.156 35.75 -56.719 1 33.88 14 LEU B O 1
ATOM 2378 N N . CYS B 1 15 ? 45.375 34.062 -57.125 1 32.78 15 CYS B N 1
ATOM 2379 C CA . CYS B 1 15 ? 44.281 33.125 -57.25 1 32.78 15 CYS B CA 1
ATOM 2380 C C . CYS B 1 15 ? 43.719 32.781 -55.844 1 32.78 15 CYS B C 1
ATOM 2382 O O . CYS B 1 15 ? 44.438 32.25 -55 1 32.78 15 CYS B O 1
ATOM 2384 N N . PHE B 1 16 ? 42.781 33.562 -55.375 1 32.28 16 PHE B N 1
ATOM 2385 C CA . PHE B 1 16 ? 42 33.344 -54.156 1 32.28 16 PHE B CA 1
ATOM 2386 C C . PHE B 1 16 ? 41.312 31.969 -54.188 1 32.28 16 PHE B C 1
ATOM 2388 O O . PHE B 1 16 ? 40.438 31.734 -55.031 1 32.28 16 PHE B O 1
ATOM 2395 N N . LEU B 1 17 ? 42.094 30.875 -54 1 33.03 17 LEU B N 1
ATOM 2396 C CA . LEU B 1 17 ? 41.469 29.578 -53.781 1 33.03 17 LEU B CA 1
ATOM 2397 C C . LEU B 1 17 ? 40.406 29.656 -52.719 1 33.03 17 LEU B C 1
ATOM 2399 O O . LEU B 1 17 ? 40.688 30.016 -51.562 1 33.03 17 LEU B O 1
ATOM 2403 N N . CYS B 1 18 ? 39.219 30.047 -53.094 1 33.34 18 CYS B N 1
ATOM 2404 C CA . CYS B 1 18 ? 38.031 29.969 -52.219 1 33.34 18 CYS B CA 1
ATOM 2405 C C . CYS B 1 18 ? 37.875 28.578 -51.625 1 33.34 18 CYS B C 1
ATOM 2407 O O . CYS B 1 18 ? 37.625 27.625 -52.344 1 33.34 18 CYS B O 1
ATOM 2409 N N . LEU B 1 19 ? 38.781 28.203 -50.719 1 37.28 19 LEU B N 1
ATOM 2410 C CA . LEU B 1 19 ? 38.531 27.016 -49.906 1 37.28 19 LEU B CA 1
ATOM 2411 C C . LEU B 1 19 ? 37.094 27 -49.375 1 37.28 19 LEU B C 1
ATOM 2413 O O . LEU B 1 19 ? 36.719 27.859 -48.562 1 37.28 19 LEU B O 1
ATOM 2417 N N . ALA B 1 20 ? 36.125 26.656 -50.25 1 38.12 20 ALA B N 1
ATOM 2418 C CA . ALA B 1 20 ? 34.812 26.359 -49.75 1 38.12 20 ALA B CA 1
ATOM 2419 C C . ALA B 1 20 ? 34.875 25.422 -48.531 1 38.12 20 ALA B C 1
ATOM 2421 O O . ALA B 1 20 ? 35.344 24.281 -48.656 1 38.12 20 ALA B O 1
ATOM 2422 N N . VAL B 1 21 ? 35.219 25.984 -47.375 1 41.34 21 VAL B N 1
ATOM 2423 C CA . VAL B 1 21 ? 35 25.234 -46.125 1 41.34 21 VAL B CA 1
ATOM 2424 C C . VAL B 1 21 ? 33.625 24.578 -46.125 1 41.34 21 VAL B C 1
ATOM 2426 O O . VAL B 1 21 ? 32.625 25.25 -46.156 1 41.34 21 VAL B O 1
ATOM 2429 N N . LEU B 1 22 ? 33.531 23.453 -46.875 1 41.53 22 LEU B N 1
ATOM 2430 C CA . LEU B 1 22 ? 32.344 22.641 -46.625 1 41.53 22 LEU B CA 1
ATOM 2431 C C . LEU B 1 22 ? 32.062 22.531 -45.125 1 41.53 22 LEU B C 1
ATOM 2433 O O . LEU B 1 22 ? 32.875 22.031 -44.375 1 41.53 22 LEU B O 1
ATOM 2437 N N . LEU B 1 23 ? 31.406 23.562 -44.594 1 43.34 23 LEU B N 1
ATOM 2438 C CA . LEU B 1 23 ? 30.891 23.391 -43.25 1 43.34 23 LEU B CA 1
ATOM 2439 C C . LEU B 1 23 ? 30.219 22.047 -43.094 1 43.34 23 LEU B C 1
ATOM 2441 O O . LEU B 1 23 ? 29.375 21.672 -43.906 1 43.34 23 LEU B O 1
ATOM 2445 N N . PRO B 1 24 ? 31.016 21.047 -42.531 1 45 24 PRO B N 1
ATOM 2446 C CA . PRO B 1 24 ? 30.234 19.844 -42.25 1 45 24 PRO B CA 1
ATOM 2447 C C . PRO B 1 24 ? 28.859 20.141 -41.656 1 45 24 PRO B C 1
ATOM 2449 O O . PRO B 1 24 ? 28.703 21.062 -40.875 1 45 24 PRO B O 1
ATOM 2452 N N . GLY B 1 25 ? 27.797 20.125 -42.562 1 39.62 25 GLY B N 1
ATOM 2453 C CA . GLY B 1 25 ? 26.469 20.094 -41.969 1 39.62 25 GLY B CA 1
ATOM 2454 C C . GLY B 1 25 ? 26.391 19.266 -40.688 1 39.62 25 GLY B C 1
ATOM 2455 O O . GLY B 1 25 ? 26.719 18.078 -40.719 1 39.62 25 GLY B O 1
ATOM 2456 N N . ALA B 1 26 ? 26.719 19.969 -39.562 1 43.56 26 ALA B N 1
ATOM 2457 C CA . ALA B 1 26 ? 26.328 19.328 -38.312 1 43.56 26 ALA B CA 1
ATOM 2458 C C . ALA B 1 26 ? 25 18.609 -38.438 1 43.56 26 ALA B C 1
ATOM 2460 O O . ALA B 1 26 ? 23.984 19.234 -38.75 1 43.56 26 ALA B O 1
ATOM 2461 N N . LEU B 1 27 ? 25.078 17.375 -38.906 1 42 27 LEU B N 1
ATOM 2462 C CA . LEU B 1 27 ? 23.891 16.578 -38.656 1 42 27 LEU B CA 1
ATOM 2463 C C . LEU B 1 27 ? 23.297 16.922 -37.281 1 42 27 LEU B C 1
ATOM 2465 O O . LEU B 1 27 ? 23.922 16.672 -36.25 1 42 27 LEU B O 1
ATOM 2469 N N . LEU B 1 28 ? 22.547 18 -37.281 1 39.5 28 LEU B N 1
ATOM 2470 C CA . LEU B 1 28 ? 21.641 18.078 -36.125 1 39.5 28 LEU B CA 1
ATOM 2471 C C . LEU B 1 28 ? 21.047 16.719 -35.812 1 39.5 28 LEU B C 1
ATOM 2473 O O . LEU B 1 28 ? 20.188 16.234 -36.562 1 39.5 28 LEU B O 1
ATOM 2477 N N . ALA B 1 29 ? 21.859 15.797 -35.312 1 39.88 29 ALA B N 1
ATOM 2478 C CA . ALA B 1 29 ? 21.125 14.703 -34.656 1 39.88 29 ALA B CA 1
ATOM 2479 C C . ALA B 1 29 ? 19.875 15.211 -33.938 1 39.88 29 ALA B C 1
ATOM 2481 O O . ALA B 1 29 ? 19.953 16.141 -33.125 1 39.88 29 ALA B O 1
ATOM 2482 N N . SER B 1 30 ? 18.75 15.203 -34.656 1 39.31 30 SER B N 1
ATOM 2483 C CA . SER B 1 30 ? 17.531 15.398 -33.875 1 39.31 30 SER B CA 1
ATOM 2484 C C . SER B 1 30 ? 17.641 14.766 -32.5 1 39.31 30 SER B C 1
ATOM 2486 O O . SER B 1 30 ? 18.156 13.648 -32.344 1 39.31 30 SER B O 1
ATOM 2488 N N . PRO B 1 31 ? 17.75 15.594 -31.484 1 38.69 31 PRO B N 1
ATOM 2489 C CA . PRO B 1 31 ? 17.703 14.875 -30.219 1 38.69 31 PRO B CA 1
ATOM 2490 C C . PRO B 1 31 ? 16.766 13.664 -30.25 1 38.69 31 PRO B C 1
ATOM 2492 O O . PRO B 1 31 ? 15.766 13.68 -30.969 1 38.69 31 PRO B O 1
ATOM 2495 N N . ALA B 1 32 ? 17.312 12.523 -30.297 1 35.84 32 ALA B N 1
ATOM 2496 C CA . ALA B 1 32 ? 16.438 11.383 -30.016 1 35.84 32 ALA B CA 1
ATOM 2497 C C . ALA B 1 32 ? 15.242 11.797 -29.156 1 35.84 32 ALA B C 1
ATOM 2499 O O . ALA B 1 32 ? 15.414 12.398 -28.094 1 35.84 32 ALA B O 1
ATOM 2500 N N . ALA B 1 33 ? 14.172 12.227 -29.734 1 36.72 33 ALA B N 1
ATOM 2501 C CA . ALA B 1 33 ? 12.953 12.344 -28.953 1 36.72 33 ALA B CA 1
ATOM 2502 C C . ALA B 1 33 ? 12.938 11.32 -27.812 1 36.72 33 ALA B C 1
ATOM 2504 O O . ALA B 1 33 ? 12.852 10.117 -28.047 1 36.72 33 ALA B O 1
ATOM 2505 N N . GLY B 1 34 ? 13.75 11.445 -26.906 1 36.34 34 GLY B N 1
ATOM 2506 C CA . GLY B 1 34 ? 13.664 10.539 -25.766 1 36.34 34 GLY B CA 1
ATOM 2507 C C . GLY B 1 34 ? 12.258 10.023 -25.516 1 36.34 34 GLY B C 1
ATOM 2508 O O . GLY B 1 34 ? 11.289 10.773 -25.656 1 36.34 34 GLY B O 1
ATOM 2509 N N . ARG B 1 35 ? 11.922 8.867 -25.906 1 36.47 35 ARG B N 1
ATOM 2510 C CA . ARG B 1 35 ? 10.625 8.273 -25.594 1 36.47 35 ARG B CA 1
ATOM 2511 C C . ARG B 1 35 ? 10.047 8.859 -24.312 1 36.47 35 ARG B C 1
ATOM 2513 O O . ARG B 1 35 ? 10.688 8.82 -23.25 1 36.47 35 ARG B O 1
ATOM 2520 N N . LYS B 1 36 ? 9.328 9.953 -24.406 1 43.31 36 LYS B N 1
ATOM 2521 C CA . LYS B 1 36 ? 8.57 10.5 -23.281 1 43.31 36 LYS B CA 1
ATOM 2522 C C . LYS B 1 36 ? 8.148 9.406 -22.312 1 43.31 36 LYS B C 1
ATOM 2524 O O . LYS B 1 36 ? 7.457 8.453 -22.703 1 43.31 36 LYS B O 1
ATOM 2529 N N . ARG B 1 37 ? 9.023 9.031 -21.422 1 49.12 37 ARG B N 1
ATOM 2530 C CA . ARG B 1 37 ? 8.727 8.047 -20.375 1 49.12 37 ARG B CA 1
ATOM 2531 C C . ARG B 1 37 ? 7.281 8.172 -19.906 1 49.12 37 ARG B C 1
ATOM 2533 O O . ARG B 1 37 ? 6.867 9.219 -19.406 1 49.12 37 ARG B O 1
ATOM 2540 N N . ARG B 1 38 ? 6.469 7.371 -20.469 1 56.69 38 ARG B N 1
ATOM 2541 C CA . ARG B 1 38 ? 5.098 7.324 -19.969 1 56.69 38 ARG B CA 1
ATOM 2542 C C . ARG B 1 38 ? 5.074 7.211 -18.453 1 56.69 38 ARG B C 1
ATOM 2544 O O . ARG B 1 38 ? 5.848 6.449 -17.875 1 56.69 38 ARG B O 1
ATOM 2551 N N . GLN B 1 39 ? 4.699 8.297 -17.812 1 67.19 39 GLN B N 1
ATOM 2552 C CA . GLN B 1 39 ? 4.605 8.359 -16.359 1 67.19 39 GLN B CA 1
ATOM 2553 C C . GLN B 1 39 ? 3.18 8.102 -15.883 1 67.19 39 GLN B C 1
ATOM 2555 O O . GLN B 1 39 ? 2.225 8.281 -16.641 1 67.19 39 GLN B O 1
ATOM 2560 N N . ALA B 1 40 ? 3.084 7.383 -14.797 1 70.69 40 ALA B N 1
ATOM 2561 C CA . ALA B 1 40 ? 1.797 7.051 -14.195 1 70.69 40 ALA B CA 1
ATOM 2562 C C . ALA B 1 40 ? 0.847 8.242 -14.234 1 70.69 40 ALA B C 1
ATOM 2564 O O . ALA B 1 40 ? -0.352 8.086 -14.477 1 70.69 40 ALA B O 1
ATOM 2565 N N . GLY B 1 41 ? 1.375 9.406 -14.305 1 83.31 41 GLY B N 1
ATOM 2566 C CA . GLY B 1 41 ? 0.604 10.633 -14.211 1 83.31 41 GLY B CA 1
ATOM 2567 C C . GLY B 1 41 ? -0.188 10.742 -12.922 1 83.31 41 GLY B C 1
ATOM 2568 O O . GLY B 1 41 ? -0.269 9.773 -12.156 1 83.31 41 GLY B O 1
ATOM 2569 N N . PHE B 1 42 ? -0.689 11.859 -12.531 1 91.12 42 PHE B N 1
ATOM 2570 C CA . PHE B 1 42 ? -1.569 12.156 -11.406 1 91.12 42 PHE B CA 1
ATOM 2571 C C . PHE B 1 42 ? -2.277 13.492 -11.609 1 91.12 42 PHE B C 1
ATOM 2573 O O . PHE B 1 42 ? -1.964 14.234 -12.547 1 91.12 42 PHE B O 1
ATOM 2580 N N . ASP B 1 43 ? -3.266 13.727 -10.703 1 92.06 43 ASP B N 1
ATOM 2581 C CA . ASP B 1 43 ? -4.117 14.883 -10.992 1 92.06 43 ASP B CA 1
ATOM 2582 C C . ASP B 1 43 ? -3.961 15.953 -9.914 1 92.06 43 ASP B C 1
ATOM 2584 O O . ASP B 1 43 ? -4.117 17.141 -10.195 1 92.06 43 ASP B O 1
ATOM 2588 N N . HIS B 1 44 ? -3.736 15.547 -8.727 1 94.88 44 HIS B N 1
ATOM 2589 C CA . HIS B 1 44 ? -3.639 16.5 -7.629 1 94.88 44 HIS B CA 1
ATOM 2590 C C . HIS B 1 44 ? -2.875 15.922 -6.449 1 94.88 44 HIS B C 1
ATOM 2592 O O . HIS B 1 44 ? -2.523 14.734 -6.457 1 94.88 44 HIS B O 1
ATOM 2598 N N . TYR B 1 45 ? -2.564 16.812 -5.465 1 97.06 45 TYR B N 1
ATOM 2599 C CA . TYR B 1 45 ? -1.849 16.375 -4.27 1 97.06 45 TYR B CA 1
ATOM 2600 C C . TYR B 1 45 ? -2.771 16.359 -3.057 1 97.06 45 TYR B C 1
ATOM 2602 O O . TYR B 1 45 ? -3.652 17.203 -2.928 1 97.06 45 TYR B O 1
ATOM 2610 N N . VAL B 1 46 ? -2.494 15.414 -2.213 1 96.81 46 VAL B N 1
ATOM 2611 C CA . VAL B 1 46 ? -3.047 15.422 -0.863 1 96.81 46 VAL B CA 1
ATOM 2612 C C . VAL B 1 46 ? -1.919 15.555 0.157 1 96.81 46 VAL B C 1
ATOM 2614 O O . VAL B 1 46 ? -0.992 14.742 0.177 1 96.81 46 VAL B O 1
ATOM 2617 N N . LEU B 1 47 ? -1.952 16.594 0.925 1 98.62 47 LEU B N 1
ATOM 2618 C CA . LEU B 1 47 ? -1.13 16.672 2.127 1 98.62 47 LEU B CA 1
ATOM 2619 C C . LEU B 1 47 ? -1.868 16.094 3.33 1 98.62 47 LEU B C 1
ATOM 2621 O O . LEU B 1 47 ? -2.805 16.703 3.844 1 98.62 47 LEU B O 1
ATOM 2625 N N . ALA B 1 48 ? -1.425 14.945 3.766 1 97.5 48 ALA B N 1
ATOM 2626 C CA . ALA B 1 48 ? -2.041 14.266 4.906 1 97.5 48 ALA B CA 1
ATOM 2627 C C . ALA B 1 48 ? -1.338 14.641 6.207 1 97.5 48 ALA B C 1
ATOM 2629 O O . ALA B 1 48 ? -0.114 14.531 6.312 1 97.5 48 ALA B O 1
ATOM 2630 N N . LEU B 1 49 ? -2.141 15.078 7.164 1 98.56 49 LEU B N 1
ATOM 2631 C CA . LEU B 1 49 ? -1.625 15.492 8.469 1 98.56 49 LEU B CA 1
ATOM 2632 C C . LEU B 1 49 ? -2.209 14.625 9.578 1 98.56 49 LEU B C 1
ATOM 2634 O O . LEU B 1 49 ? -3.428 14.469 9.672 1 98.56 49 LEU B O 1
ATOM 2638 N N . GLN B 1 50 ? -1.37 14.117 10.414 1 97.44 50 GLN B N 1
ATOM 2639 C CA . GLN B 1 50 ? -1.792 13.227 11.492 1 97.44 50 GLN B CA 1
ATOM 2640 C C . GLN B 1 50 ? -1.919 13.984 12.812 1 97.44 50 GLN B C 1
ATOM 2642 O O . GLN B 1 50 ? -1.109 14.867 13.109 1 97.44 50 GLN B O 1
ATOM 2647 N N . TRP B 1 51 ? -2.9 13.57 13.492 1 97.56 51 TRP B N 1
ATOM 2648 C CA . TRP B 1 51 ? -3.035 14.102 14.844 1 97.56 51 TRP B CA 1
ATOM 2649 C C . TRP B 1 51 ? -2.469 13.125 15.867 1 97.56 51 TRP B C 1
ATOM 2651 O O . TRP B 1 51 ? -3.092 12.109 16.172 1 97.56 51 TRP B O 1
ATOM 2661 N N . PRO B 1 52 ? -1.304 13.484 16.484 1 97 52 PRO B N 1
ATOM 2662 C CA . PRO B 1 52 ? -0.651 12.555 17.406 1 97 52 PRO B CA 1
ATOM 2663 C C . PRO B 1 52 ? -1.546 12.172 18.578 1 97 52 PRO B C 1
ATOM 2665 O O . PRO B 1 52 ? -1.482 11.031 19.062 1 97 52 PRO B O 1
ATOM 2668 N N . GLY B 1 53 ? -2.457 13.078 19.016 1 95.62 53 GLY B N 1
ATOM 2669 C CA . GLY B 1 53 ? -3.332 12.773 20.125 1 95.62 53 GLY B CA 1
ATOM 2670 C C . GLY B 1 53 ? -4.184 11.539 19.906 1 95.62 53 GLY B C 1
ATOM 2671 O O . GLY B 1 53 ? -4.535 10.836 20.844 1 95.62 53 GLY B O 1
ATOM 2672 N N . THR B 1 54 ? -4.531 11.297 18.719 1 94.69 54 THR B N 1
ATOM 2673 C CA . THR B 1 54 ? -5.332 10.125 18.375 1 94.69 54 THR B CA 1
ATOM 2674 C C . THR B 1 54 ? -4.438 8.938 18.016 1 94.69 54 THR B C 1
ATOM 2676 O O . THR B 1 54 ? -4.648 7.828 18.5 1 94.69 54 THR B O 1
ATOM 2679 N N . VAL B 1 55 ? -3.383 9.117 17.25 1 94.75 55 VAL B N 1
ATOM 2680 C CA . VAL B 1 55 ? -2.529 8.055 16.734 1 94.75 55 VAL B CA 1
ATOM 2681 C C . VAL B 1 55 ? -1.765 7.402 17.875 1 94.75 55 VAL B C 1
ATOM 2683 O O . VAL B 1 55 ? -1.643 6.176 17.938 1 94.75 55 VAL B O 1
ATOM 2686 N N . CYS B 1 56 ? -1.277 8.164 18.812 1 94.31 56 CYS B N 1
ATOM 2687 C CA . CYS B 1 56 ? -0.4 7.664 19.875 1 94.31 56 CYS B CA 1
ATOM 2688 C C . CYS B 1 56 ? -1.181 6.84 20.891 1 94.31 56 CYS B C 1
ATOM 2690 O O . CYS B 1 56 ? -0.591 6.109 21.688 1 94.31 56 CYS B O 1
ATOM 2692 N N . ARG B 1 57 ? -2.475 6.941 20.859 1 90.62 57 ARG B N 1
ATOM 2693 C CA . ARG B 1 57 ? -3.303 6.133 21.75 1 90.62 57 ARG B CA 1
ATOM 2694 C C . ARG B 1 57 ? -3.197 4.652 21.391 1 90.62 57 ARG B C 1
ATOM 2696 O O . ARG B 1 57 ? -3.545 3.789 22.203 1 90.62 57 ARG B O 1
ATOM 2703 N N . GLN B 1 58 ? -2.74 4.426 20.219 1 87.19 58 GLN B N 1
ATOM 2704 C CA . GLN B 1 58 ? -2.629 3.043 19.766 1 87.19 58 GLN B CA 1
ATOM 2705 C C . GLN B 1 58 ? -1.229 2.492 20.016 1 87.19 58 GLN B C 1
ATOM 2707 O O . GLN B 1 58 ? -0.946 1.334 19.703 1 87.19 58 GLN B O 1
ATOM 2712 N N . THR B 1 59 ? -0.315 3.297 20.547 1 89.69 59 THR B N 1
ATOM 2713 C CA . THR B 1 59 ? 1.056 2.869 20.812 1 89.69 59 THR B CA 1
ATOM 2714 C C . THR B 1 59 ? 1.103 1.868 21.953 1 89.69 59 THR B C 1
ATOM 2716 O O . THR B 1 59 ? 0.619 2.152 23.047 1 89.69 59 THR B O 1
ATOM 2719 N N . ASN B 1 60 ? 1.691 0.645 21.703 1 87.38 60 ASN B N 1
ATOM 2720 C CA . ASN B 1 60 ? 1.727 -0.393 22.734 1 87.38 60 ASN B CA 1
ATOM 2721 C C . ASN B 1 60 ? 3.154 -0.679 23.188 1 87.38 60 ASN B C 1
ATOM 2723 O O . ASN B 1 60 ? 3.361 -1.366 24.188 1 87.38 60 ASN B O 1
ATOM 2727 N N . HIS B 1 61 ? 4.098 -0.274 22.453 1 89 61 HIS B N 1
ATOM 2728 C CA . HIS B 1 61 ? 5.504 -0.347 22.844 1 89 61 HIS B CA 1
ATOM 2729 C C . HIS B 1 61 ? 6.289 0.844 22.312 1 89 61 HIS B C 1
ATOM 2731 O O . HIS B 1 61 ? 5.914 1.427 21.281 1 89 61 HIS B O 1
ATOM 2737 N N . CYS B 1 62 ? 7.312 1.202 23.016 1 90.44 62 CYS B N 1
ATOM 2738 C CA . CYS B 1 62 ? 8.062 2.393 22.625 1 90.44 62 CYS B CA 1
ATOM 2739 C C . CYS B 1 62 ? 9.391 2.014 21.984 1 90.44 62 CYS B C 1
ATOM 2741 O O . CYS B 1 62 ? 9.977 0.979 22.328 1 90.44 62 CYS B O 1
ATOM 2743 N N . CYS B 1 63 ? 9.75 2.74 21.016 1 91.56 63 CYS B N 1
ATOM 2744 C CA . CYS B 1 63 ? 11.055 2.697 20.375 1 91.56 63 CYS B CA 1
ATOM 2745 C C . CYS B 1 63 ? 11.562 4.102 20.062 1 91.56 63 CYS B C 1
ATOM 2747 O O . CYS B 1 63 ? 10.812 5.074 20.188 1 91.56 63 CYS B O 1
ATOM 2749 N N . SER B 1 64 ? 12.789 4.211 19.688 1 90.06 64 SER B N 1
ATOM 2750 C CA . SER B 1 64 ? 13.414 5.52 19.547 1 90.06 64 SER B CA 1
ATOM 2751 C C . SER B 1 64 ? 12.875 6.262 18.328 1 90.06 64 SER B C 1
ATOM 2753 O O . SER B 1 64 ? 12.867 7.492 18.297 1 90.06 64 SER B O 1
ATOM 2755 N N . SER B 1 65 ? 12.414 5.551 17.375 1 91.5 65 SER B N 1
ATOM 2756 C CA . SER B 1 65 ? 12 6.184 16.125 1 91.5 65 SER B CA 1
ATOM 2757 C C . SER B 1 65 ? 10.555 6.652 16.203 1 91.5 65 SER B C 1
ATOM 2759 O O . SER B 1 65 ? 10.086 7.379 15.32 1 91.5 65 SER B O 1
ATOM 2761 N N . ASN B 1 66 ? 9.875 6.297 17.234 1 95.12 66 ASN B N 1
ATOM 2762 C CA . ASN B 1 66 ? 8.461 6.602 17.391 1 95.12 66 ASN B CA 1
ATOM 2763 C C . ASN B 1 66 ? 8.242 7.93 18.109 1 95.12 66 ASN B C 1
ATOM 2765 O O . ASN B 1 66 ? 8.586 8.062 19.281 1 95.12 66 ASN B O 1
ATOM 2769 N N . GLY B 1 67 ? 7.652 8.852 17.391 1 95 67 GLY B N 1
ATOM 2770 C CA . GLY B 1 67 ? 7.402 10.164 17.969 1 95 67 GLY B CA 1
ATOM 2771 C C . GLY B 1 67 ? 6.477 10.133 19.172 1 95 67 GLY B C 1
ATOM 2772 O O . GLY B 1 67 ? 6.508 11.031 20 1 95 67 GLY B O 1
ATOM 2773 N N . CYS B 1 68 ? 5.652 9.148 19.266 1 94.75 68 CYS B N 1
ATOM 2774 C CA . CYS B 1 68 ? 4.746 8.984 20.406 1 94.75 68 CYS B CA 1
ATOM 2775 C C . CYS B 1 68 ? 5.516 8.672 21.672 1 94.75 68 CYS B C 1
ATOM 2777 O O . CYS B 1 68 ? 4.969 8.75 22.781 1 94.75 68 CYS B O 1
ATOM 2779 N N . CYS B 1 69 ? 6.711 8.273 21.516 1 92.88 69 CYS B N 1
ATOM 2780 C CA . CYS B 1 69 ? 7.516 7.805 22.641 1 92.88 69 CYS B CA 1
ATOM 2781 C C . CYS B 1 69 ? 8.422 8.914 23.172 1 92.88 69 CYS B C 1
ATOM 2783 O O . CYS B 1 69 ? 9.211 8.695 24.094 1 92.88 69 CYS B O 1
ATOM 2785 N N . ARG B 1 70 ? 8.336 10.039 22.609 1 91.75 70 ARG B N 1
ATOM 2786 C CA . ARG B 1 70 ? 9.156 11.164 23.047 1 91.75 70 ARG B CA 1
ATOM 2787 C C . ARG B 1 70 ? 8.711 11.68 24.406 1 91.75 70 ARG B C 1
ATOM 2789 O O . ARG B 1 70 ? 7.543 11.531 24.781 1 91.75 70 ARG B O 1
ATOM 2796 N N . SER B 1 71 ? 9.695 12.312 25.062 1 88.12 71 SER B N 1
ATOM 2797 C CA . SER B 1 71 ? 9.414 12.844 26.406 1 88.12 71 SER B CA 1
ATOM 2798 C C . SER B 1 71 ? 8.414 14 26.328 1 88.12 71 SER B C 1
ATOM 2800 O O . SER B 1 71 ? 7.582 14.156 27.234 1 88.12 71 SER B O 1
ATOM 2802 N N . ASN B 1 72 ? 8.555 14.758 25.312 1 88.62 72 ASN B N 1
ATOM 2803 C CA . ASN B 1 72 ? 7.613 15.859 25.109 1 88.62 72 ASN B CA 1
ATOM 2804 C C . ASN B 1 72 ? 6.531 15.484 24.109 1 88.62 72 ASN B C 1
ATOM 2806 O O . ASN B 1 72 ? 6.832 15.195 22.938 1 88.62 72 ASN B O 1
ATOM 2810 N N . PRO B 1 73 ? 5.312 15.523 24.594 1 89.31 73 PRO B N 1
ATOM 2811 C CA . PRO B 1 73 ? 4.227 15.148 23.688 1 89.31 73 PRO B CA 1
ATOM 2812 C C . PRO B 1 73 ? 4.117 16.094 22.484 1 89.31 73 PRO B C 1
ATOM 2814 O O . PRO B 1 73 ? 4.398 17.281 22.594 1 89.31 73 PRO B O 1
ATOM 2817 N N . LEU B 1 74 ? 3.695 15.539 21.391 1 92.25 74 LEU B N 1
ATOM 2818 C CA . LEU B 1 74 ? 3.43 16.297 20.172 1 92.25 74 LEU B CA 1
ATOM 2819 C C . LEU B 1 74 ? 2.035 16.906 20.203 1 92.25 74 LEU B C 1
ATOM 2821 O O . LEU B 1 74 ? 1.034 16.188 20.234 1 92.25 74 LEU B O 1
ATOM 2825 N N . ASN B 1 75 ? 1.931 18.234 20.172 1 91.69 75 ASN B N 1
ATOM 2826 C CA . ASN B 1 75 ? 0.643 18.906 20.328 1 91.69 75 ASN B CA 1
ATOM 2827 C C . ASN B 1 75 ? 0.265 19.688 19.078 1 91.69 75 ASN B C 1
ATOM 2829 O O . ASN B 1 75 ? -0.397 20.719 19.156 1 91.69 75 ASN B O 1
ATOM 2833 N N . TRP B 1 76 ? 0.801 19.297 18.078 1 97 76 TRP B N 1
ATOM 2834 C CA . TRP B 1 76 ? 0.465 19.844 16.766 1 97 76 TRP B CA 1
ATOM 2835 C C . TRP B 1 76 ? 0.277 18.719 15.75 1 97 76 TRP B C 1
ATOM 2837 O O . TRP B 1 76 ? 0.708 17.594 15.977 1 97 76 TRP B O 1
ATOM 2847 N N . PHE B 1 77 ? -0.488 19.031 14.672 1 98.44 77 PHE B N 1
ATOM 2848 C CA . PHE B 1 77 ? -0.558 18.109 13.547 1 98.44 77 PHE B CA 1
ATOM 2849 C C . PHE B 1 77 ? 0.825 17.875 12.953 1 98.44 77 PHE B C 1
ATOM 2851 O O . PHE B 1 77 ? 1.58 18.812 12.727 1 98.44 77 PHE B O 1
ATOM 2858 N N . THR B 1 78 ? 1.171 16.594 12.727 1 98.62 78 THR B N 1
ATOM 2859 C CA . THR B 1 78 ? 2.408 16.234 12.039 1 98.62 78 THR B CA 1
ATOM 2860 C C . THR B 1 78 ? 2.119 15.734 10.625 1 98.62 78 THR B C 1
ATOM 2862 O O . THR B 1 78 ? 0.983 15.375 10.312 1 98.62 78 THR B O 1
ATOM 2865 N N . ILE B 1 79 ? 3.143 15.758 9.828 1 98.88 79 ILE B N 1
ATOM 2866 C CA . ILE B 1 79 ? 2.977 15.344 8.438 1 98.88 79 ILE B CA 1
ATOM 2867 C C . ILE B 1 79 ? 2.961 13.82 8.352 1 98.88 79 ILE B C 1
ATOM 2869 O O . ILE B 1 79 ? 3.803 13.148 8.953 1 98.88 79 ILE B O 1
ATOM 2873 N N . HIS B 1 80 ? 1.99 13.258 7.723 1 98.12 80 HIS B N 1
ATOM 2874 C CA . HIS B 1 80 ? 2.004 11.859 7.297 1 98.12 80 HIS B CA 1
ATOM 2875 C C . HIS B 1 80 ? 2.674 11.703 5.938 1 98.12 80 HIS B C 1
ATOM 2877 O O . HIS B 1 80 ? 3.592 10.898 5.777 1 98.12 80 HIS B O 1
ATOM 2883 N N . GLY B 1 81 ? 2.152 12.594 5.008 1 98.56 81 GLY B N 1
ATOM 2884 C CA . GLY B 1 81 ? 2.764 12.547 3.691 1 98.56 81 GLY B CA 1
ATOM 2885 C C . GLY B 1 81 ? 2.141 13.516 2.709 1 98.56 81 GLY B C 1
ATOM 2886 O O . GLY B 1 81 ? 1.142 14.172 3.02 1 98.56 81 GLY B O 1
ATOM 2887 N N . LEU B 1 82 ? 2.809 13.633 1.547 1 98.75 82 LEU B N 1
ATOM 2888 C CA . LEU B 1 82 ? 2.312 14.328 0.366 1 98.75 82 LEU B CA 1
ATOM 2889 C C . LEU B 1 82 ? 2.084 13.359 -0.786 1 98.75 82 LEU B C 1
ATOM 2891 O O . LEU B 1 82 ? 3.041 12.828 -1.353 1 98.75 82 LEU B O 1
ATOM 2895 N N . TRP B 1 83 ? 0.841 13.258 -1.185 1 97.56 83 TRP B N 1
ATOM 2896 C CA . TRP B 1 83 ? 0.497 12.109 -2.018 1 97.56 83 TRP B CA 1
ATOM 2897 C C . TRP B 1 83 ? -0.115 12.562 -3.34 1 97.56 83 TRP B C 1
ATOM 2899 O O . TRP B 1 83 ? -1.163 13.211 -3.355 1 97.56 83 TRP B O 1
ATOM 2909 N N . PRO B 1 84 ? 0.513 12.18 -4.504 1 96 84 PRO B N 1
ATOM 2910 C CA . PRO B 1 84 ? -0.193 12.312 -5.781 1 96 84 PRO B CA 1
ATOM 2911 C C . PRO B 1 84 ? -1.449 11.445 -5.852 1 96 84 PRO B C 1
ATOM 2913 O O . PRO B 1 84 ? -1.431 10.289 -5.426 1 96 84 PRO B O 1
ATOM 2916 N N . GLN B 1 85 ? -2.5 12.086 -6.328 1 92.38 85 GLN B N 1
ATOM 2917 C CA . GLN B 1 85 ? -3.795 11.422 -6.398 1 92.38 85 GLN B CA 1
ATOM 2918 C C . GLN B 1 85 ? -4.41 11.555 -7.789 1 92.38 85 GLN B C 1
ATOM 2920 O O . GLN B 1 85 ? -4.035 12.445 -8.555 1 92.38 85 GLN B O 1
ATOM 2925 N N . TYR B 1 86 ? -5.34 10.609 -8.008 1 88.31 86 TYR B N 1
ATOM 2926 C CA . TYR B 1 86 ? -6.207 10.773 -9.164 1 88.31 86 TYR B CA 1
ATOM 2927 C C . TYR B 1 86 ? -7.512 11.461 -8.773 1 88.31 86 TYR B C 1
ATOM 2929 O O . TYR B 1 86 ? -8.016 11.266 -7.664 1 88.31 86 TYR B O 1
ATOM 2937 N N . SER B 1 87 ? -8.07 12.195 -9.719 1 83.5 87 SER B N 1
ATOM 2938 C CA . SER B 1 87 ? -9.32 12.898 -9.453 1 83.5 87 SER B CA 1
ATOM 2939 C C . SER B 1 87 ? -10.508 11.938 -9.414 1 83.5 87 SER B C 1
ATOM 2941 O O . SER B 1 87 ? -11.547 12.25 -8.828 1 83.5 87 SER B O 1
ATOM 2943 N N . TYR B 1 88 ? -10.375 10.797 -9.992 1 75.88 88 TYR B N 1
ATOM 2944 C CA . TYR B 1 88 ? -11.484 9.852 -10.07 1 75.88 88 TYR B CA 1
ATOM 2945 C C . TYR B 1 88 ? -11.352 8.766 -9 1 75.88 88 TYR B C 1
ATOM 2947 O O . TYR B 1 88 ? -12.078 7.773 -9.023 1 75.88 88 TYR B O 1
ATOM 2955 N N . GLY B 1 89 ? -10.422 8.984 -8.188 1 77.25 89 GLY B N 1
ATOM 2956 C CA . GLY B 1 89 ? -10.203 8 -7.137 1 77.25 89 GLY B CA 1
ATOM 2957 C C . GLY B 1 89 ? -8.93 7.195 -7.336 1 77.25 89 GLY B C 1
ATOM 2958 O O . GLY B 1 89 ? -8.508 6.953 -8.469 1 77.25 89 GLY B O 1
ATOM 2959 N N . GLY B 1 90 ? -8.336 6.875 -6.188 1 86.75 90 GLY B N 1
ATOM 2960 C CA . GLY B 1 90 ? -7.109 6.094 -6.219 1 86.75 90 GLY B CA 1
ATOM 2961 C C . GLY B 1 90 ? -5.867 6.941 -6.406 1 86.75 90 GLY B C 1
ATOM 2962 O O . GLY B 1 90 ? -5.934 8.172 -6.355 1 86.75 90 GLY B O 1
ATOM 2963 N N . TRP B 1 91 ? -4.766 6.168 -6.551 1 92.44 91 TRP B N 1
ATOM 2964 C CA . TRP B 1 91 ? -3.48 6.855 -6.617 1 92.44 91 TRP B CA 1
ATOM 2965 C C . TRP B 1 91 ? -2.414 5.961 -7.238 1 92.44 91 TRP B C 1
ATOM 2967 O O . TRP B 1 91 ? -2.52 4.734 -7.188 1 92.44 91 TRP B O 1
ATOM 2977 N N . PRO B 1 92 ? -1.429 6.582 -7.883 1 93.75 92 PRO B N 1
ATOM 2978 C CA . PRO B 1 92 ? -0.253 5.824 -8.312 1 93.75 92 PRO B CA 1
ATOM 2979 C C . PRO B 1 92 ? 0.687 5.48 -7.16 1 93.75 92 PRO B C 1
ATOM 2981 O O . PRO B 1 92 ? 0.756 6.219 -6.176 1 93.75 92 PRO B O 1
ATOM 2984 N N . SER B 1 93 ? 1.372 4.398 -7.293 1 93.62 93 SER B N 1
ATOM 2985 C CA . SER B 1 93 ? 2.332 3.99 -6.273 1 93.62 93 SER B CA 1
ATOM 2986 C C . SER B 1 93 ? 3.605 3.438 -6.902 1 93.62 93 SER B C 1
ATOM 2988 O O . SER B 1 93 ? 3.562 2.832 -7.977 1 93.62 93 SER B O 1
ATOM 2990 N N . CYS B 1 94 ? 4.754 3.762 -6.266 1 91.19 94 CYS B N 1
ATOM 2991 C CA . CYS B 1 94 ? 6.043 3.164 -6.598 1 91.19 94 CYS B CA 1
ATOM 2992 C C . CYS B 1 94 ? 6.402 3.412 -8.055 1 91.19 94 CYS B C 1
ATOM 2994 O O . CYS B 1 94 ? 6.738 2.479 -8.789 1 91.19 94 CYS B O 1
ATOM 2996 N N . CYS B 1 95 ? 6.445 4.645 -8.461 1 89.31 95 CYS B N 1
ATOM 2997 C CA . CYS B 1 95 ? 6.465 5.039 -9.859 1 89.31 95 CYS B CA 1
ATOM 2998 C C . CYS B 1 95 ? 7.891 5.098 -10.391 1 89.31 95 CYS B C 1
ATOM 3000 O O . CYS B 1 95 ? 8.102 5.266 -11.594 1 89.31 95 CYS B O 1
ATOM 3002 N N . ARG B 1 96 ? 8.906 5.051 -9.602 1 79.75 96 ARG B N 1
ATOM 3003 C CA . ARG B 1 96 ? 10.297 5.07 -10.047 1 79.75 96 ARG B CA 1
ATOM 3004 C C . ARG B 1 96 ? 11.109 3.979 -9.359 1 79.75 96 ARG B C 1
ATOM 3006 O O . ARG B 1 96 ? 11.836 4.246 -8.398 1 79.75 96 ARG B O 1
ATOM 3013 N N . PRO B 1 97 ? 11.039 2.854 -9.867 1 66.94 97 PRO B N 1
ATOM 3014 C CA . PRO B 1 97 ? 11.672 1.719 -9.188 1 66.94 97 PRO B CA 1
ATOM 3015 C C . PRO B 1 97 ? 13.188 1.842 -9.125 1 66.94 97 PRO B C 1
ATOM 3017 O O . PRO B 1 97 ? 13.828 1.217 -8.273 1 66.94 97 PRO B O 1
ATOM 3020 N N . THR B 1 98 ? 13.719 2.65 -9.867 1 64.69 98 THR B N 1
ATOM 3021 C CA . THR B 1 98 ? 15.172 2.688 -9.953 1 64.69 98 THR B CA 1
ATOM 3022 C C . THR B 1 98 ? 15.75 3.662 -8.93 1 64.69 98 THR B C 1
ATOM 3024 O O . THR B 1 98 ? 16.969 3.777 -8.789 1 64.69 98 THR B O 1
ATOM 3027 N N . THR B 1 99 ? 14.945 4.234 -8.211 1 66.62 99 THR B N 1
ATOM 3028 C CA . THR B 1 99 ? 15.453 5.219 -7.262 1 66.62 99 THR B CA 1
ATOM 3029 C C . THR B 1 99 ? 15.328 4.707 -5.832 1 66.62 99 THR B C 1
ATOM 3031 O O . THR B 1 99 ? 14.227 4.395 -5.371 1 66.62 99 THR B O 1
ATOM 3034 N N . THR B 1 100 ? 16.484 4.352 -5.234 1 78.81 100 THR B N 1
ATOM 3035 C CA . THR B 1 100 ? 16.469 3.977 -3.824 1 78.81 100 THR B CA 1
ATOM 3036 C C . THR B 1 100 ? 16.547 5.215 -2.934 1 78.81 100 THR B C 1
ATOM 3038 O O . THR B 1 100 ? 17.25 6.172 -3.256 1 78.81 100 THR B O 1
ATOM 3041 N N . PHE B 1 101 ? 15.844 5.172 -1.934 1 90.88 101 PHE B N 1
ATOM 3042 C CA . PHE B 1 101 ? 15.852 6.273 -0.981 1 90.88 101 PHE B CA 1
ATOM 3043 C C . PHE B 1 101 ? 17.25 6.477 -0.399 1 90.88 101 PHE B C 1
ATOM 3045 O O . PHE B 1 101 ? 17.891 5.52 0.029 1 90.88 101 PHE B O 1
ATOM 3052 N N . ASN B 1 102 ? 17.719 7.66 -0.506 1 92.56 102 ASN B N 1
ATOM 3053 C CA . ASN B 1 102 ? 19 8.047 0.053 1 92.56 102 ASN B CA 1
ATOM 3054 C C . ASN B 1 102 ? 18.859 9.125 1.12 1 92.56 102 ASN B C 1
ATOM 3056 O O . ASN B 1 102 ? 18.594 10.289 0.802 1 92.56 102 ASN B O 1
ATOM 3060 N N . MET B 1 103 ? 19.141 8.75 2.359 1 93.19 103 MET B N 1
ATOM 3061 C CA . MET B 1 103 ? 18.953 9.641 3.502 1 93.19 103 MET B CA 1
ATOM 3062 C C . MET B 1 103 ? 19.859 10.867 3.383 1 93.19 103 MET B C 1
ATOM 3064 O O . MET B 1 103 ? 19.516 11.945 3.863 1 93.19 103 MET B O 1
ATOM 3068 N N . ASN B 1 104 ? 20.922 10.727 2.758 1 95 104 ASN B N 1
ATOM 3069 C CA . ASN B 1 104 ? 21.859 11.828 2.637 1 95 104 ASN B CA 1
ATOM 3070 C C . ASN B 1 104 ? 21.281 12.977 1.82 1 95 104 ASN B C 1
ATOM 3072 O O . ASN B 1 104 ? 21.656 14.133 2.025 1 95 104 ASN B O 1
ATOM 3076 N N . LYS B 1 105 ? 20.453 12.656 0.947 1 95.56 105 LYS B N 1
ATOM 3077 C CA . LYS B 1 105 ? 19.859 13.672 0.079 1 95.56 105 LYS B CA 1
ATOM 3078 C C . LYS B 1 105 ? 18.969 14.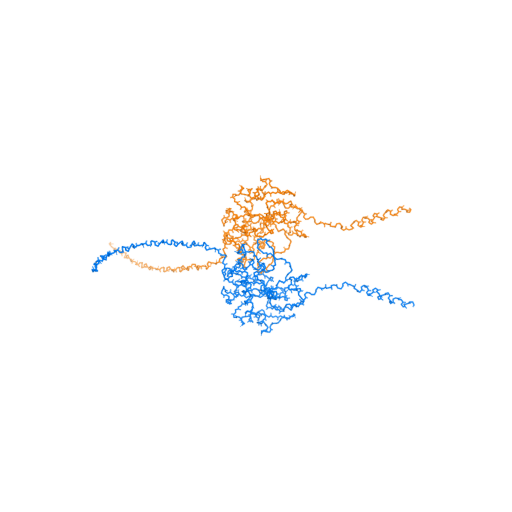625 0.872 1 95.56 105 LYS B C 1
ATOM 3080 O O . LYS B 1 105 ? 18.656 15.719 0.406 1 95.56 105 LYS B O 1
ATOM 3085 N N . ILE B 1 106 ? 18.578 14.156 2.084 1 97 106 ILE B N 1
ATOM 3086 C CA . ILE B 1 106 ? 17.703 15.023 2.867 1 97 106 ILE B CA 1
ATOM 3087 C C . ILE B 1 106 ? 18.328 15.289 4.23 1 97 106 ILE B C 1
ATOM 3089 O O . ILE B 1 106 ? 17.641 15.641 5.188 1 97 106 ILE B O 1
ATOM 3093 N N . ALA B 1 107 ? 19.578 15.109 4.363 1 97.31 107 ALA B N 1
ATOM 3094 C CA . ALA B 1 107 ? 20.281 15.258 5.633 1 97.31 107 ALA B CA 1
ATOM 3095 C C . ALA B 1 107 ? 20.078 16.656 6.223 1 97.31 107 ALA B C 1
ATOM 3097 O O . ALA B 1 107 ? 19.922 16.797 7.434 1 97.31 107 ALA B O 1
ATOM 3098 N N . MET B 1 108 ? 20.078 17.656 5.41 1 97.44 108 MET B N 1
ATOM 3099 C CA . MET B 1 108 ? 19.953 19.031 5.867 1 97.44 108 MET B CA 1
ATOM 3100 C C . MET B 1 108 ? 18.547 19.297 6.395 1 97.44 108 MET B C 1
ATOM 3102 O O . MET B 1 108 ? 18.328 20.25 7.148 1 97.44 108 MET B O 1
ATOM 3106 N N . LEU B 1 109 ? 17.578 18.484 5.969 1 98.19 109 LEU B N 1
ATOM 3107 C CA . LEU B 1 109 ? 16.188 18.672 6.375 1 98.19 109 LEU B CA 1
ATOM 3108 C C . LEU B 1 109 ? 15.875 17.844 7.629 1 98.19 109 LEU B C 1
ATOM 3110 O O . LEU B 1 109 ? 14.805 18 8.219 1 98.19 109 LEU B O 1
ATOM 3114 N N . LYS B 1 110 ? 16.781 17.016 8.031 1 97.44 110 LYS B N 1
ATOM 3115 C CA . LYS B 1 110 ? 16.516 16 9.047 1 97.44 110 LYS B CA 1
ATOM 3116 C C . LYS B 1 110 ? 15.984 16.641 10.328 1 97.44 110 LYS B C 1
ATOM 3118 O O . LYS B 1 110 ? 14.992 16.172 10.898 1 97.44 110 LYS B O 1
ATOM 3123 N N . PRO B 1 111 ? 16.578 17.75 10.883 1 97 111 PRO B N 1
ATOM 3124 C CA . PRO B 1 111 ? 16.047 18.312 12.133 1 97 111 PRO B CA 1
ATOM 3125 C C . PRO B 1 111 ? 14.594 18.75 12.016 1 97 111 PRO B C 1
ATOM 3127 O O . PRO B 1 111 ? 13.797 18.516 12.93 1 97 111 PRO B O 1
ATOM 3130 N N . ILE B 1 112 ? 14.258 19.391 10.93 1 98.19 112 ILE B N 1
ATOM 3131 C CA . ILE B 1 112 ? 12.891 19.875 10.758 1 98.19 112 ILE B CA 1
ATOM 3132 C C . ILE B 1 112 ? 11.953 18.703 10.492 1 98.19 112 ILE B C 1
ATOM 3134 O O . ILE B 1 112 ? 10.805 18.703 10.93 1 98.19 112 ILE B O 1
ATOM 3138 N N . LEU B 1 113 ? 12.391 17.672 9.766 1 98.5 113 LEU B N 1
ATOM 3139 C CA . LEU B 1 113 ? 11.602 16.469 9.516 1 98.5 113 LEU B CA 1
ATOM 3140 C C . LEU B 1 113 ? 11.305 15.734 10.82 1 98.5 113 LEU B C 1
ATOM 3142 O O . LEU B 1 113 ? 10.195 15.25 11.023 1 98.5 113 LEU B O 1
ATOM 3146 N N . GLU B 1 114 ? 12.289 15.664 11.656 1 96.56 114 GLU B N 1
ATOM 3147 C CA . GLU B 1 114 ? 12.109 15 12.945 1 96.56 114 GLU B CA 1
ATOM 3148 C C . GLU B 1 114 ? 11.07 15.711 13.797 1 96.56 114 GLU B C 1
ATOM 3150 O O . GLU B 1 114 ? 10.336 15.078 14.555 1 96.56 114 GLU B O 1
ATOM 3155 N N . LYS B 1 115 ? 11 16.953 13.617 1 96.81 115 LYS B N 1
ATOM 3156 C CA . LYS B 1 115 ? 10.078 17.75 14.43 1 96.81 115 LYS B CA 1
ATOM 3157 C C . LYS B 1 115 ? 8.664 17.688 13.859 1 96.81 115 LYS B C 1
ATOM 3159 O O . LYS B 1 115 ? 7.699 17.453 14.602 1 96.81 115 LYS B O 1
ATOM 3164 N N . TYR B 1 116 ? 8.469 17.797 12.578 1 98.31 116 TYR B N 1
ATOM 3165 C CA . TYR B 1 116 ? 7.141 18.031 12.008 1 98.31 116 TYR B CA 1
ATOM 3166 C C . TYR B 1 116 ? 6.684 16.828 11.195 1 98.31 116 TYR B C 1
ATOM 3168 O O . TYR B 1 116 ? 5.508 16.734 10.828 1 98.31 116 TYR B O 1
ATOM 3176 N N . TRP B 1 117 ? 7.551 15.867 10.883 1 98.62 117 TRP B N 1
ATOM 3177 C CA . TRP B 1 117 ? 7.254 14.703 10.07 1 98.62 117 TRP B CA 1
ATOM 3178 C C . TRP B 1 117 ? 7.844 13.438 10.688 1 98.62 117 TRP B C 1
ATOM 3180 O O . TRP B 1 117 ? 8.508 12.656 10 1 98.62 117 TRP B O 1
ATOM 3190 N N . PRO B 1 118 ? 7.707 13.305 12 1 97.56 118 PRO B N 1
ATOM 3191 C CA . PRO B 1 118 ? 8.227 12.094 12.641 1 97.56 118 PRO B CA 1
ATOM 3192 C C . PRO B 1 118 ? 7.395 10.852 12.32 1 97.56 118 PRO B C 1
ATOM 3194 O O . PRO B 1 118 ? 6.207 10.961 12.016 1 97.56 118 PRO B O 1
ATOM 3197 N N . SER B 1 119 ? 8.086 9.688 12.391 1 96.94 119 SER B N 1
ATOM 3198 C CA . SER B 1 119 ? 7.293 8.469 12.5 1 96.94 119 SER B CA 1
ATOM 3199 C C . SER B 1 119 ? 6.539 8.414 13.82 1 96.94 119 SER B C 1
ATOM 3201 O O . SER B 1 119 ? 7.078 8.797 14.867 1 96.94 119 SER B O 1
ATOM 3203 N N . LEU B 1 120 ? 5.332 7.941 13.812 1 95.81 120 LEU B N 1
ATOM 3204 C CA . LEU B 1 120 ? 4.566 7.75 15.039 1 95.81 120 LEU B CA 1
ATOM 3205 C C . LEU B 1 120 ? 4.391 6.266 15.344 1 95.81 120 LEU B C 1
ATOM 3207 O O . LEU B 1 120 ? 3.529 5.891 16.141 1 95.81 120 LEU B O 1
ATOM 3211 N N . TYR B 1 121 ? 5.141 5.484 14.672 1 93.56 121 TYR B N 1
ATOM 3212 C CA . TYR B 1 121 ? 5.121 4.039 14.852 1 93.56 121 TYR B CA 1
ATOM 3213 C C . TYR B 1 121 ? 6.535 3.486 15 1 93.56 121 TYR B C 1
ATOM 3215 O O . TYR B 1 121 ? 7.504 4.133 14.594 1 93.56 121 TYR B O 1
ATOM 3223 N N . CYS B 1 122 ? 6.586 2.32 15.609 1 92.19 122 CYS B N 1
ATOM 3224 C CA . CYS B 1 122 ? 7.867 1.627 15.703 1 92.19 122 CYS B CA 1
ATOM 3225 C C . CYS B 1 122 ? 8.078 0.704 14.508 1 92.19 122 CYS B C 1
ATOM 3227 O O . CYS B 1 122 ? 7.109 0.211 13.922 1 92.19 122 CYS B O 1
ATOM 3229 N N . GLY B 1 123 ? 9.352 0.491 14.156 1 88.94 123 GLY B N 1
ATOM 3230 C CA . GLY B 1 123 ? 9.719 -0.514 13.172 1 88.94 123 GLY B CA 1
ATOM 3231 C C . GLY B 1 123 ? 9.75 0.023 11.75 1 88.94 123 GLY B C 1
ATOM 3232 O O . GLY B 1 123 ? 9.312 1.15 11.5 1 88.94 123 GLY B O 1
ATOM 3233 N N . ASP B 1 124 ? 10.273 -0.768 10.844 1 89.31 124 ASP B N 1
ATOM 3234 C CA . ASP B 1 124 ? 10.32 -0.441 9.422 1 89.31 124 ASP B CA 1
ATOM 3235 C C . ASP B 1 124 ? 8.953 -0.635 8.766 1 89.31 124 ASP B C 1
ATOM 3237 O O . ASP B 1 124 ? 8.133 -1.417 9.25 1 89.31 124 ASP B O 1
ATOM 3241 N N . THR B 1 125 ? 8.781 0.134 7.797 1 88.62 125 THR B N 1
ATOM 3242 C CA . THR B 1 125 ? 7.551 0.037 7.012 1 88.62 125 THR B CA 1
ATOM 3243 C C . THR B 1 125 ? 7.852 -0.444 5.594 1 88.62 125 THR B C 1
ATOM 3245 O O . THR B 1 125 ? 8.992 -0.357 5.133 1 88.62 125 THR B O 1
ATOM 3248 N N . SER B 1 126 ? 6.77 -0.959 4.992 1 84.69 126 SER B N 1
ATOM 3249 C CA . SER B 1 126 ? 6.922 -1.435 3.621 1 84.69 126 SER B CA 1
ATOM 3250 C C . SER B 1 126 ? 7.262 -0.29 2.672 1 84.69 126 SER B C 1
ATOM 3252 O O . SER B 1 126 ? 6.719 0.81 2.801 1 84.69 126 SER B O 1
ATOM 3254 N N . THR B 1 127 ? 8.203 -0.538 1.862 1 87.06 127 THR B N 1
ATOM 3255 C CA . THR B 1 127 ? 8.469 0.38 0.758 1 87.06 127 THR B CA 1
ATOM 3256 C C . THR B 1 127 ? 7.934 -0.189 -0.554 1 87.06 127 THR B C 1
ATOM 3258 O O . THR B 1 127 ? 6.742 -0.477 -0.674 1 87.06 127 THR B O 1
ATOM 3261 N N . CYS B 1 128 ? 8.672 -0.244 -1.572 1 85.31 128 CYS B N 1
ATOM 3262 C CA . CYS B 1 128 ? 8.227 -0.784 -2.852 1 85.31 128 CYS B CA 1
ATOM 3263 C C . CYS B 1 128 ? 8.93 -2.098 -3.164 1 85.31 128 CYS B C 1
ATOM 3265 O O . CYS B 1 128 ? 10.055 -2.328 -2.707 1 85.31 128 CYS B O 1
ATOM 3267 N N . PHE B 1 129 ? 8.172 -2.945 -3.775 1 76.94 129 PHE B N 1
ATOM 3268 C CA . PHE B 1 129 ? 8.758 -4.141 -4.367 1 76.94 129 PHE B CA 1
ATOM 3269 C C . PHE B 1 129 ? 9.359 -5.039 -3.295 1 76.94 129 PHE B C 1
ATOM 3271 O O . PHE B 1 129 ? 10.492 -5.504 -3.432 1 76.94 129 PHE B O 1
ATOM 3278 N N . GLY B 1 130 ? 8.672 -5.113 -2.186 1 73.88 130 GLY B N 1
ATOM 3279 C CA . GLY B 1 130 ? 9.07 -6.023 -1.122 1 73.88 130 GLY B CA 1
ATOM 3280 C C . GLY B 1 130 ? 10.078 -5.418 -0.166 1 73.88 130 GLY B C 1
ATOM 3281 O O . GLY B 1 130 ? 10.562 -6.094 0.745 1 73.88 130 GLY B O 1
ATOM 3282 N N . GLY B 1 131 ? 10.414 -4.227 -0.407 1 77.25 131 GLY B N 1
ATOM 3283 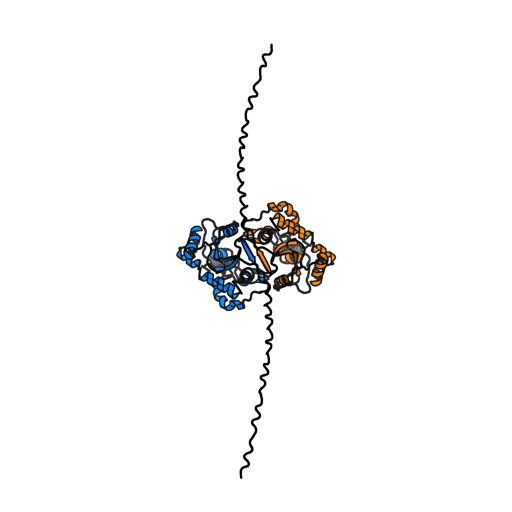C CA . GLY B 1 131 ? 11.375 -3.561 0.461 1 77.25 131 GLY B CA 1
ATOM 3284 C C . GLY B 1 131 ? 10.758 -3.059 1.754 1 77.25 131 GLY B C 1
ATOM 3285 O O . GLY B 1 131 ? 9.531 -2.977 1.874 1 77.25 131 GLY B O 1
ATOM 3286 N N . ARG B 1 132 ? 11.617 -2.852 2.732 1 83.81 132 ARG B N 1
ATOM 3287 C CA . ARG B 1 132 ? 11.258 -2.227 3.998 1 83.81 132 ARG B CA 1
ATOM 3288 C C . ARG B 1 132 ? 12.258 -1.146 4.383 1 83.81 132 ARG B C 1
ATOM 3290 O O . ARG B 1 132 ? 13.43 -1.21 3.998 1 83.81 132 ARG B O 1
ATOM 3297 N N . GLY B 1 133 ? 11.805 -0.172 5.039 1 88.56 133 GLY B N 1
ATOM 3298 C CA . GLY B 1 133 ? 12.672 0.908 5.484 1 88.56 133 GLY B CA 1
ATOM 3299 C C . GLY B 1 133 ? 11.977 1.879 6.422 1 88.56 133 GLY B C 1
ATOM 3300 O O . GLY B 1 133 ? 10.844 1.638 6.852 1 88.56 133 GLY B O 1
ATOM 3301 N N . PRO B 1 134 ? 12.75 2.92 6.805 1 93.69 134 PRO B N 1
ATOM 3302 C CA . PRO B 1 134 ? 12.148 3.91 7.695 1 93.69 134 PRO B CA 1
ATOM 3303 C C . PRO B 1 134 ? 10.945 4.609 7.066 1 93.69 134 PRO B C 1
ATOM 3305 O O . PRO B 1 134 ? 10.734 4.52 5.855 1 93.69 134 PRO B O 1
ATOM 3308 N N . PHE B 1 135 ? 10.25 5.266 7.883 1 96.75 135 PHE B N 1
ATOM 3309 C CA . PHE B 1 135 ? 9 5.941 7.535 1 96.75 135 PHE B CA 1
ATOM 3310 C C . PHE B 1 135 ? 9.203 6.859 6.336 1 96.75 135 PHE B C 1
ATOM 3312 O O . PHE B 1 135 ? 8.414 6.832 5.391 1 96.75 135 PHE B O 1
ATOM 3319 N N . TRP B 1 136 ? 10.266 7.625 6.297 1 97.69 136 TRP B N 1
ATOM 3320 C CA . TRP B 1 136 ? 10.516 8.578 5.219 1 97.69 136 TRP B CA 1
ATOM 3321 C C . TRP B 1 136 ? 10.82 7.852 3.914 1 97.69 136 TRP B C 1
ATOM 3323 O O . TRP B 1 136 ? 10.445 8.32 2.836 1 97.69 136 TRP B O 1
ATOM 3333 N N . ALA B 1 137 ? 11.508 6.758 4.004 1 95.31 137 ALA B N 1
ATOM 3334 C CA . ALA B 1 137 ? 11.766 5.949 2.816 1 95.31 137 ALA B CA 1
ATOM 3335 C C . ALA B 1 137 ? 10.453 5.449 2.205 1 95.31 137 ALA B C 1
ATOM 3337 O O . ALA B 1 137 ? 10.289 5.457 0.983 1 95.31 137 ALA B O 1
ATOM 3338 N N . HIS B 1 138 ? 9.586 5.039 3.033 1 95.31 138 HIS B N 1
ATOM 3339 C CA . HIS B 1 138 ? 8.273 4.605 2.564 1 95.31 138 HIS B CA 1
ATOM 3340 C C . HIS B 1 138 ? 7.547 5.738 1.844 1 95.31 138 HIS B C 1
ATOM 3342 O O . HIS B 1 138 ? 7.02 5.543 0.747 1 95.31 138 HIS B O 1
ATOM 3348 N N . GLU B 1 139 ? 7.5 6.891 2.477 1 97.25 139 GLU B N 1
ATOM 3349 C CA . GLU B 1 139 ? 6.762 8.016 1.912 1 97.25 139 GLU B CA 1
ATOM 3350 C C . GLU B 1 139 ? 7.34 8.43 0.561 1 97.25 139 GLU B C 1
ATOM 3352 O O . GLU B 1 139 ? 6.59 8.734 -0.373 1 97.25 139 GLU B O 1
ATOM 3357 N N . TRP B 1 140 ? 8.641 8.422 0.452 1 96.69 140 TRP B N 1
ATOM 3358 C CA . TRP B 1 140 ? 9.273 8.758 -0.817 1 96.69 140 TRP B CA 1
ATOM 3359 C C . TRP B 1 140 ? 9 7.688 -1.866 1 96.69 140 TRP B C 1
ATOM 3361 O O . TRP B 1 140 ? 8.5 7.988 -2.953 1 96.69 140 TRP B O 1
ATOM 3371 N N . ALA B 1 141 ? 9.305 6.461 -1.536 1 93.25 141 ALA B N 1
ATOM 3372 C CA . ALA B 1 141 ? 9.25 5.371 -2.506 1 93.25 141 ALA B CA 1
ATOM 3373 C C . ALA B 1 141 ? 7.828 5.141 -2.996 1 93.25 141 ALA B C 1
ATOM 3375 O O . ALA B 1 141 ? 7.59 5.02 -4.199 1 93.25 141 ALA B O 1
ATOM 3376 N N . THR B 1 142 ? 6.891 5.164 -2.086 1 94.12 142 THR B N 1
ATOM 3377 C CA . THR B 1 142 ? 5.516 4.805 -2.412 1 94.12 142 THR B CA 1
ATOM 3378 C C . THR B 1 142 ? 4.789 5.98 -3.057 1 94.12 142 THR B C 1
ATOM 3380 O O . THR B 1 142 ? 3.99 5.793 -3.979 1 94.12 142 THR B O 1
ATOM 3383 N N . HIS B 1 143 ? 5.082 7.172 -2.607 1 96.25 143 HIS B N 1
ATOM 3384 C CA . HIS B 1 143 ? 4.281 8.32 -3.018 1 96.25 143 HIS B CA 1
ATOM 3385 C C . HIS B 1 143 ? 5.129 9.352 -3.756 1 96.25 143 HIS B C 1
ATOM 3387 O O . HIS B 1 143 ? 4.809 9.734 -4.883 1 96.25 143 HIS B O 1
ATOM 3393 N N . GLY B 1 144 ? 6.215 9.797 -3.188 1 96.31 144 GLY B N 1
ATOM 3394 C CA . GLY B 1 144 ? 7.031 10.859 -3.748 1 96.31 144 GLY B CA 1
ATOM 3395 C C . GLY B 1 144 ? 7.465 10.594 -5.176 1 96.31 144 GLY B C 1
ATOM 3396 O O . GLY B 1 144 ? 7.488 11.5 -6.004 1 96.31 144 GLY B O 1
ATOM 3397 N N . THR B 1 145 ? 7.789 9.359 -5.484 1 93.69 145 THR B N 1
ATOM 3398 C CA . THR B 1 145 ? 8.289 8.977 -6.801 1 93.69 145 THR B CA 1
ATOM 3399 C C . THR B 1 145 ? 7.223 9.18 -7.871 1 93.69 145 THR B C 1
ATOM 3401 O O . THR B 1 145 ? 7.523 9.164 -9.062 1 93.69 145 THR B O 1
ATOM 3404 N N . CYS B 1 146 ? 6.027 9.375 -7.434 1 94 146 CYS B N 1
ATOM 3405 C CA . CYS B 1 146 ? 4.93 9.461 -8.391 1 94 146 CYS B CA 1
ATOM 3406 C C . CYS B 1 146 ? 4.586 10.914 -8.688 1 94 146 CYS B C 1
ATOM 3408 O O . CYS B 1 146 ? 3.668 11.195 -9.461 1 94 146 CYS B O 1
ATOM 3410 N N . GLY B 1 147 ? 5.289 11.836 -8.086 1 93.75 147 GLY B N 1
ATOM 3411 C CA . GLY B 1 147 ? 4.992 13.25 -8.266 1 93.75 147 GLY B CA 1
ATOM 3412 C C . GLY B 1 147 ? 5.746 13.875 -9.43 1 93.75 147 GLY B C 1
ATOM 3413 O O . GLY B 1 147 ? 5.734 15.094 -9.602 1 93.75 147 GLY B O 1
ATOM 3414 N N . TYR B 1 148 ? 6.359 13.062 -10.195 1 90.19 148 TYR B N 1
ATOM 3415 C CA . TYR B 1 148 ? 7.086 13.578 -11.344 1 90.19 148 TYR B CA 1
ATOM 3416 C C . TYR B 1 148 ? 6.129 14.125 -12.398 1 90.19 148 TYR B C 1
ATOM 3418 O O . TYR B 1 148 ? 5.066 13.539 -12.641 1 90.19 148 TYR B O 1
ATOM 3426 N N . PRO B 1 149 ? 6.402 15.258 -13.055 1 90.94 149 PRO B N 1
ATOM 3427 C CA . PRO B 1 149 ? 7.707 15.922 -13.031 1 90.94 149 PRO B CA 1
ATOM 3428 C C . PRO B 1 149 ? 7.777 17.047 -12 1 90.94 149 PRO B C 1
ATOM 3430 O O . PRO B 1 149 ? 8.82 17.688 -11.859 1 90.94 149 PRO B O 1
ATOM 3433 N N . GLU B 1 150 ? 6.703 17.359 -11.227 1 92.81 150 GLU B N 1
ATOM 3434 C CA . GLU B 1 150 ? 6.715 18.438 -10.242 1 92.81 150 GLU B CA 1
ATOM 3435 C C . GLU B 1 150 ? 7.73 18.172 -9.141 1 92.81 150 GLU B C 1
ATOM 3437 O O . GLU B 1 150 ? 8.375 19.094 -8.641 1 92.81 150 GLU B O 1
ATOM 3442 N N . ILE B 1 151 ? 7.824 16.938 -8.781 1 95 151 ILE B N 1
ATOM 3443 C CA . ILE B 1 151 ? 8.797 16.469 -7.801 1 95 151 ILE B CA 1
ATOM 3444 C C . ILE B 1 151 ? 9.914 15.703 -8.508 1 95 151 ILE B C 1
ATOM 3446 O O . ILE B 1 151 ? 9.664 14.688 -9.164 1 95 151 ILE B O 1
ATOM 3450 N N . GLN B 1 152 ? 11.109 16.172 -8.297 1 92.75 152 GLN B N 1
ATOM 3451 C CA . GLN B 1 152 ? 12.227 15.609 -9.055 1 92.75 152 GLN B CA 1
ATOM 3452 C C . GLN B 1 152 ? 12.977 14.562 -8.242 1 92.75 152 GLN B C 1
ATOM 3454 O O . GLN B 1 152 ? 13.445 13.562 -8.789 1 92.75 152 GLN B O 1
ATOM 3459 N N . ASP B 1 153 ? 13.148 14.859 -6.988 1 94.62 153 ASP B N 1
ATOM 3460 C CA . ASP B 1 153 ? 13.914 13.953 -6.137 1 94.62 153 ASP B CA 1
ATOM 3461 C C . ASP B 1 153 ? 13.461 14.047 -4.684 1 94.62 153 ASP B C 1
ATOM 3463 O O . ASP B 1 153 ? 12.469 14.703 -4.379 1 94.62 153 ASP B O 1
ATOM 3467 N N . GLU B 1 154 ? 14.188 13.359 -3.846 1 96.38 154 GLU B N 1
ATOM 3468 C CA . GLU B 1 154 ? 13.836 13.273 -2.432 1 96.38 154 GLU B CA 1
ATOM 3469 C C . GLU B 1 154 ? 13.805 14.656 -1.789 1 96.38 154 GLU B C 1
ATOM 3471 O O . GLU B 1 154 ? 12.883 14.984 -1.038 1 96.38 154 GLU B O 1
ATOM 3476 N N . TYR B 1 155 ? 14.805 15.391 -2.039 1 97.44 155 TYR B N 1
ATOM 3477 C CA . TYR B 1 155 ? 14.875 16.719 -1.445 1 97.44 155 TYR B CA 1
ATOM 3478 C C . TYR B 1 155 ? 13.672 17.562 -1.848 1 97.44 155 TYR B C 1
ATOM 3480 O O . TYR B 1 155 ? 13.062 18.234 -1.008 1 97.44 155 TYR B O 1
ATOM 3488 N N . ASP B 1 156 ? 13.328 17.5 -3.1 1 97.25 156 ASP B N 1
ATOM 3489 C CA . ASP B 1 156 ? 12.172 18.234 -3.6 1 97.25 156 ASP B CA 1
ATOM 3490 C C . ASP B 1 156 ? 10.891 17.781 -2.893 1 97.25 156 ASP B C 1
ATOM 3492 O O . ASP B 1 156 ? 10.062 18.625 -2.516 1 97.25 156 ASP B O 1
ATOM 3496 N N . TYR B 1 157 ? 10.781 16.547 -2.764 1 98.25 157 TYR B N 1
ATOM 3497 C CA . TYR B 1 157 ? 9.586 15.977 -2.166 1 98.25 157 TYR B CA 1
ATOM 3498 C C . TYR B 1 157 ? 9.406 16.453 -0.73 1 98.25 157 TYR B C 1
ATOM 3500 O O . TYR B 1 157 ? 8.359 17.016 -0.379 1 98.25 157 TYR B O 1
ATOM 3508 N N . PHE B 1 158 ? 10.383 16.297 0.045 1 98.81 158 PHE B N 1
ATOM 3509 C CA . PHE B 1 158 ? 10.289 16.609 1.465 1 98.81 158 PHE B CA 1
ATOM 3510 C C . PHE B 1 158 ? 10.25 18.125 1.682 1 98.81 158 PHE B C 1
ATOM 3512 O O . PHE B 1 158 ? 9.523 18.609 2.553 1 98.81 158 PHE B O 1
ATOM 3519 N N . SER B 1 159 ? 10.992 18.875 0.877 1 98.62 159 SER B N 1
ATOM 3520 C CA . SER B 1 159 ? 10.969 20.328 1.017 1 98.62 159 SER B CA 1
ATOM 3521 C C . SER B 1 159 ? 9.609 20.906 0.621 1 98.62 159 SER B C 1
ATOM 3523 O O . SER B 1 159 ? 9.125 21.844 1.242 1 98.62 159 SER B O 1
ATOM 3525 N N . THR B 1 160 ? 9.047 20.312 -0.397 1 98.75 160 THR B N 1
ATOM 3526 C CA . THR B 1 160 ? 7.734 20.766 -0.836 1 98.75 160 THR B CA 1
ATOM 3527 C C . THR B 1 160 ? 6.684 20.5 0.234 1 98.75 160 THR B C 1
ATOM 3529 O O . THR B 1 160 ? 5.871 21.375 0.553 1 98.75 160 THR B O 1
ATOM 3532 N N . ALA B 1 161 ? 6.703 19.312 0.785 1 98.88 161 ALA B N 1
ATOM 3533 C CA . ALA B 1 161 ? 5.754 18.969 1.843 1 98.88 161 ALA B CA 1
ATOM 3534 C C . ALA B 1 161 ? 5.914 19.906 3.043 1 98.88 161 ALA B C 1
ATOM 3536 O O . ALA B 1 161 ? 4.926 20.391 3.596 1 98.88 161 ALA B O 1
ATOM 3537 N N . LEU B 1 162 ? 7.152 20.141 3.41 1 98.88 162 LEU B N 1
ATOM 3538 C CA . LEU B 1 162 ? 7.426 21.031 4.535 1 98.88 162 LEU B CA 1
ATOM 3539 C C . LEU B 1 162 ? 6.957 22.453 4.234 1 98.88 162 LEU B C 1
ATOM 3541 O O . LEU B 1 162 ? 6.441 23.141 5.117 1 98.88 162 LEU B O 1
ATOM 3545 N N . TYR B 1 163 ? 7.172 22.875 3.033 1 98.81 163 TYR B N 1
ATOM 3546 C CA . TYR B 1 163 ? 6.711 24.203 2.619 1 98.81 163 TYR B CA 1
ATOM 3547 C C . TYR B 1 163 ? 5.199 24.312 2.744 1 98.81 163 TYR B C 1
ATOM 3549 O O . TYR B 1 163 ? 4.691 25.266 3.338 1 98.81 163 TYR B O 1
ATOM 3557 N N . LEU B 1 164 ? 4.508 23.359 2.205 1 98.88 164 LEU B N 1
ATOM 3558 C CA . LEU B 1 164 ? 3.051 23.391 2.262 1 98.88 164 LEU B CA 1
ATOM 3559 C C . LEU B 1 164 ? 2.561 23.312 3.703 1 98.88 164 LEU B C 1
ATOM 3561 O O . LEU B 1 164 ? 1.617 24.016 4.082 1 98.88 164 LEU B O 1
ATOM 3565 N N . TYR B 1 165 ? 3.188 22.484 4.449 1 98.88 165 TYR B N 1
ATOM 3566 C CA . TYR B 1 165 ? 2.857 22.359 5.863 1 98.88 165 TYR B CA 1
ATOM 3567 C C . TYR B 1 165 ? 2.986 23.688 6.582 1 98.88 165 TYR B C 1
ATOM 3569 O O . TYR B 1 165 ? 2.121 24.062 7.379 1 98.88 165 TYR B O 1
ATOM 3577 N N . SER B 1 166 ? 4.074 24.344 6.336 1 98.69 166 SER B N 1
ATOM 3578 C CA . SER B 1 166 ? 4.344 25.625 6.992 1 98.69 166 SER B CA 1
ATOM 3579 C C . SER B 1 166 ? 3.387 26.703 6.512 1 98.69 166 SER B C 1
ATOM 3581 O O . SER B 1 166 ? 2.869 27.484 7.312 1 98.69 166 SER B O 1
ATOM 3583 N N . LYS B 1 167 ? 3.178 26.719 5.262 1 98.75 167 LYS B N 1
ATOM 3584 C CA . LYS B 1 167 ? 2.338 27.75 4.664 1 98.75 167 LYS B CA 1
ATOM 3585 C C . LYS B 1 167 ? 0.878 27.578 5.074 1 98.75 167 LYS B C 1
ATOM 3587 O O . LYS B 1 167 ? 0.185 28.562 5.348 1 98.75 167 LYS B O 1
ATOM 3592 N N . TYR B 1 168 ? 0.437 26.359 5.051 1 98.81 168 TYR B N 1
ATOM 3593 C CA . TYR B 1 168 ? -0.935 26.031 5.418 1 98.81 168 TYR B CA 1
ATOM 3594 C C . TYR B 1 168 ? -0.981 25.328 6.77 1 98.81 168 TYR B C 1
ATOM 3596 O O . TYR B 1 168 ? -1.334 24.156 6.855 1 98.81 168 TYR B O 1
ATOM 3604 N N . ASN B 1 169 ? -0.725 26.109 7.805 1 98.69 169 ASN B N 1
ATOM 3605 C CA . ASN B 1 169 ? -0.561 25.625 9.164 1 98.69 169 ASN B CA 1
ATOM 3606 C C . ASN B 1 169 ? -1.906 25.312 9.812 1 98.69 169 ASN B C 1
ATOM 3608 O O . ASN B 1 169 ? -2.551 26.203 10.375 1 98.69 169 ASN B O 1
ATOM 3612 N N . VAL B 1 170 ? -2.268 24.062 9.812 1 98.81 170 VAL B N 1
ATOM 3613 C CA . VAL B 1 170 ? -3.564 23.594 10.289 1 98.81 170 VAL B CA 1
ATOM 3614 C C . VAL B 1 170 ? -3.672 23.797 11.797 1 98.81 170 VAL B C 1
ATOM 3616 O O . VAL B 1 170 ? -4.719 24.219 12.297 1 98.81 170 VAL B O 1
ATOM 3619 N N . THR B 1 171 ? -2.627 23.516 12.5 1 98.44 171 THR B N 1
ATOM 3620 C CA . THR B 1 171 ? -2.623 23.703 13.953 1 98.44 171 THR B CA 1
ATOM 3621 C C . THR B 1 171 ? -2.973 25.141 14.32 1 98.44 171 THR B C 1
ATOM 3623 O O . THR B 1 171 ? -3.836 25.375 15.172 1 98.44 171 THR B O 1
ATOM 3626 N N . LYS B 1 172 ? -2.324 26.031 13.695 1 98.31 172 LYS B N 1
ATOM 3627 C CA . LYS B 1 172 ? -2.562 27.438 13.953 1 98.31 172 LYS B CA 1
ATOM 3628 C C . LYS B 1 172 ? -3.982 27.844 13.562 1 98.31 172 LYS B C 1
ATOM 3630 O O . LYS B 1 172 ? -4.645 28.594 14.281 1 98.31 172 LYS B O 1
ATOM 3635 N N . ALA B 1 173 ? -4.449 27.391 12.391 1 98.75 173 ALA B N 1
ATOM 3636 C CA . ALA B 1 173 ? -5.793 27.703 11.914 1 98.75 173 ALA B CA 1
ATOM 3637 C C . ALA B 1 173 ? -6.855 27.25 12.906 1 98.75 173 ALA B C 1
ATOM 3639 O O . ALA B 1 173 ? -7.809 27.984 13.195 1 98.75 173 ALA B O 1
ATOM 3640 N N . LEU B 1 174 ? -6.688 26.062 13.445 1 98.62 174 LEU B N 1
ATOM 3641 C CA . LEU B 1 174 ? -7.656 25.531 14.398 1 98.62 174 LEU B CA 1
ATOM 3642 C C . LEU B 1 174 ? -7.609 26.312 15.711 1 98.62 174 LEU B C 1
ATOM 3644 O O . LEU B 1 174 ? -8.656 26.625 16.297 1 98.62 174 LEU B O 1
ATOM 3648 N N . ARG B 1 175 ? -6.441 26.656 16.141 1 97.75 175 ARG B N 1
ATOM 3649 C CA . ARG B 1 175 ? -6.297 27.438 17.359 1 97.75 175 ARG B CA 1
ATOM 3650 C C . ARG B 1 175 ? -6.988 28.797 17.219 1 97.75 175 ARG B C 1
ATOM 3652 O O . ARG B 1 175 ? -7.656 29.25 18.156 1 97.75 175 ARG B O 1
ATOM 3659 N N . LYS B 1 176 ? -6.797 29.406 16.125 1 98.19 176 LYS B N 1
ATOM 3660 C CA . LYS B 1 176 ? -7.426 30.703 15.875 1 98.19 176 LYS B CA 1
ATOM 3661 C C . LYS B 1 176 ? -8.945 30.594 15.922 1 98.19 176 LYS B C 1
ATOM 3663 O O . LYS B 1 176 ? -9.633 31.562 16.281 1 98.19 176 LYS B O 1
ATOM 3668 N N . ALA B 1 177 ? -9.43 29.438 15.586 1 98.25 177 ALA B N 1
ATOM 3669 C CA . ALA B 1 177 ? -10.875 29.172 15.609 1 98.25 177 ALA B CA 1
ATOM 3670 C C . ALA B 1 177 ? -11.305 28.625 16.953 1 98.25 177 ALA B C 1
ATOM 3672 O O . ALA B 1 177 ? -12.43 28.125 17.094 1 98.25 177 ALA B O 1
ATOM 3673 N N . HIS B 1 178 ? -10.375 28.609 17.922 1 97.06 178 HIS B N 1
ATOM 3674 C CA . HIS B 1 178 ? -10.617 28.172 19.297 1 97.06 178 HIS B CA 1
ATOM 3675 C C . HIS B 1 178 ? -10.898 26.672 19.359 1 97.06 178 HIS B C 1
ATOM 3677 O O . HIS B 1 178 ? -11.734 26.234 20.156 1 97.06 178 HIS B O 1
ATOM 3683 N N . ILE B 1 179 ? -10.375 25.969 18.453 1 97.5 179 ILE B N 1
ATOM 3684 C CA . ILE B 1 179 ? -10.352 24.516 18.484 1 97.5 179 ILE B CA 1
ATOM 3685 C C . ILE B 1 179 ? -9 24.031 19.016 1 97.5 179 ILE B C 1
ATOM 3687 O O . ILE B 1 179 ? -7.98 24.156 18.344 1 97.5 179 ILE B O 1
ATOM 3691 N N . TYR B 1 180 ? -9 23.422 20.25 1 94.38 180 TYR B N 1
ATOM 3692 C CA . TYR B 1 180 ? -7.805 23 20.969 1 94.38 180 TYR B CA 1
ATOM 3693 C C . TYR B 1 180 ? -7.887 21.516 21.344 1 94.38 180 TYR B C 1
ATOM 3695 O O . TYR B 1 180 ? -8.984 20.984 21.531 1 94.38 180 TYR B O 1
ATOM 3703 N N . PRO B 1 181 ? -6.68 21 21.281 1 94.94 181 PRO B N 1
ATOM 3704 C CA . PRO B 1 181 ? -6.73 19.656 21.859 1 94.94 181 PRO B CA 1
ATOM 3705 C C . PRO B 1 181 ? -7.219 19.641 23.297 1 94.94 181 PRO B C 1
ATOM 3707 O O . PRO B 1 181 ? -6.688 20.391 24.141 1 94.94 181 PRO B O 1
ATOM 3710 N N . ARG B 1 182 ? -8.234 19 23.594 1 90.94 182 ARG B N 1
ATOM 3711 C CA . ARG B 1 182 ? -8.805 18.859 24.922 1 90.94 182 ARG B CA 1
ATOM 3712 C C . ARG B 1 182 ? -9.5 17.5 25.078 1 90.94 182 ARG B C 1
ATOM 3714 O O . ARG B 1 182 ? -10.305 17.125 24.219 1 90.94 182 ARG B O 1
ATOM 3721 N N . ASN B 1 183 ? -9.102 16.875 26.172 1 87.12 183 ASN B N 1
ATOM 3722 C CA . ASN B 1 183 ? -9.742 15.594 26.406 1 87.12 183 ASN B CA 1
ATOM 3723 C C . ASN B 1 183 ? -11.211 15.758 26.781 1 87.12 183 ASN B C 1
ATOM 3725 O O . ASN B 1 183 ? -11.562 16.609 27.594 1 87.12 183 ASN B O 1
ATOM 3729 N N . GLY B 1 184 ? -12.047 15.047 26.109 1 85.31 184 GLY B N 1
ATOM 3730 C CA . GLY B 1 184 ? -13.453 15.016 26.453 1 85.31 184 GLY B CA 1
ATOM 3731 C C . GLY B 1 184 ? -14.281 16.047 25.719 1 85.31 184 GLY B C 1
ATOM 3732 O O . GLY B 1 184 ? -15.5 15.93 25.641 1 85.31 184 GLY B O 1
ATOM 3733 N N . ARG B 1 185 ? -13.68 17.078 25.234 1 92.5 185 ARG B N 1
ATOM 3734 C CA . ARG B 1 185 ? -14.422 18.078 24.469 1 92.5 185 ARG B CA 1
ATOM 3735 C C . ARG B 1 185 ? -14.703 17.594 23.047 1 92.5 185 ARG B C 1
ATOM 3737 O O . ARG B 1 185 ? -13.828 17 22.406 1 92.5 185 ARG B O 1
ATOM 3744 N N . LYS B 1 186 ? -15.883 17.891 22.578 1 96.81 186 LYS B N 1
ATOM 3745 C CA . LYS B 1 186 ? -16.266 17.531 21.203 1 96.81 186 LYS B CA 1
ATOM 3746 C C . LYS B 1 186 ? -16.391 18.766 20.328 1 96.81 186 LYS B C 1
ATOM 3748 O O . LYS B 1 186 ? -16.828 19.828 20.812 1 96.81 186 LYS B O 1
ATOM 3753 N N . TYR B 1 187 ? -16.062 18.656 19.172 1 97.81 187 TYR B N 1
ATOM 3754 C CA . TYR B 1 187 ? -16.203 19.703 18.172 1 97.81 187 TYR B CA 1
ATOM 3755 C C . TYR B 1 187 ? -17.062 19.234 17 1 97.81 187 TYR B C 1
ATOM 3757 O O . TYR B 1 187 ? -16.953 18.078 16.578 1 97.81 187 TYR B O 1
ATOM 3765 N N . ALA B 1 188 ? -17.906 20.094 16.516 1 96.44 188 ALA B N 1
ATOM 3766 C CA . ALA B 1 188 ? -18.594 19.781 15.266 1 96.44 188 ALA B CA 1
ATOM 3767 C C . ALA B 1 188 ? -17.625 19.688 14.102 1 96.44 188 ALA B C 1
ATOM 3769 O O . ALA B 1 188 ? -16.766 20.562 13.93 1 96.44 188 ALA B O 1
ATOM 3770 N N . VAL B 1 189 ? -17.75 18.594 13.312 1 95.69 189 VAL B N 1
ATOM 3771 C CA . VAL B 1 189 ? -16.922 18.453 12.125 1 95.69 189 VAL B CA 1
ATOM 3772 C C . VAL B 1 189 ? -17.078 19.688 11.234 1 95.69 189 VAL B C 1
ATOM 3774 O O . VAL B 1 189 ? -16.094 20.188 10.688 1 95.69 189 VAL B O 1
ATOM 3777 N N . ALA B 1 190 ? -18.281 20.203 11.133 1 95.69 190 ALA B N 1
ATOM 3778 C CA . ALA B 1 190 ? -18.547 21.391 10.32 1 95.69 190 ALA B CA 1
ATOM 3779 C C . ALA B 1 190 ? -17.719 22.578 10.797 1 95.69 190 ALA B C 1
ATOM 3781 O O . ALA B 1 190 ? -17.266 23.406 9.992 1 95.69 190 ALA B O 1
ATOM 3782 N N . HIS B 1 191 ? -17.547 22.672 12.102 1 97.56 191 HIS B N 1
ATOM 3783 C CA . HIS B 1 191 ? -16.766 23.766 12.656 1 97.56 191 HIS B CA 1
ATOM 3784 C C . HIS B 1 191 ? -15.297 23.641 12.266 1 97.56 191 HIS B C 1
ATOM 3786 O O . HIS B 1 191 ? -14.656 24.656 11.945 1 97.56 191 HIS B O 1
ATOM 3792 N N . ILE B 1 192 ? -14.781 22.484 12.297 1 97.75 192 ILE B N 1
ATOM 3793 C CA . ILE B 1 192 ? -13.398 22.234 11.906 1 97.75 192 ILE B CA 1
ATOM 3794 C C . ILE B 1 192 ? -13.219 22.562 10.422 1 97.75 192 ILE B C 1
ATOM 3796 O O . ILE B 1 192 ? -12.281 23.266 10.047 1 97.75 192 ILE B O 1
ATOM 3800 N N . VAL B 1 193 ? -14.117 22.062 9.617 1 96.56 193 VAL B N 1
ATOM 3801 C CA . VAL B 1 193 ? -14.062 22.266 8.18 1 96.56 193 VAL B CA 1
ATOM 3802 C C . VAL B 1 193 ? -14.148 23.766 7.871 1 96.56 193 VAL B C 1
ATOM 3804 O O . VAL B 1 193 ? -13.383 24.281 7.055 1 96.56 193 VAL B O 1
ATOM 3807 N N . ASP B 1 194 ? -15.039 24.469 8.562 1 97.62 194 ASP B N 1
ATOM 3808 C CA . ASP B 1 194 ? -15.211 25.906 8.375 1 97.62 194 ASP B CA 1
ATOM 3809 C C . ASP B 1 194 ? -13.945 26.656 8.758 1 97.62 194 ASP B C 1
ATOM 3811 O O . ASP B 1 194 ? -13.578 27.641 8.102 1 97.62 194 ASP B O 1
ATOM 3815 N N . ALA B 1 195 ? -13.328 26.234 9.859 1 98.62 195 ALA B N 1
ATOM 3816 C CA . ALA B 1 195 ? -12.102 26.891 10.305 1 98.62 195 ALA B CA 1
ATOM 3817 C C . ALA B 1 195 ? -11.016 26.797 9.242 1 98.62 195 ALA B C 1
ATOM 3819 O O . ALA B 1 195 ? -10.305 27.781 8.992 1 98.62 195 ALA B O 1
ATOM 3820 N N . ILE B 1 196 ? -10.922 25.703 8.617 1 98.5 196 ILE B N 1
ATOM 3821 C CA . ILE B 1 196 ? -9.914 25.484 7.59 1 98.5 196 ILE B CA 1
ATOM 3822 C C . ILE B 1 196 ? -10.289 26.266 6.332 1 98.5 196 ILE B C 1
ATOM 3824 O O . ILE B 1 196 ? -9.43 26.906 5.719 1 98.5 196 ILE B O 1
ATOM 3828 N N . ASP B 1 197 ? -11.547 26.203 5.965 1 97.62 197 ASP B N 1
ATOM 3829 C CA . ASP B 1 197 ? -12.016 26.953 4.809 1 97.62 197 ASP B CA 1
ATOM 3830 C C . ASP B 1 197 ? -11.75 28.453 4.988 1 97.62 197 ASP B C 1
ATOM 3832 O O . ASP B 1 197 ? -11.328 29.125 4.051 1 97.62 197 ASP B O 1
ATOM 3836 N N . HIS B 1 198 ? -12 28.906 6.141 1 98.38 198 HIS B N 1
ATOM 3837 C CA . HIS B 1 198 ? -11.766 30.312 6.438 1 98.38 198 HIS B CA 1
ATOM 3838 C C . HIS B 1 198 ? -10.289 30.656 6.324 1 98.38 198 HIS B C 1
ATOM 3840 O O . HIS B 1 198 ? -9.93 31.719 5.801 1 98.38 198 HIS B O 1
ATOM 3846 N N . ALA B 1 199 ? -9.484 29.828 6.793 1 98.62 199 ALA B N 1
ATOM 3847 C CA . ALA B 1 199 ? -8.047 30.094 6.852 1 98.62 199 ALA B CA 1
ATOM 3848 C C . ALA B 1 199 ? -7.41 29.953 5.473 1 98.62 199 ALA B C 1
ATOM 3850 O O . ALA B 1 199 ? -6.504 30.719 5.121 1 98.62 199 ALA B O 1
ATOM 3851 N N . PHE B 1 200 ? -7.832 28.953 4.703 1 98.38 200 PHE B N 1
ATOM 3852 C CA . PHE B 1 200 ? -7.07 28.594 3.514 1 98.38 200 PHE B CA 1
ATOM 3853 C C . PHE B 1 200 ? -7.93 28.703 2.262 1 98.38 200 PHE B C 1
ATOM 3855 O O . PHE B 1 200 ? -7.422 28.609 1.142 1 98.38 200 PHE B O 1
ATOM 3862 N N . GLY B 1 201 ? -9.25 28.812 2.41 1 98 201 GLY B N 1
ATOM 3863 C CA . GLY B 1 201 ? -10.148 29.078 1.301 1 98 201 GLY B CA 1
ATOM 3864 C C . GLY B 1 201 ? -10.633 27.812 0.611 1 98 201 GLY B C 1
ATOM 3865 O O . GLY B 1 201 ? -11.242 27.875 -0.459 1 98 201 GLY B O 1
ATOM 3866 N N . ARG B 1 202 ? -10.305 26.656 1.124 1 97.56 202 ARG B N 1
ATOM 3867 C CA . ARG B 1 202 ? -10.688 25.375 0.524 1 97.56 202 ARG B CA 1
ATOM 3868 C C . ARG B 1 202 ? -11.047 24.359 1.596 1 97.56 202 ARG B C 1
ATOM 3870 O O . ARG B 1 202 ? -10.562 24.438 2.727 1 97.56 202 ARG B O 1
ATOM 3877 N N . LEU B 1 203 ? -11.828 23.359 1.188 1 95.81 203 LEU B N 1
ATOM 3878 C CA . LEU B 1 203 ? -12.359 22.359 2.123 1 95.81 203 LEU B CA 1
ATOM 3879 C C . LEU B 1 203 ? -11.367 21.234 2.338 1 95.81 203 LEU B C 1
ATOM 3881 O O . LEU B 1 203 ? -10.836 20.672 1.374 1 95.81 203 LEU B O 1
ATOM 3885 N N . PRO B 1 204 ? -11.133 20.906 3.633 1 96.25 204 PRO B N 1
ATOM 3886 C CA . PRO B 1 204 ? -10.312 19.734 3.953 1 96.25 204 PRO B CA 1
ATOM 3887 C C . PRO B 1 204 ? -11.102 18.438 3.959 1 96.25 204 PRO B C 1
ATOM 3889 O O . PRO B 1 204 ? -12.32 18.453 3.736 1 96.25 204 PRO B O 1
ATOM 3892 N N . HIS B 1 205 ? -10.383 17.391 4.125 1 92.38 205 HIS B N 1
ATOM 3893 C CA . HIS B 1 205 ? -10.984 16.094 4.438 1 92.38 205 HIS B CA 1
ATOM 3894 C C . HIS B 1 205 ? -10.508 15.586 5.797 1 92.38 205 HIS B C 1
ATOM 3896 O O . HIS B 1 205 ? -9.32 15.656 6.109 1 92.38 205 HIS B O 1
ATOM 3902 N N . LEU B 1 206 ? -11.516 15.102 6.578 1 93.25 206 LEU B N 1
ATOM 3903 C CA . LEU B 1 206 ? -11.164 14.562 7.891 1 93.25 206 LEU B CA 1
ATOM 3904 C C . LEU B 1 206 ? -11.266 13.047 7.902 1 93.25 206 LEU B C 1
ATOM 3906 O O . LEU B 1 206 ? -12.203 12.477 7.336 1 93.25 206 LEU B O 1
ATOM 3910 N N . VAL B 1 207 ? -10.336 12.438 8.5 1 91.56 207 VAL B N 1
ATOM 3911 C CA . VAL B 1 207 ? -10.336 11.016 8.805 1 91.56 207 VAL B CA 1
ATOM 3912 C C . VAL B 1 207 ? -10.375 10.812 10.32 1 91.56 207 VAL B C 1
ATOM 3914 O O . VAL B 1 207 ? -9.602 11.43 11.055 1 91.56 207 VAL B O 1
ATOM 3917 N N . CYS B 1 208 ? -11.266 9.969 10.742 1 92.44 208 CYS B N 1
ATOM 3918 C CA . CYS B 1 208 ? -11.422 9.781 12.18 1 92.44 208 CYS B CA 1
ATOM 3919 C C . CYS B 1 208 ? -11.219 8.32 12.57 1 92.44 208 CYS B C 1
ATOM 3921 O O . CYS B 1 208 ? -11.273 7.438 11.711 1 92.44 208 CYS B O 1
ATOM 3923 N N . LYS B 1 209 ? -10.875 8.117 13.766 1 90.38 209 LYS B N 1
ATOM 3924 C CA . LYS B 1 209 ? -10.836 6.816 14.422 1 90.38 209 LYS B CA 1
ATOM 3925 C C . LYS B 1 209 ? -11.602 6.844 15.734 1 90.38 209 LYS B C 1
ATOM 3927 O O . LYS B 1 209 ? -11.258 7.594 16.656 1 90.38 209 LYS B O 1
ATOM 3932 N N . ASN B 1 210 ? -12.648 6.059 15.742 1 89.06 210 ASN B N 1
ATOM 3933 C CA . ASN B 1 210 ? -13.477 5.957 16.938 1 89.06 210 ASN B CA 1
ATOM 3934 C C . ASN B 1 210 ? -13.93 7.332 17.422 1 89.06 210 ASN B C 1
ATOM 3936 O O . ASN B 1 210 ? -13.789 7.66 18.594 1 89.06 210 ASN B O 1
ATOM 3940 N N . GLY B 1 211 ? -14.266 8.18 16.516 1 92.38 211 GLY B N 1
ATOM 3941 C CA . GLY B 1 211 ? -14.859 9.469 16.844 1 92.38 211 GLY B CA 1
ATOM 3942 C C . GLY B 1 211 ? -13.828 10.555 17.109 1 92.38 211 GLY B C 1
ATOM 3943 O O . GLY B 1 211 ? -14.188 11.695 17.406 1 92.38 211 GLY B O 1
ATOM 3944 N N . SER B 1 212 ? -12.531 10.234 16.953 1 95.19 212 SER B N 1
ATOM 3945 C CA . SER B 1 212 ? -11.453 11.195 17.156 1 95.19 212 SER B CA 1
ATOM 3946 C C . SER B 1 212 ? -10.742 11.516 15.836 1 95.19 212 SER B C 1
ATOM 3948 O O . SER B 1 212 ? -10.508 10.617 15.023 1 95.19 212 SER B O 1
ATOM 3950 N N . VAL B 1 213 ? -10.453 12.742 15.664 1 95.69 213 VAL B N 1
ATOM 3951 C CA . VAL B 1 213 ? -9.719 13.117 14.461 1 95.69 213 VAL B CA 1
ATOM 3952 C C . VAL B 1 213 ? -8.375 12.391 14.422 1 95.69 213 VAL B C 1
ATOM 3954 O O . VAL B 1 213 ? -7.578 12.516 15.352 1 95.69 213 VAL B O 1
ATOM 3957 N N . GLN B 1 214 ? -8.203 11.656 13.43 1 95.38 214 GLN B N 1
ATOM 3958 C CA . GLN B 1 214 ? -6.949 10.938 13.242 1 95.38 214 GLN B CA 1
ATOM 3959 C C . GLN B 1 214 ? -6.059 11.633 12.219 1 95.38 214 GLN B C 1
ATOM 3961 O O . GLN B 1 214 ? -4.836 11.672 12.383 1 95.38 214 GLN B O 1
ATOM 3966 N N . GLU B 1 215 ? -6.711 12.062 11.156 1 96.19 215 GLU B N 1
ATOM 3967 C CA . GLU B 1 215 ? -5.996 12.758 10.086 1 96.19 215 GLU B CA 1
ATOM 3968 C C . GLU B 1 215 ? -6.836 13.891 9.5 1 96.19 215 GLU B C 1
ATOM 3970 O O . GLU B 1 215 ? -8.062 13.789 9.445 1 96.19 215 GLU B O 1
ATOM 3975 N N . LEU B 1 216 ? -6.176 14.93 9.156 1 96.69 216 LEU B N 1
ATOM 3976 C CA . LEU B 1 216 ? -6.734 16 8.344 1 96.69 216 LEU B CA 1
ATOM 3977 C C . LEU B 1 216 ? -5.953 16.156 7.043 1 96.69 216 LEU B C 1
ATOM 3979 O O . LEU B 1 216 ? -4.727 16.25 7.059 1 96.69 216 LEU B O 1
ATOM 3983 N N . ARG B 1 217 ? -6.68 16.188 5.953 1 96.38 217 ARG B N 1
ATOM 3984 C CA . ARG B 1 217 ? -6.043 16.219 4.637 1 96.38 217 ARG B CA 1
ATOM 3985 C C . ARG B 1 217 ? -6.379 17.516 3.898 1 96.38 217 ARG B C 1
ATOM 3987 O O . ARG B 1 217 ? -7.535 17.938 3.881 1 96.38 217 ARG B O 1
ATOM 3994 N N . LEU B 1 218 ? -5.352 18.125 3.422 1 98 218 LEU B N 1
ATOM 3995 C CA . LEU B 1 218 ? -5.488 19.266 2.514 1 98 218 LEU B CA 1
ATOM 3996 C C . LEU B 1 218 ? -5.188 18.844 1.077 1 98 218 LEU B C 1
ATOM 3998 O O . LEU B 1 218 ? -4.27 18.062 0.833 1 98 218 LEU B O 1
ATOM 4002 N N . CYS B 1 219 ? -5.938 19.391 0.188 1 96.69 219 CYS B N 1
ATOM 4003 C CA . CYS B 1 219 ? -5.766 19.031 -1.216 1 96.69 219 CYS B CA 1
ATOM 4004 C C . CYS B 1 219 ? -5.23 20.219 -2.018 1 96.69 219 CYS B C 1
ATOM 4006 O O . CYS B 1 219 ? -5.57 21.359 -1.733 1 96.69 219 CYS B O 1
ATOM 4008 N N . PHE B 1 220 ? -4.41 19.891 -3.037 1 97.81 220 PHE B N 1
ATOM 4009 C CA . PHE B 1 220 ? -3.76 20.906 -3.85 1 97.81 220 PHE B CA 1
ATOM 4010 C C . PHE B 1 220 ? -3.754 20.516 -5.32 1 97.81 220 PHE B C 1
ATOM 4012 O O . PHE B 1 220 ? -3.641 19.328 -5.645 1 97.81 220 PHE B O 1
ATOM 4019 N N . HIS B 1 221 ? -3.873 21.547 -6.117 1 96.5 221 HIS B N 1
ATOM 4020 C CA . HIS B 1 221 ? -3.535 21.328 -7.52 1 96.5 221 HIS B CA 1
ATOM 4021 C C . HIS B 1 221 ? -2.055 21 -7.688 1 96.5 221 HIS B C 1
ATOM 4023 O O . HIS B 1 221 ? -1.282 21.094 -6.73 1 96.5 221 HIS B O 1
ATOM 4029 N N . LYS B 1 222 ? -1.65 20.656 -8.891 1 96 222 LYS B N 1
ATOM 4030 C CA . LYS B 1 222 ? -0.266 20.281 -9.172 1 96 222 LYS B CA 1
ATOM 4031 C C . LYS B 1 222 ? 0.669 21.484 -8.992 1 96 222 LYS B C 1
ATOM 4033 O O . LYS B 1 222 ? 1.871 21.312 -8.781 1 96 222 LYS B O 1
ATOM 4038 N N . ASP B 1 223 ? 0.122 22.656 -9.062 1 96.94 223 ASP B N 1
ATOM 4039 C CA . ASP B 1 223 ? 0.92 23.859 -8.859 1 96.94 223 ASP B CA 1
ATOM 4040 C C . ASP B 1 223 ? 0.912 24.297 -7.398 1 96.94 223 ASP B C 1
ATOM 4042 O O . ASP B 1 223 ? 1.288 25.422 -7.074 1 96.94 223 ASP B O 1
ATOM 4046 N N . TYR B 1 224 ? 0.383 23.516 -6.508 1 97.69 224 TYR B N 1
ATOM 4047 C CA . TYR B 1 224 ? 0.407 23.656 -5.055 1 97.69 224 TYR B CA 1
ATOM 4048 C C . TYR B 1 224 ? -0.571 24.719 -4.586 1 97.69 224 TYR B C 1
ATOM 4050 O O . TYR B 1 224 ? -0.486 25.188 -3.449 1 97.69 224 TYR B O 1
ATOM 4058 N N . GLN B 1 225 ? -1.466 25.125 -5.508 1 97.88 225 GLN B N 1
ATOM 4059 C CA . GLN B 1 225 ? -2.588 25.938 -5.055 1 97.88 225 GLN B CA 1
ATOM 4060 C C . GLN B 1 225 ? -3.662 25.078 -4.395 1 97.88 225 GLN B C 1
ATOM 4062 O O . GLN B 1 225 ? -3.965 23.984 -4.867 1 97.88 225 GLN B O 1
ATOM 4067 N N . PRO B 1 226 ? -4.207 25.609 -3.33 1 97.56 226 PRO B N 1
ATOM 4068 C CA . PRO B 1 226 ? -5.207 24.812 -2.615 1 97.56 226 PRO B CA 1
ATOM 4069 C C . PRO B 1 226 ? -6.441 24.516 -3.463 1 97.56 226 PRO B C 1
ATOM 4071 O O . PRO B 1 226 ? -6.828 25.328 -4.305 1 97.56 226 PRO B O 1
ATOM 4074 N N . ARG B 1 227 ? -7.039 23.359 -3.275 1 96.5 227 ARG B N 1
ATOM 4075 C CA . ARG B 1 227 ? -8.312 22.938 -3.857 1 96.5 227 ARG B CA 1
ATOM 4076 C C . ARG B 1 227 ? -9.172 22.219 -2.828 1 96.5 227 ARG B C 1
ATOM 4078 O O . ARG B 1 227 ? -8.672 21.781 -1.788 1 96.5 227 ARG B O 1
ATOM 4085 N N . ASP B 1 228 ? -10.438 22.156 -3.129 1 94.88 228 ASP B N 1
ATOM 4086 C CA . ASP B 1 228 ? -11.312 21.359 -2.277 1 94.88 228 ASP B CA 1
ATOM 4087 C C . ASP B 1 228 ? -10.938 19.875 -2.344 1 94.88 228 ASP B C 1
ATOM 4089 O O . ASP B 1 228 ? -10.641 19.344 -3.42 1 94.88 228 ASP B O 1
ATOM 4093 N N . CYS B 1 229 ? -10.742 19.188 -1.173 1 90.69 229 CYS B N 1
ATOM 4094 C CA . CYS B 1 229 ? -10.539 17.734 -1.179 1 90.69 229 CYS B CA 1
ATOM 4095 C C . CYS B 1 229 ? -11.82 17.016 -1.591 1 90.69 229 CYS B C 1
ATOM 4097 O O . CYS B 1 229 ? -12.844 17.109 -0.91 1 90.69 229 CYS B O 1
ATOM 4099 N N . GLY B 1 230 ? -12.484 17.375 -2.738 1 70.38 230 GLY B N 1
ATOM 4100 C CA . GLY B 1 230 ? -13.664 17.031 -3.51 1 70.38 230 GLY B CA 1
ATOM 4101 C C . GLY B 1 230 ? -14.508 15.953 -2.854 1 70.38 230 GLY B C 1
ATOM 4102 O O . GLY B 1 230 ? -14.039 15.25 -1.951 1 70.38 230 GLY B O 1
ATOM 4103 N N . SER B 1 231 ? -15.789 15.844 -3.24 1 54.78 231 SER B N 1
ATOM 4104 C CA . SER B 1 231 ? -16.906 14.969 -2.875 1 54.78 231 SER B CA 1
ATOM 4105 C C . SER B 1 231 ? -16.578 13.516 -3.189 1 54.78 231 SER B C 1
ATOM 4107 O O . SER B 1 231 ? -16.891 12.617 -2.393 1 54.78 231 SER B O 1
ATOM 4109 N N . GLU B 1 232 ? -16.078 13.336 -4.43 1 49 232 GLU B N 1
ATOM 4110 C CA . GLU B 1 232 ? -15.883 11.945 -4.844 1 49 232 GLU B CA 1
ATOM 4111 C C . GLU B 1 232 ? -14.82 11.258 -3.996 1 49 232 GLU B C 1
ATOM 4113 O O . GLU B 1 232 ? -14.977 10.094 -3.613 1 49 232 GLU B O 1
ATOM 4118 N N . ASP B 1 233 ? -13.734 12.031 -3.771 1 51.34 233 ASP B N 1
ATOM 4119 C CA . ASP B 1 233 ? -12.711 11.5 -2.875 1 51.34 233 ASP B CA 1
ATOM 4120 C C . ASP B 1 233 ? -13.273 11.273 -1.475 1 51.34 233 ASP B C 1
ATOM 4122 O O . ASP B 1 233 ? -12.953 10.273 -0.825 1 51.34 233 ASP B O 1
ATOM 4126 N N . ASP B 1 234 ? -14.148 12.195 -1.219 1 53.38 234 ASP B N 1
ATOM 4127 C CA . ASP B 1 234 ? -14.742 12.156 0.113 1 53.38 234 ASP B CA 1
ATOM 4128 C C . ASP B 1 234 ? -15.609 10.914 0.29 1 53.38 234 ASP B C 1
ATOM 4130 O O . ASP B 1 234 ? -15.555 10.25 1.33 1 53.38 234 ASP B O 1
ATOM 4134 N N . GLU B 1 235 ? -16.344 10.766 -0.798 1 53.97 235 GLU B N 1
ATOM 4135 C CA . GLU B 1 235 ? -17.172 9.57 -0.679 1 53.97 235 GLU B CA 1
ATOM 4136 C C . GLU B 1 235 ? -16.328 8.312 -0.587 1 53.97 235 GLU B C 1
ATOM 4138 O O . GLU B 1 235 ? -16.641 7.398 0.179 1 53.97 235 GLU B O 1
ATOM 4143 N N . ALA B 1 236 ? -15.289 8.398 -1.235 1 55.34 236 ALA B N 1
ATOM 4144 C CA . ALA B 1 236 ? -14.406 7.23 -1.259 1 55.34 236 ALA B CA 1
ATOM 4145 C C . ALA B 1 236 ? -13.727 7.027 0.092 1 55.34 236 ALA B C 1
ATOM 4147 O O . ALA B 1 236 ? -13.648 5.906 0.591 1 55.34 236 ALA B O 1
ATOM 4148 N N . TRP B 1 237 ? -13.281 8.141 0.608 1 54.56 237 TRP B N 1
ATOM 4149 C CA . TRP B 1 237 ? -12.555 8.102 1.872 1 54.56 237 TRP B CA 1
ATOM 4150 C C . TRP B 1 237 ? -13.508 7.832 3.037 1 54.56 237 TRP B C 1
ATOM 4152 O O . TRP B 1 237 ? -13.102 7.254 4.051 1 54.56 237 TRP B O 1
ATOM 4162 N N . SER B 1 238 ? -14.75 8.305 2.752 1 53.69 238 SER B N 1
ATOM 4163 C CA . SER B 1 238 ? -15.742 8.18 3.82 1 53.69 238 SER B CA 1
ATOM 4164 C C . SER B 1 238 ? -16.391 6.805 3.811 1 53.69 238 SER B C 1
ATOM 4166 O O . SER B 1 238 ? -17.188 6.488 4.695 1 53.69 238 SER B O 1
ATOM 4168 N N . SER B 1 239 ? -16.062 6.086 2.83 1 52.41 239 SER B N 1
ATOM 4169 C CA . SER B 1 239 ? -16.812 4.848 2.68 1 52.41 239 SER B CA 1
ATOM 4170 C C . SER B 1 239 ? -16.422 3.824 3.736 1 52.41 239 SER B C 1
ATOM 4172 O O . SER B 1 239 ? -17.188 2.91 4.047 1 52.41 239 SER B O 1
ATOM 4174 N N . SER B 1 240 ? -15.164 4.055 4.281 1 55.44 240 SER B N 1
ATOM 4175 C CA . SER B 1 240 ? -14.883 3.098 5.348 1 55.44 240 SER B CA 1
ATOM 4176 C C . SER B 1 240 ? -15.477 3.551 6.672 1 55.44 240 SER B C 1
ATOM 4178 O O . SER B 1 240 ? -15.188 4.648 7.152 1 55.44 240 SER B O 1
ATOM 4180 N N . ARG B 1 241 ? -16.484 2.908 7.176 1 55.16 241 ARG B N 1
ATOM 4181 C CA . ARG B 1 241 ? -17.109 3.178 8.469 1 55.16 241 ARG B CA 1
ATOM 4182 C C . ARG B 1 241 ? -16.062 3.451 9.539 1 55.16 241 ARG B C 1
ATOM 4184 O O . ARG B 1 241 ? -16.297 4.242 10.453 1 55.16 241 ARG B O 1
ATOM 4191 N N . ARG B 1 242 ? -14.891 2.863 9.328 1 56.12 242 ARG B N 1
ATOM 4192 C CA . ARG B 1 242 ? -13.867 2.996 10.359 1 56.12 242 ARG B CA 1
ATOM 4193 C C . ARG B 1 242 ? -13.18 4.355 10.281 1 56.12 242 ARG B C 1
ATOM 4195 O O . ARG B 1 242 ? -12.711 4.879 11.297 1 56.12 242 ARG B O 1
ATOM 4202 N N . SER B 1 243 ? -13.258 4.926 9.117 1 66.25 243 SER B N 1
ATOM 4203 C CA . SER B 1 243 ? -12.57 6.195 8.914 1 66.25 243 SER B CA 1
ATOM 4204 C C . SER B 1 243 ? -13.562 7.352 8.812 1 66.25 243 SER B C 1
ATOM 4206 O O . SER B 1 243 ? -13.164 8.508 8.688 1 66.25 243 SER B O 1
ATOM 4208 N N . HIS B 1 244 ? -14.75 7.031 9.125 1 79.56 244 HIS B N 1
ATOM 4209 C CA . HIS B 1 244 ? -15.805 8.031 9.031 1 79.56 244 HIS B CA 1
ATOM 4210 C C . HIS B 1 244 ? -15.852 8.898 10.289 1 79.56 244 HIS B C 1
ATOM 4212 O O . HIS B 1 244 ? -15.727 8.391 11.406 1 79.56 244 HIS B O 1
ATOM 4218 N N . CYS B 1 245 ? -16.031 10.164 10.055 1 89.12 245 CYS B N 1
ATOM 4219 C CA . CYS B 1 245 ? -16.172 11.094 11.164 1 89.12 245 CYS B CA 1
ATOM 4220 C C . CYS B 1 245 ? -17.656 11.344 11.477 1 89.12 245 CYS B C 1
ATOM 4222 O O . CYS B 1 245 ? -18.422 11.734 10.594 1 89.12 245 CYS B O 1
ATOM 4224 N N . PRO B 1 246 ? -18.031 11.086 12.742 1 91.56 246 PRO B N 1
ATOM 4225 C CA . PRO B 1 246 ? -19.391 11.5 13.141 1 91.56 246 PRO B CA 1
ATOM 4226 C C . PRO B 1 246 ? -19.562 13.016 13.117 1 91.56 246 PRO B C 1
ATOM 4228 O O . PRO B 1 246 ? -18.625 13.75 12.805 1 91.56 246 PRO B O 1
ATOM 4231 N N . ARG B 1 247 ? -20.781 13.453 13.398 1 92.62 247 ARG B N 1
ATOM 4232 C CA . ARG B 1 247 ? -21.094 14.875 13.359 1 92.62 247 ARG B CA 1
ATOM 4233 C C . ARG B 1 247 ? -20.219 15.656 14.328 1 92.62 247 ARG B C 1
ATOM 4235 O O . ARG B 1 247 ? -19.844 16.797 14.055 1 92.62 247 ARG B O 1
ATOM 4242 N N . TYR B 1 248 ? -19.969 14.961 15.453 1 96.06 248 TYR B N 1
ATOM 4243 C CA . TYR B 1 248 ? -19.078 15.547 16.438 1 96.06 248 TYR B CA 1
ATOM 4244 C C . TYR B 1 248 ? -17.875 14.656 16.688 1 96.06 248 TYR B C 1
ATOM 4246 O O . TYR B 1 248 ? -18 13.43 16.734 1 96.06 248 TYR B O 1
ATOM 4254 N N . VAL B 1 249 ? -16.688 15.312 16.781 1 97 249 VAL B N 1
ATOM 4255 C CA . VAL B 1 249 ? -15.461 14.547 16.953 1 97 249 VAL B CA 1
ATOM 4256 C C . VAL B 1 249 ? -14.633 15.141 18.094 1 97 249 VAL B C 1
ATOM 4258 O O . VAL B 1 249 ? -14.867 16.281 18.516 1 97 249 VAL B O 1
ATOM 4261 N N . THR B 1 250 ? -13.695 14.305 18.547 1 96.5 250 THR B N 1
ATOM 4262 C CA . THR B 1 250 ? -12.766 14.789 19.578 1 96.5 250 THR B CA 1
ATOM 4263 C C . THR B 1 250 ? -11.391 15.055 18.969 1 96.5 250 THR B C 1
ATOM 4265 O O . THR B 1 250 ? -11.062 14.523 17.906 1 96.5 250 THR B O 1
ATOM 4268 N N . LEU B 1 251 ? -10.703 15.953 19.547 1 96.5 251 LEU B N 1
ATOM 4269 C CA . LEU B 1 251 ? -9.289 16.234 19.312 1 96.5 251 LEU B CA 1
ATOM 4270 C C . LEU B 1 251 ? -8.477 16.031 20.578 1 96.5 251 LEU B C 1
ATOM 4272 O O . LEU B 1 251 ? -8.133 17 21.266 1 96.5 251 LEU B O 1
ATOM 4276 N N . PRO B 1 252 ? -8.094 14.773 20.812 1 95.56 252 PRO B N 1
ATOM 4277 C CA . PRO B 1 252 ? -7.512 14.484 22.125 1 95.56 252 PRO B CA 1
ATOM 4278 C C . PRO B 1 252 ? -6.09 15.023 22.266 1 95.56 252 PRO B C 1
ATOM 4280 O O . PRO B 1 252 ? -5.355 15.109 21.281 1 95.56 252 PRO B O 1
ATOM 4283 N N . GLN B 1 253 ? -5.746 15.375 23.516 1 92.38 253 GLN B N 1
ATOM 4284 C CA . GLN B 1 253 ? -4.367 15.742 23.797 1 92.38 253 GLN B CA 1
ATOM 4285 C C . GLN B 1 253 ? -3.441 14.531 23.703 1 92.38 253 GLN B C 1
ATOM 4287 O O . GLN B 1 253 ? -3.844 13.414 24.016 1 92.38 253 GLN B O 1
ATOM 4292 N N . SER B 1 254 ? -2.338 14.836 23.094 1 86.94 254 SER B N 1
ATOM 4293 C CA . SER B 1 254 ? -1.356 13.758 23.031 1 86.94 254 SER B CA 1
ATOM 4294 C C . SER B 1 254 ? -0.715 13.5 24.375 1 86.94 254 SER B C 1
ATOM 4296 O O . SER B 1 254 ? -0.429 14.438 25.125 1 86.94 254 SER B O 1
ATOM 4298 N N . GLY B 1 255 ? -0.898 12.289 24.891 1 73.94 255 GLY B N 1
ATOM 4299 C CA . GLY B 1 255 ? -0.204 11.93 26.109 1 73.94 255 GLY B CA 1
ATOM 4300 C C . GLY B 1 255 ? 1.106 11.203 25.875 1 73.94 255 GLY B C 1
ATOM 4301 O O . GLY B 1 255 ? 1.403 10.812 24.734 1 73.94 255 GLY B O 1
ATOM 4302 N N . THR B 1 256 ? 2.062 11.461 26.75 1 63.78 256 THR B N 1
ATOM 4303 C CA . THR B 1 256 ? 3.27 10.648 26.656 1 63.78 256 THR B CA 1
ATOM 4304 C C . THR B 1 256 ? 2.971 9.195 27.031 1 63.78 256 THR B C 1
ATOM 4306 O O . THR B 1 256 ? 2.125 8.93 27.875 1 63.78 256 THR B O 1
ATOM 4309 N N . TYR B 1 257 ? 3.156 8.367 25.938 1 60.72 257 TYR B N 1
ATOM 4310 C CA . TYR B 1 257 ? 3.1 6.957 26.328 1 60.72 257 TYR B CA 1
ATOM 4311 C C . TYR B 1 257 ? 3.871 6.719 27.609 1 60.72 257 TYR B C 1
ATOM 4313 O O . TYR B 1 257 ? 5.062 7.023 27.703 1 60.72 257 TYR B O 1
ATOM 4321 N N . GLN B 1 258 ? 3.236 6.848 28.75 1 52.69 258 GLN B N 1
ATOM 4322 C CA . GLN B 1 258 ? 3.898 6.441 29.984 1 52.69 258 GLN B CA 1
ATOM 4323 C C . GLN B 1 258 ? 4.004 4.922 30.078 1 52.69 258 GLN B C 1
ATOM 4325 O O . GLN B 1 258 ? 3.014 4.215 29.891 1 52.69 258 GLN B O 1
ATOM 4330 N N . GLN B 1 259 ? 5.094 4.418 29.625 1 47.19 259 GLN B N 1
ATOM 4331 C CA . GLN B 1 259 ? 5.324 3.018 29.953 1 47.19 259 GLN B CA 1
ATOM 4332 C C . GLN B 1 259 ? 4.742 2.668 31.312 1 47.19 259 GLN B C 1
ATOM 4334 O O . GLN B 1 259 ? 5.004 3.355 32.312 1 47.19 259 GLN B O 1
ATOM 4339 N N . SER B 1 260 ? 3.51 2.449 31.344 1 39.19 260 SER B N 1
ATOM 4340 C CA . SER B 1 260 ? 3.15 1.922 32.656 1 39.19 260 SER B CA 1
ATOM 4341 C C . SER B 1 260 ? 4.27 1.06 33.219 1 39.19 260 SER B C 1
ATOM 4343 O O . SER B 1 260 ? 4.648 0.048 32.625 1 39.19 260 SER B O 1
ATOM 4345 N N . LEU B 1 261 ? 5.324 1.621 33.719 1 35.5 261 LEU B N 1
ATOM 4346 C CA . LEU B 1 261 ? 6.055 0.82 34.688 1 35.5 261 LEU B CA 1
ATOM 4347 C C . LEU B 1 261 ? 5.098 0.07 35.625 1 35.5 261 LEU B C 1
ATOM 4349 O O . LEU B 1 261 ? 4.344 0.688 36.375 1 35.5 261 LEU B O 1
ATOM 4353 N N . VAL B 1 262 ? 4.301 -0.84 35.219 1 35.19 262 VAL B N 1
ATOM 4354 C CA . VAL B 1 262 ? 3.881 -1.8 36.25 1 35.19 262 VAL B CA 1
ATOM 4355 C C . VAL B 1 262 ? 4.945 -1.893 37.312 1 35.19 262 VAL B C 1
ATOM 4357 O O . VAL B 1 262 ? 6.129 -2.068 37.031 1 35.19 262 VAL B O 1
ATOM 4360 N N . SER B 1 263 ? 4.805 -1.134 38.406 1 32.62 263 SER B N 1
ATOM 4361 C CA . SER B 1 263 ? 5.289 -1.412 39.75 1 32.62 263 SER B CA 1
ATOM 4362 C C . SER B 1 263 ? 5.414 -2.912 40 1 32.62 263 SER B C 1
ATOM 4364 O O . SER B 1 263 ? 4.41 -3.602 40.188 1 32.62 263 SER B O 1
ATOM 4366 N N . LEU B 1 264 ? 5.973 -3.713 39.281 1 31.86 264 LEU B N 1
ATOM 4367 C CA . LEU B 1 264 ? 6.398 -4.941 39.938 1 31.86 264 LEU B CA 1
ATOM 4368 C C . LEU B 1 264 ? 6.793 -4.664 41.375 1 31.86 264 LEU B C 1
ATOM 4370 O O . LEU B 1 264 ? 7.109 -3.527 41.75 1 31.86 264 LEU B O 1
ATOM 4374 N N . GLY B 1 265 ? 7.039 -5.715 42.312 1 32.12 265 GLY B N 1
ATOM 4375 C CA . GLY B 1 265 ? 7.199 -5.934 43.75 1 32.12 265 GLY B CA 1
ATOM 4376 C C . GLY B 1 265 ? 8.203 -4.996 44.406 1 32.12 265 GLY B C 1
ATOM 4377 O O . GLY B 1 265 ? 9.32 -5.398 44.719 1 32.12 265 GLY B O 1
ATOM 4378 N N . VAL B 1 266 ? 8.461 -3.84 43.938 1 33.72 266 VAL B N 1
ATOM 4379 C CA . VAL B 1 266 ? 9.164 -3.178 45.031 1 33.72 266 VAL B CA 1
ATOM 4380 C C . VAL B 1 266 ? 8.25 -3.086 46.25 1 33.72 266 VAL B C 1
ATOM 4382 O O . VAL B 1 266 ? 8.68 -2.666 47.344 1 33.72 266 VAL B O 1
ATOM 4385 N N . LEU B 1 267 ? 6.93 -3.221 46 1 35.03 267 LEU B N 1
ATOM 4386 C CA . LEU B 1 267 ? 6.117 -3.408 47.188 1 35.03 267 LEU B CA 1
ATOM 4387 C C . LEU B 1 267 ? 6.469 -4.719 47.875 1 35.03 267 LEU B C 1
ATOM 4389 O O . LEU B 1 267 ? 6.145 -4.906 49.062 1 35.03 267 LEU B O 1
ATOM 4393 N N . HIS B 1 268 ? 6.992 -5.656 46.969 1 34.41 268 HIS B N 1
ATOM 4394 C CA . HIS B 1 268 ? 7.398 -6.84 47.719 1 34.41 268 HIS B CA 1
ATOM 4395 C C . HIS B 1 268 ? 8.633 -6.559 48.562 1 34.41 268 HIS B C 1
ATOM 4397 O O . HIS B 1 268 ? 8.781 -7.117 49.656 1 34.41 268 HIS B O 1
ATOM 4403 N N . LEU B 1 269 ? 9.508 -5.668 48 1 33.44 269 LEU B N 1
ATOM 4404 C CA . LEU B 1 269 ? 10.68 -5.504 48.844 1 33.44 269 LEU B CA 1
ATOM 4405 C C . LEU B 1 269 ? 10.375 -4.582 50 1 33.44 269 LEU B C 1
ATOM 4407 O O . LEU B 1 269 ? 10.969 -4.715 51.094 1 33.44 269 LEU B O 1
ATOM 4411 N N . ILE B 1 270 ? 9.555 -3.52 49.688 1 34.38 270 ILE B N 1
ATOM 4412 C CA . ILE B 1 270 ? 9.414 -2.631 50.844 1 34.38 270 ILE B CA 1
ATOM 4413 C C . ILE B 1 270 ? 8.523 -3.285 51.875 1 34.38 270 ILE B C 1
ATOM 4415 O O . ILE B 1 270 ? 8.797 -3.189 53.094 1 34.38 270 ILE B O 1
ATOM 4419 N N . THR B 1 271 ? 7.504 -3.93 51.312 1 32.78 271 THR B N 1
ATOM 4420 C CA . THR B 1 271 ? 6.617 -4.5 52.344 1 32.78 271 THR B CA 1
ATOM 4421 C C . THR B 1 271 ? 7.266 -5.707 53 1 32.78 271 THR B C 1
ATOM 4423 O O . THR B 1 271 ? 6.816 -6.156 54.062 1 32.78 271 THR B O 1
ATOM 4426 N N . LYS B 1 272 ? 8.141 -6.375 52.094 1 33.75 272 LYS B N 1
ATOM 4427 C CA . LYS B 1 272 ? 8.773 -7.461 52.812 1 33.75 272 LYS B CA 1
ATOM 4428 C C . LYS B 1 272 ? 9.633 -6.922 53.969 1 33.75 272 LYS B C 1
ATOM 4430 O O . LYS B 1 272 ? 9.844 -7.602 54.969 1 33.75 272 LYS B O 1
ATOM 4435 N N . ASN B 1 273 ? 10.25 -5.812 53.5 1 33.12 273 ASN B N 1
ATOM 4436 C CA . ASN B 1 273 ? 11.125 -5.34 54.562 1 33.12 273 ASN B CA 1
ATOM 4437 C C . ASN B 1 273 ? 10.32 -4.715 55.719 1 33.12 273 ASN B C 1
ATOM 4439 O O . ASN B 1 273 ? 10.844 -4.535 56.812 1 33.12 273 ASN B O 1
ATOM 4443 N N . ALA B 1 274 ? 9.18 -4.145 55.25 1 35.66 274 ALA B N 1
ATOM 4444 C CA . ALA B 1 274 ? 8.422 -3.549 56.344 1 35.66 274 ALA B CA 1
ATOM 4445 C C . ALA B 1 274 ? 7.887 -4.621 57.281 1 35.66 274 ALA B C 1
ATOM 4447 O O . ALA B 1 274 ? 7.816 -4.414 58.5 1 35.66 274 ALA B O 1
ATOM 4448 N N . ASP B 1 275 ? 7.477 -5.707 56.594 1 34.69 275 ASP B N 1
ATOM 4449 C CA . ASP B 1 275 ? 6.91 -6.699 57.5 1 34.69 275 ASP B CA 1
ATOM 4450 C C . ASP B 1 275 ? 7.988 -7.305 58.375 1 34.69 275 ASP B C 1
ATOM 4452 O O . ASP B 1 275 ? 7.688 -7.84 59.469 1 34.69 275 ASP B O 1
ATOM 4456 N N . THR B 1 276 ? 9.203 -7.277 57.781 1 34.56 276 THR B N 1
ATOM 4457 C CA . THR B 1 276 ? 10.18 -7.91 58.656 1 34.56 276 THR B CA 1
ATOM 4458 C C . THR B 1 276 ? 10.406 -7.062 59.906 1 34.56 276 THR B C 1
ATOM 4460 O O . THR B 1 276 ? 10.75 -7.586 60.969 1 34.56 276 THR B O 1
ATOM 4463 N N . GLU B 1 277 ? 10.359 -5.734 59.656 1 33.19 277 GLU B N 1
ATOM 4464 C CA . GLU B 1 277 ? 10.75 -4.973 60.812 1 33.19 277 GLU B CA 1
ATOM 4465 C C . GLU B 1 277 ? 9.703 -5.074 61.938 1 33.19 277 GLU B C 1
ATOM 4467 O O . GLU B 1 277 ? 10.016 -4.957 63.094 1 33.19 277 GLU B O 1
ATOM 4472 N N . LEU B 1 278 ? 8.461 -5.156 61.438 1 33.06 278 LEU B N 1
ATOM 4473 C CA . LEU B 1 278 ? 7.48 -5.039 62.5 1 33.06 278 LEU B CA 1
ATOM 4474 C C . LEU B 1 278 ? 7.488 -6.285 63.375 1 33.06 278 LEU B C 1
ATOM 4476 O O . LEU B 1 278 ? 6.891 -6.293 64.438 1 33.06 278 LEU B O 1
ATOM 4480 N N . LEU B 1 279 ? 7.887 -7.367 62.688 1 31.55 279 LEU B N 1
ATOM 4481 C CA . LEU B 1 279 ? 7.746 -8.547 63.531 1 31.55 279 LEU B CA 1
ATOM 4482 C C . LEU B 1 279 ? 8.781 -8.539 64.625 1 31.55 279 LEU B C 1
ATOM 4484 O O . LEU B 1 279 ? 8.758 -9.406 65.5 1 31.55 279 LEU B O 1
ATOM 4488 N N . SER B 1 280 ? 9.844 -7.715 64.438 1 31.77 280 SER B N 1
ATOM 4489 C CA . SER B 1 280 ? 10.844 -7.922 65.5 1 31.77 280 SER B CA 1
ATOM 4490 C C . SER B 1 280 ? 10.344 -7.402 66.812 1 31.77 280 SER B C 1
ATOM 4492 O O . SER B 1 280 ? 10.977 -7.637 67.875 1 31.77 280 SER B O 1
ATOM 4494 N N . LEU B 1 281 ? 9.5 -6.406 66.75 1 26.09 281 LEU B N 1
ATOM 4495 C CA . LEU B 1 281 ? 9.367 -5.785 68.062 1 26.09 281 LEU B CA 1
ATOM 4496 C C . LEU B 1 281 ? 8.594 -6.688 69.062 1 26.09 281 LEU B C 1
ATOM 4498 O O . LEU B 1 281 ? 8.367 -6.32 70.188 1 26.09 281 LEU B O 1
ATOM 4502 N N . LYS B 1 282 ? 7.895 -7.703 68.438 1 25.58 282 LYS B N 1
ATOM 4503 C CA . LYS B 1 282 ? 7.098 -8.328 69.5 1 25.58 282 LYS B CA 1
ATOM 4504 C C . LYS B 1 282 ? 7.965 -9.195 70.438 1 25.58 282 LYS B C 1
ATOM 4506 O O . LYS B 1 282 ? 7.508 -9.664 71.438 1 25.58 282 LYS B O 1
ATOM 4511 N N . SER B 1 283 ? 9.156 -9.477 70 1 23.8 283 SER B N 1
ATOM 4512 C CA . SER B 1 283 ? 9.727 -10.133 71.188 1 23.8 283 SER B CA 1
ATOM 4513 C C . SER B 1 283 ? 10.133 -9.109 72.25 1 23.8 283 SER B C 1
ATOM 4515 O O . SER B 1 283 ? 10.609 -8.023 71.938 1 23.8 283 SER B O 1
#

pLDDT: mean 78.01, std 25.6, range [21.88, 98.88]

Nearest PDB structures (foldseek):
  1sgl-assembly1_A  TM=9.463E-01  e=1.521E-26  Trichosanthes lepiniana
  1jy5-assembly2_B  TM=9.505E-01  e=2.549E-24  Calystegia sepium
  1vd1-assembly1_A  TM=8.369E-01  e=1.444E-17  Nicotiana glutinosa
  1dix-assembly1_A  TM=8.565E-01  e=1.477E-15  Solanum lycopersicum
  1bol-assembly1_A  TM=7.605E-01  e=1.546E-11  Rhizopus niveus

Foldseek 3Di:
DDPPPPPPPPPPPPPPPPPPPPPPPPPPPPPPPPPPPDAPDAWWKKWKWFQLQALLVPPDDDDPQAQLQDPDFDFFTATQAIAGHHPQDDGAFQGDVVDADDCVVCVVVVVVCCNRPTHNDDDWDDAPDRDTDDSLRRRCRTGVNRLPPLRPDSNSRVVVSVVLCVVQPLRVLCVVLVNGADPPDKDFPVSSQVSSCVRQVEGWAFWDAPQATGMIMWMAGSVRRTYHCDDSNNCVQCVPVRGHHDRIGHNHGRDRPPPPPPPPPCPVVVVVVVVVVVVVPVD/DCPPPPPPPPPPPPPPPPPPPPPPPPPPPPPPPPPPPDAPDAWWKKWKWFQLQALLVPPDDDDPQAQLQDPDFDFFIATQAIAGHHPQGDGAFQGDVVDADDVVLCVVVVVVCCNRPTHNDDDWDDAPDRDTDDSLRRRCRTGVNRLPPLRPDSNSRVVVSVVLCVVQPLRVLCVVLVNGADPPDKDFPVSSQVSSCVRQVEGWAFWDAPQATGMIMWMGGSVRRTYHCDPSNNCVQCVPVRGHHDRIGHNHGRDRPPPPPPPDPVVVVVVVVVVVVVVVPVD

Solvent-accessible surface area (backbone atoms only — not comparable to full-atom values): 31108 Å² total; per-residue (Å²): 138,85,82,80,76,80,78,79,81,77,80,77,79,78,77,77,75,75,73,73,71,72,66,73,74,71,71,72,68,65,70,71,74,64,74,76,71,73,61,84,55,64,57,28,34,34,42,34,27,31,28,42,23,44,56,38,72,69,61,86,70,78,43,92,64,12,48,38,51,35,89,66,53,50,87,48,65,26,43,69,43,56,33,39,22,37,82,64,32,31,28,48,28,25,35,42,44,84,59,74,81,56,69,74,66,38,52,90,46,40,71,60,36,58,71,43,43,43,38,66,50,67,77,66,35,67,37,49,54,76,25,68,30,51,60,67,43,19,44,36,37,30,23,33,43,33,34,54,83,82,27,81,48,69,45,48,39,55,51,49,46,52,47,49,46,65,75,60,39,59,53,59,37,31,45,76,64,71,48,64,68,32,76,89,48,71,41,48,45,66,55,56,40,47,32,41,24,71,69,68,71,31,40,55,42,72,31,14,49,91,38,22,45,34,31,46,30,43,21,21,38,78,85,66,45,74,32,56,44,49,64,70,48,40,49,24,35,44,59,22,75,59,16,32,62,50,72,51,27,29,40,40,50,36,62,49,65,63,73,74,70,71,76,71,63,59,57,53,59,49,46,50,52,47,53,56,56,61,61,56,64,74,107,140,75,87,72,80,78,77,79,79,79,78,76,79,77,76,77,76,75,73,74,71,72,67,74,74,72,72,68,66,64,71,71,74,64,75,74,70,72,63,84,54,65,56,29,33,34,41,35,26,30,28,42,26,43,56,38,72,70,62,87,71,78,43,91,64,12,46,39,48,35,89,66,52,49,86,49,63,27,45,69,43,54,34,39,22,38,83,65,32,31,28,48,31,24,34,43,44,83,60,74,80,56,69,73,65,40,52,90,47,42,71,61,36,58,70,44,44,43,37,67,48,66,74,68,35,66,37,48,56,75,25,68,31,51,59,66,43,18,44,38,37,30,22,34,44,32,34,52,82,83,29,80,47,69,43,48,39,55,51,50,46,51,48,49,47,63,75,60,40,59,54,58,36,32,45,76,63,71,49,65,68,33,74,89,47,69,40,48,44,66,57,56,42,47,30,41,24,70,68,68,72,30,39,52,40,72,32,14,48,90,37,21,43,33,32,46,28,42,21,22,40,78,85,68,44,74,31,56,46,46,66,67,52,41,51,25,36,45,58,23,76,60,17,31,60,50,70,51,26,28,40,41,50,37,62,50,64,64,71,72,68,70,77,62,64,55,63,48,53,50,47,49,51,47,53,52,54,61,60,57,66,75,106